Protein AF-A0A969WZS2-F1 (afdb_monomer)

Radius of gyration: 56.03 Å; Cα contacts (8 Å, |Δi|>4): 748; chains: 1; bounding box: 122×59×166 Å

pLDDT: mean 87.72, std 7.9, range [50.91, 97.44]

Foldseek 3Di:
DPPCCVVVVVVVVVVCCVAAPLVQQDFDPDDDDDLVLLLLCLLQDLLVQFHDPPDDDDSSLVSLVRRVVSLCQADPVGSGGGDNPVPPLLVVLLVVCCVVAVDQVDKDWVVVVCVQQCAPDHVGGHNDDLSSSLSSVSNCQLQQFKKWAFDPQLPDPDGIRHNVCSNVDSDDPSNSVRTTMMGTHDQLQLLQLCQLLLCLLLVHDDDPDSRVVSSVVSLVVSQVSLVVCQVVLVVLLVLLVVLCVLLVEDDPLNLLSVLSNQLSNFNLPDDSNSLSNVVSLCVRVVDCCNVVSHHDPVSSVVSNVSVLLNVLSSLVSVCSQLLNLLSQLLPDDADPDPLCVQLPVLSVLLNVCSRVVVVLSNDVPCVDQVEAHDCPHDPVRTSYSNVSLVSLLVVVLVLLVVLQVLLVVLLVLLVVLCDDLLVVLVVLLCLQPLLDDDDSVVLVVLSVVLSVPAQDDPDSDSVQSSVVSVRHNDGPSPDDNVCSVVNSVSSVVSSVCSVCSSVVSQQVRLVSCVPPLNLVLLVVVCVDPLSVQSNPDDGSVSNSVSSSVVCSVPSCVSVVSNLSQAAEDEDEDEPVVQDDPDPDDDPVCVVVVVVSVVVVVVVVQVVVLVVCVVVVRNSRYDYDYDYD

Sequence (628 aa):
AGALEAILTPLIERALSGVYESRDIKFEHPFIFKKEDAVKILNGLVKSGKIPHNTKPGKNTSAVQNFGSGLKIIKPTAEKELDFSHNAHVKDIWDFIDTHLKDHTQTMSIDTIYKNFMGIGGPKDYGLTRRMVQIYLLCLVQSGKIQINLTGKSGLTFSILDYSNLEGIEFAAKVLDAMDVIQKVAKPENWEVLRPYAEKILNKPLPITHDDAQIAKYRTQLKELFNEQKDIASRVQAQAQSLFALLENTNPYDSEVDQAAKFFGEDVSSGNDIELILFALKQYFGYQAFDTGRADDNEVNDLAVRLQHYKDIYQLVQYSSELRTGYIYCQEPLPDIKALESIRNTQEAVAQKLKELQPYIDSAVKLKTDLIGSNAPDKAEDNTINALIHDYSLAYISLHDHITEQCSLAYNEITELTAGPEWNALLILEEITALQPAFCSHLKEQLQGMASGIFYCSDPSKKSIQKDLETGTHHNCQLSFTNASSFMGQANLAKTEAIDCFEKTLNEKFKALLHPAIIERLEQGRKEPIIKKLLACNSPSEVRSILIKAVSADPGIVEIINRYLKRIVIKKVFIKDFEPEYRTIEIDQIDSLGTQFQDFLNKHLSELIDELKKAGLEEETLPMLVLE

Solvent-accessible surface area (backbone atoms only — not comparable to full-atom values): 34522 Å² total; per-residue (Å²): 125,68,71,59,52,71,54,45,51,61,54,51,50,54,51,50,53,71,61,24,59,46,60,76,53,53,55,69,84,90,62,76,93,49,79,67,44,46,37,24,25,38,63,32,30,46,38,66,43,39,48,64,90,86,65,75,91,43,76,25,52,50,31,33,69,62,40,26,58,32,69,30,39,22,41,94,93,40,76,49,39,63,37,48,91,86,21,65,66,49,50,53,53,47,54,52,49,52,73,73,38,85,48,51,88,39,72,43,54,45,64,58,53,48,57,32,39,38,34,78,85,29,98,48,34,28,50,38,52,74,57,56,53,51,50,41,51,46,48,36,15,55,53,44,56,28,31,37,33,39,42,95,71,35,81,60,100,62,53,66,47,36,51,88,56,37,58,82,52,83,64,42,72,56,43,63,72,16,56,43,35,37,28,44,49,70,76,73,74,63,47,83,35,45,46,65,47,48,22,50,76,69,69,47,93,67,81,94,72,91,50,55,56,61,52,51,54,54,52,50,51,50,40,52,49,31,65,60,36,27,63,52,34,46,50,44,43,55,50,45,54,55,49,28,60,72,64,74,44,82,63,94,53,50,67,38,29,51,33,48,21,55,50,30,56,53,82,46,85,64,84,62,39,63,60,48,53,36,45,40,42,27,74,60,72,67,45,57,40,58,84,69,69,40,65,51,71,68,58,40,51,51,49,43,52,39,55,45,52,34,51,30,51,54,56,50,54,73,43,46,66,60,54,50,31,39,49,54,53,45,69,55,79,73,60,101,43,82,92,45,47,67,56,50,54,28,32,52,49,37,44,52,47,62,72,55,45,64,71,34,45,81,25,68,63,44,29,45,63,54,44,42,35,47,96,76,52,53,102,80,50,70,46,12,37,37,32,44,50,50,55,47,48,56,52,49,51,54,50,48,56,51,53,54,50,53,30,50,49,33,35,47,58,46,52,47,66,75,39,64,72,67,38,57,28,48,65,56,54,42,71,24,68,76,46,53,71,85,51,66,70,61,53,47,54,53,42,50,52,46,40,70,70,40,73,75,64,94,67,80,47,68,68,56,42,51,58,37,42,74,65,43,88,48,43,97,66,75,60,44,81,71,50,46,65,55,53,54,50,51,23,53,47,40,34,52,52,40,53,51,50,52,53,49,54,51,40,61,42,43,41,44,64,70,33,68,74,46,42,63,31,36,56,78,35,49,86,42,74,66,46,42,53,54,73,70,44,89,46,33,66,53,42,48,57,52,47,42,60,44,39,70,74,39,66,67,51,43,59,55,51,44,58,25,65,23,48,77,43,76,46,80,43,53,62,87,74,63,80,65,98,61,95,73,82,55,86,90,43,51,66,56,50,54,49,53,50,50,51,54,52,51,49,56,50,50,52,52,48,53,53,30,48,76,69,73,40,47,88,55,38,38,84,41,79,43,83,89

Structure (mmCIF, N/CA/C/O backbone):
data_AF-A0A969WZS2-F1
#
_entry.id   AF-A0A969WZS2-F1
#
loop_
_atom_site.gr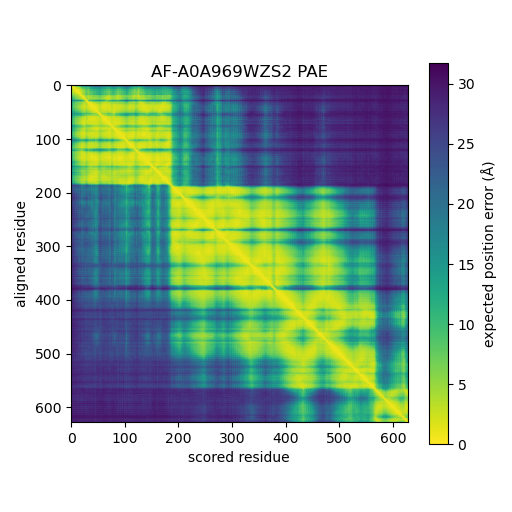oup_PDB
_atom_site.id
_atom_site.type_symbol
_atom_site.label_atom_id
_atom_site.label_alt_id
_atom_site.label_comp_id
_atom_site.label_asym_id
_atom_site.label_entity_id
_atom_site.label_seq_id
_atom_site.pdbx_PDB_ins_code
_atom_site.Cartn_x
_atom_site.Cartn_y
_atom_site.Cartn_z
_atom_site.occupancy
_atom_site.B_iso_or_equiv
_atom_site.auth_seq_id
_atom_site.auth_comp_id
_atom_site.auth_asym_id
_atom_site.auth_atom_id
_atom_site.pdbx_PDB_model_num
ATOM 1 N N . ALA A 1 1 ? 79.411 29.300 -37.474 1.00 50.91 1 ALA A N 1
ATOM 2 C CA . ALA A 1 1 ? 78.365 28.262 -37.594 1.00 50.91 1 ALA A CA 1
ATOM 3 C C . ALA A 1 1 ? 76.970 28.845 -37.880 1.00 50.91 1 ALA A C 1
ATOM 5 O O . ALA A 1 1 ? 76.303 28.304 -38.742 1.00 50.91 1 ALA A O 1
ATOM 6 N N . GLY A 1 2 ? 76.543 29.963 -37.265 1.00 55.28 2 GLY A N 1
ATOM 7 C CA . GLY A 1 2 ? 75.162 30.479 -37.409 1.00 55.28 2 GLY A CA 1
ATOM 8 C C . GLY A 1 2 ? 74.761 31.162 -38.733 1.00 55.28 2 GLY A C 1
ATOM 9 O O . GLY A 1 2 ? 73.573 31.323 -38.983 1.00 55.28 2 GLY A O 1
ATOM 10 N N . ALA A 1 3 ? 75.701 31.544 -39.607 1.00 58.25 3 ALA A N 1
ATOM 11 C CA . ALA A 1 3 ? 75.363 32.234 -40.864 1.00 58.25 3 ALA A CA 1
ATOM 12 C C . ALA A 1 3 ? 74.760 31.302 -41.935 1.00 58.25 3 ALA A C 1
ATOM 14 O O . ALA A 1 3 ? 73.924 31.733 -42.720 1.00 58.25 3 ALA A O 1
ATOM 15 N N . LEU A 1 4 ? 75.162 30.024 -41.960 1.00 66.31 4 LEU A N 1
ATOM 16 C CA . LEU A 1 4 ? 74.645 29.051 -42.927 1.00 66.31 4 LEU A CA 1
ATOM 17 C C . LEU A 1 4 ? 73.227 28.603 -42.552 1.00 66.31 4 LEU A C 1
ATOM 19 O O . LEU A 1 4 ? 72.367 28.507 -43.414 1.00 66.31 4 LEU A O 1
ATOM 23 N N . GLU A 1 5 ? 72.972 28.382 -41.261 1.00 74.00 5 GLU A N 1
ATOM 24 C CA . GLU A 1 5 ? 71.662 27.981 -40.738 1.00 74.00 5 GLU A CA 1
ATOM 25 C C . GLU A 1 5 ? 70.610 29.083 -40.939 1.00 74.00 5 GLU A C 1
ATOM 27 O O . GLU A 1 5 ? 69.525 28.810 -41.441 1.00 74.00 5 GLU A O 1
ATOM 32 N N . ALA A 1 6 ? 70.958 30.348 -40.680 1.00 73.12 6 ALA A N 1
ATOM 33 C CA . ALA A 1 6 ? 70.059 31.482 -40.911 1.00 73.12 6 ALA A CA 1
ATOM 34 C C . ALA A 1 6 ? 69.695 31.699 -42.398 1.00 73.12 6 ALA A C 1
ATOM 36 O O . ALA A 1 6 ? 68.646 32.268 -42.689 1.00 73.12 6 ALA A O 1
ATOM 37 N N . ILE A 1 7 ? 70.536 31.243 -43.336 1.00 74.06 7 ILE A N 1
ATOM 38 C CA . ILE A 1 7 ? 70.289 31.322 -44.788 1.00 74.06 7 ILE A CA 1
ATOM 39 C C . ILE A 1 7 ? 69.558 30.073 -45.300 1.00 74.06 7 ILE A C 1
ATOM 41 O O . ILE A 1 7 ? 68.644 30.177 -46.119 1.00 74.06 7 ILE A O 1
ATOM 45 N N . LEU A 1 8 ? 69.959 28.887 -44.838 1.00 76.12 8 LEU A N 1
ATOM 46 C CA . LEU A 1 8 ? 69.415 27.616 -45.307 1.00 76.12 8 LEU A CA 1
ATOM 47 C C . LEU A 1 8 ? 68.021 27.345 -44.747 1.00 76.12 8 LEU A C 1
ATOM 49 O O . LEU A 1 8 ? 67.182 26.851 -45.493 1.00 76.12 8 LEU A O 1
ATOM 53 N N . THR A 1 9 ? 67.740 27.694 -43.489 1.00 78.50 9 THR A N 1
ATOM 54 C CA . THR A 1 9 ? 66.441 27.411 -42.860 1.00 78.50 9 THR A CA 1
ATOM 55 C C . THR A 1 9 ? 65.271 28.047 -43.623 1.00 78.50 9 THR A C 1
ATOM 57 O O . THR A 1 9 ? 64.378 27.296 -44.009 1.00 78.50 9 THR A O 1
ATOM 60 N N . PRO A 1 10 ? 65.281 29.351 -43.982 1.00 78.25 10 PRO A N 1
ATOM 61 C CA . PRO A 1 10 ? 64.188 29.948 -44.758 1.00 78.25 10 PRO A CA 1
ATOM 62 C C . PRO A 1 10 ? 64.066 29.384 -46.183 1.00 78.25 10 PRO A C 1
ATOM 64 O O . PRO A 1 10 ? 62.967 29.283 -46.727 1.00 78.25 10 PRO A O 1
ATOM 67 N N . LEU A 1 11 ? 65.188 29.014 -46.814 1.00 77.44 11 LEU A N 1
ATOM 68 C CA . LEU A 1 11 ? 65.194 28.427 -48.160 1.00 77.44 11 LEU A CA 1
ATOM 69 C C . LEU A 1 11 ? 64.617 27.009 -48.164 1.00 77.44 11 LEU A C 1
ATOM 71 O O . LEU A 1 11 ? 63.810 26.682 -49.036 1.00 77.44 11 LEU A O 1
ATOM 75 N N . ILE A 1 12 ? 65.008 26.195 -47.183 1.00 79.56 12 ILE A N 1
ATOM 76 C CA . ILE A 1 12 ? 64.498 24.840 -46.973 1.00 79.56 12 ILE A CA 1
ATOM 77 C C . ILE A 1 12 ? 63.020 24.904 -46.584 1.00 79.56 12 ILE A C 1
ATOM 79 O O . ILE A 1 12 ? 62.217 24.188 -47.169 1.00 79.56 12 ILE A O 1
ATOM 83 N N . GLU A 1 13 ? 62.629 25.800 -45.678 1.00 77.81 13 GLU A N 1
ATOM 84 C CA . GLU A 1 13 ? 61.233 25.987 -45.274 1.00 77.81 13 GLU A CA 1
ATOM 85 C C . GLU A 1 13 ? 60.349 26.385 -46.458 1.00 77.81 13 GLU A C 1
ATOM 87 O O . GLU A 1 13 ? 59.286 25.796 -46.657 1.00 77.81 13 GLU A O 1
ATOM 92 N N . ARG A 1 14 ? 60.808 27.316 -47.303 1.00 76.56 14 ARG A N 1
ATOM 93 C CA . ARG A 1 14 ? 60.087 27.707 -48.521 1.00 76.56 14 ARG A CA 1
ATOM 94 C C . ARG A 1 14 ? 59.982 26.561 -49.529 1.00 76.56 14 ARG A C 1
ATOM 96 O O . ARG A 1 14 ? 58.943 26.421 -50.167 1.00 76.56 14 ARG A O 1
ATOM 103 N N . ALA A 1 15 ? 61.030 25.749 -49.678 1.00 77.44 15 ALA A N 1
ATOM 104 C CA . ALA A 1 15 ? 61.013 24.589 -50.568 1.00 77.44 15 ALA A CA 1
ATOM 105 C C . ALA A 1 15 ? 60.059 23.498 -50.056 1.00 77.44 15 ALA A C 1
ATOM 107 O O . ALA A 1 15 ? 59.200 23.038 -50.800 1.00 77.44 15 ALA A O 1
ATOM 108 N N . LEU A 1 16 ? 60.149 23.136 -48.775 1.00 77.25 16 LEU A N 1
ATOM 109 C CA . LEU A 1 16 ? 59.301 22.112 -48.162 1.00 77.25 16 LEU A CA 1
ATOM 110 C C . LEU A 1 16 ? 57.831 22.553 -48.096 1.00 77.25 16 LEU A C 1
ATOM 112 O O . LEU A 1 16 ? 56.954 21.764 -48.430 1.00 77.25 16 LEU A O 1
ATOM 116 N N . SER A 1 17 ? 57.556 23.821 -47.771 1.00 75.69 17 SER A N 1
ATOM 117 C CA . SER A 1 17 ? 56.191 24.384 -47.759 1.00 75.69 17 SER A CA 1
ATOM 118 C C . SER A 1 17 ? 55.596 24.564 -49.161 1.00 75.69 17 SER A C 1
ATOM 120 O O . SER A 1 17 ? 54.386 24.736 -49.312 1.00 75.69 17 SER A O 1
ATOM 122 N N . GLY A 1 18 ? 56.439 24.578 -50.197 1.00 73.00 18 GLY A N 1
ATOM 123 C CA . GLY A 1 18 ? 56.007 24.590 -51.593 1.00 73.00 18 GLY A CA 1
ATOM 124 C C . GLY A 1 18 ? 55.649 23.202 -52.126 1.00 73.00 18 GLY A C 1
ATOM 125 O O . GLY A 1 18 ? 54.853 23.116 -53.056 1.00 73.00 18 GLY A O 1
ATOM 126 N N . VAL A 1 19 ? 56.221 22.147 -51.536 1.00 78.12 19 VAL A N 1
ATOM 127 C CA . VAL A 1 19 ? 56.094 20.755 -51.995 1.00 78.12 19 VAL A CA 1
ATOM 128 C C . VAL A 1 19 ? 55.050 19.975 -51.198 1.00 78.12 19 VAL A C 1
ATOM 130 O O . VAL A 1 19 ? 54.302 19.216 -51.798 1.00 78.12 19 VAL A O 1
ATOM 133 N N . TYR A 1 20 ? 54.971 20.159 -49.875 1.00 85.06 20 TYR A N 1
ATOM 134 C CA . TYR A 1 20 ? 54.126 19.320 -49.023 1.00 85.06 20 TYR A CA 1
ATOM 135 C C . TYR A 1 20 ? 52.798 19.968 -48.612 1.00 85.06 20 TYR A C 1
ATOM 137 O O . TYR A 1 20 ? 52.749 21.138 -48.225 1.00 85.06 20 TYR A O 1
ATOM 145 N N . GLU A 1 21 ? 51.727 19.172 -48.597 1.00 85.56 21 GLU A N 1
ATOM 146 C CA . GLU A 1 21 ? 50.402 19.588 -48.116 1.00 85.56 21 GLU A CA 1
ATOM 147 C C . GLU A 1 21 ? 50.380 19.867 -46.610 1.00 85.56 21 GLU A C 1
ATOM 149 O O . GLU A 1 21 ? 49.615 20.721 -46.171 1.00 85.56 21 GLU A O 1
ATOM 154 N N . SER A 1 22 ? 51.269 19.248 -45.821 1.00 83.81 22 SER A N 1
ATOM 155 C CA . SER A 1 22 ? 51.402 19.502 -44.377 1.00 83.81 22 SER A CA 1
ATOM 156 C C . SER A 1 22 ? 51.750 20.951 -44.010 1.00 83.81 22 SER A C 1
ATOM 158 O O . SER A 1 22 ? 51.700 21.306 -42.835 1.00 83.81 22 SER A O 1
ATOM 160 N N . ARG A 1 23 ? 52.029 21.825 -44.990 1.00 82.69 23 ARG A N 1
ATOM 161 C CA . ARG A 1 23 ? 52.142 23.287 -44.816 1.00 82.69 23 ARG A CA 1
ATOM 162 C C . ARG A 1 23 ? 50.912 23.941 -44.173 1.00 82.69 23 ARG A C 1
ATOM 164 O O . ARG A 1 23 ? 50.994 25.066 -43.673 1.00 82.69 23 ARG A O 1
ATOM 171 N N . ASP A 1 24 ? 49.754 23.286 -44.258 1.00 83.62 24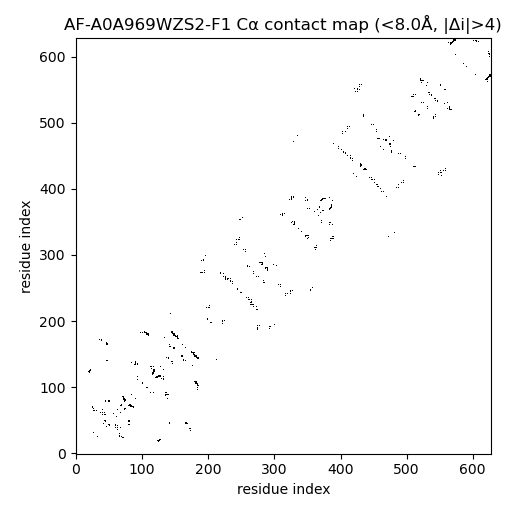 ASP A N 1
ATOM 172 C CA . ASP A 1 24 ? 48.502 23.745 -43.661 1.00 83.62 24 ASP A CA 1
ATOM 173 C C . ASP A 1 24 ? 48.403 23.437 -42.153 1.00 83.62 24 ASP A C 1
ATOM 175 O O . ASP A 1 24 ? 47.533 23.997 -41.480 1.00 83.62 24 ASP A O 1
ATOM 179 N N . ILE A 1 25 ? 49.301 22.595 -41.625 1.00 87.44 25 ILE A N 1
ATOM 180 C CA . ILE A 1 25 ? 49.473 22.307 -40.201 1.00 87.44 25 ILE A CA 1
ATOM 181 C C . ILE A 1 25 ? 50.411 23.364 -39.622 1.00 87.44 25 ILE A C 1
ATOM 183 O O . ILE A 1 25 ? 51.615 23.374 -39.882 1.00 87.44 25 ILE A O 1
ATOM 187 N N . LYS A 1 26 ? 49.856 24.263 -38.811 1.00 83.12 26 LYS A N 1
ATOM 188 C CA . LYS A 1 26 ? 50.607 25.337 -38.154 1.00 83.12 26 LYS A CA 1
ATOM 189 C C . LYS A 1 26 ? 50.387 25.279 -36.653 1.00 83.12 26 LYS A C 1
ATOM 191 O O . LYS A 1 26 ? 49.252 25.201 -36.192 1.00 83.12 26 LYS A O 1
ATOM 196 N N . PHE A 1 27 ? 51.481 25.335 -35.903 1.00 84.56 27 PHE A N 1
ATOM 197 C CA . PHE A 1 27 ? 51.464 25.429 -34.448 1.00 84.56 27 PHE A CA 1
ATOM 198 C C . PHE A 1 27 ? 51.896 26.838 -34.056 1.00 84.56 27 PHE A C 1
ATOM 200 O O . PHE A 1 27 ? 52.902 27.338 -34.561 1.00 84.56 27 PHE A O 1
ATOM 207 N N . GLU A 1 28 ? 51.129 27.499 -33.194 1.00 72.69 28 GLU A N 1
ATOM 208 C CA . GLU A 1 28 ? 51.473 28.844 -32.737 1.00 72.69 28 GLU A CA 1
ATOM 209 C C . GLU A 1 28 ? 52.761 28.792 -31.892 1.00 72.69 28 GLU A C 1
ATOM 211 O O . GLU A 1 28 ? 52.939 27.917 -31.039 1.00 72.69 28 GLU A O 1
ATOM 216 N N . HIS A 1 29 ? 53.715 29.685 -32.180 1.00 56.50 29 HIS A N 1
ATOM 217 C CA . HIS A 1 29 ? 55.024 29.707 -31.517 1.00 56.50 29 HIS A CA 1
ATOM 218 C C . HIS A 1 29 ? 54.878 29.820 -29.984 1.00 56.50 29 HIS A C 1
ATOM 220 O O . HIS A 1 29 ? 54.017 30.565 -29.518 1.00 56.50 29 HIS A O 1
ATOM 226 N N . PRO A 1 30 ? 55.741 29.158 -29.177 1.00 62.03 30 PRO A N 1
ATOM 227 C CA . PRO A 1 30 ? 57.022 28.539 -29.536 1.00 62.03 30 PRO A CA 1
ATOM 228 C C . PRO A 1 30 ? 56.989 27.004 -29.713 1.00 62.03 30 PRO A C 1
ATOM 230 O O . PRO A 1 30 ? 58.036 26.359 -29.632 1.00 62.03 30 PRO A O 1
ATOM 233 N N . PHE A 1 31 ? 55.822 26.382 -29.906 1.00 75.06 31 PHE A N 1
ATOM 234 C CA . PHE A 1 31 ? 55.705 24.925 -29.793 1.00 75.06 31 PHE A CA 1
ATOM 235 C C . PHE A 1 31 ? 56.215 24.163 -31.029 1.00 75.06 31 PHE A C 1
ATOM 237 O O . PHE A 1 31 ? 55.707 24.320 -32.135 1.00 75.06 31 PHE A O 1
ATOM 244 N N . ILE A 1 32 ? 57.196 23.276 -30.823 1.00 81.25 32 ILE A N 1
ATOM 245 C CA . ILE A 1 32 ? 57.681 22.319 -31.830 1.00 81.25 32 ILE A CA 1
ATOM 246 C C . ILE A 1 32 ? 57.067 20.956 -31.523 1.00 81.25 32 ILE A C 1
ATOM 248 O O . ILE A 1 32 ? 57.257 20.434 -30.425 1.00 81.25 32 ILE A O 1
ATOM 252 N N . PHE A 1 33 ? 56.371 20.370 -32.495 1.00 86.19 33 PHE A N 1
ATOM 253 C CA . PHE A 1 33 ? 55.725 19.071 -32.334 1.00 86.19 33 PHE A CA 1
ATOM 254 C C . PHE A 1 33 ? 56.749 17.929 -32.284 1.00 86.19 33 PHE A C 1
ATOM 256 O O . PHE A 1 33 ? 57.462 17.680 -33.261 1.00 86.19 33 PHE A O 1
ATOM 263 N N . LYS A 1 34 ? 56.818 17.213 -31.155 1.00 88.00 34 LYS A N 1
ATOM 264 C CA . LYS A 1 34 ? 57.713 16.059 -30.970 1.00 88.00 34 LYS A CA 1
ATOM 265 C C . LYS A 1 34 ? 56.940 14.745 -30.867 1.00 88.00 34 LYS A C 1
ATOM 267 O O . LYS A 1 34 ? 55.721 14.707 -30.703 1.00 88.00 34 LYS A O 1
ATOM 272 N N . LYS A 1 35 ? 57.668 13.626 -30.936 1.00 86.88 35 LYS A N 1
ATOM 273 C CA . LYS A 1 35 ? 57.081 12.275 -30.881 1.00 86.88 35 LYS A CA 1
ATOM 274 C C . LYS A 1 35 ? 56.329 12.019 -29.572 1.00 86.88 35 LYS A C 1
ATOM 276 O O . LYS A 1 35 ? 55.344 11.285 -29.574 1.00 86.88 35 LYS A O 1
ATOM 281 N N . GLU A 1 36 ? 56.783 12.613 -28.476 1.00 88.56 36 GLU A N 1
ATOM 282 C CA . GLU A 1 36 ? 56.191 12.480 -27.145 1.00 88.56 36 GLU A CA 1
ATOM 283 C C . GLU A 1 36 ? 54.874 13.255 -27.033 1.00 88.56 36 GLU A C 1
ATOM 285 O O . GLU A 1 36 ? 53.989 12.857 -26.279 1.00 88.56 36 GLU A O 1
ATOM 290 N N . ASP A 1 37 ? 54.721 14.345 -27.787 1.00 91.56 37 ASP A N 1
ATOM 291 C CA . ASP A 1 37 ? 53.509 15.164 -27.758 1.00 91.56 37 ASP A CA 1
ATOM 292 C C . ASP A 1 37 ? 52.342 14.449 -28.432 1.00 91.56 37 ASP A C 1
ATOM 294 O O . ASP A 1 37 ? 51.218 14.520 -27.944 1.00 91.56 37 ASP A O 1
ATOM 298 N N . ALA A 1 38 ? 52.619 13.640 -29.457 1.00 90.75 38 ALA A N 1
ATOM 299 C CA . ALA A 1 38 ? 51.618 12.758 -30.042 1.00 90.75 38 ALA A CA 1
ATOM 300 C C . ALA A 1 38 ? 51.022 11.785 -29.015 1.00 90.75 38 ALA A C 1
ATOM 302 O O . ALA A 1 38 ? 49.806 11.645 -28.925 1.00 90.75 38 ALA A O 1
ATOM 303 N N . VAL A 1 39 ? 51.864 11.161 -28.186 1.00 94.06 39 VAL A N 1
ATOM 304 C CA . VAL A 1 39 ? 51.413 10.249 -27.122 1.00 94.06 39 VAL A CA 1
ATOM 305 C C . VAL A 1 39 ? 50.538 10.980 -26.097 1.00 94.06 39 VAL A C 1
ATOM 307 O O . VAL A 1 39 ? 49.505 10.465 -25.672 1.00 94.06 39 VAL A O 1
ATOM 310 N N . LYS A 1 40 ? 50.918 12.207 -25.727 1.00 93.88 40 LYS A N 1
ATOM 311 C CA . LYS A 1 40 ? 50.149 13.045 -24.796 1.00 93.88 40 LYS A CA 1
ATOM 312 C C . LYS A 1 40 ? 48.785 13.449 -25.360 1.00 93.88 40 LYS A C 1
ATOM 314 O O . LYS A 1 40 ? 47.812 13.442 -24.615 1.00 93.88 40 LYS A O 1
ATOM 319 N N . ILE A 1 41 ? 48.703 13.766 -26.654 1.00 93.56 41 ILE A N 1
ATOM 320 C CA . ILE A 1 41 ? 47.442 14.102 -27.340 1.00 93.56 41 ILE A CA 1
ATOM 321 C C . ILE A 1 41 ? 46.514 12.889 -27.384 1.00 93.56 41 ILE A C 1
ATOM 323 O O . ILE A 1 41 ? 45.326 13.012 -27.088 1.00 93.56 41 ILE A O 1
ATOM 327 N N . LEU A 1 42 ? 47.060 11.708 -27.687 1.00 93.25 42 LEU A N 1
ATOM 328 C CA . LEU A 1 42 ? 46.282 10.472 -27.703 1.00 93.25 42 LEU A CA 1
ATOM 329 C C . LEU A 1 42 ? 45.674 10.162 -26.337 1.00 93.25 42 LEU A C 1
ATOM 331 O O . LEU A 1 42 ? 44.475 9.924 -26.237 1.00 93.25 42 LEU A O 1
ATOM 335 N N . ASN A 1 43 ? 46.485 10.250 -25.281 1.00 93.25 43 ASN A N 1
ATOM 336 C CA . ASN A 1 43 ? 46.031 10.035 -23.909 1.00 93.25 43 ASN A CA 1
ATOM 337 C C . ASN A 1 43 ? 45.149 11.166 -23.360 1.00 93.25 43 ASN A C 1
ATOM 339 O O . ASN A 1 43 ? 44.432 10.949 -22.386 1.00 93.25 43 ASN A O 1
ATOM 343 N N . GLY A 1 44 ? 45.250 12.371 -23.924 1.00 88.94 44 GLY A N 1
ATOM 344 C CA . GLY A 1 44 ? 44.555 13.565 -23.449 1.00 88.94 44 GLY A CA 1
ATOM 345 C C . GLY A 1 44 ? 43.192 13.805 -24.083 1.00 88.94 44 GLY A C 1
ATOM 346 O O . GLY A 1 44 ? 42.339 14.379 -23.420 1.00 88.94 44 GLY A O 1
ATOM 347 N N . LEU A 1 45 ? 42.996 13.396 -25.339 1.00 91.88 45 LEU A N 1
ATOM 348 C CA . LEU A 1 45 ? 41.765 13.663 -26.087 1.00 91.88 45 LEU A CA 1
ATOM 349 C C . LEU A 1 45 ? 41.313 12.470 -26.927 1.00 91.88 45 LEU A C 1
ATOM 351 O O . LEU A 1 45 ? 40.157 12.076 -26.841 1.00 91.88 45 LEU A O 1
ATOM 355 N N . VAL A 1 46 ? 42.197 11.911 -27.761 1.00 90.06 46 VAL A N 1
ATOM 356 C CA . VAL A 1 46 ? 41.764 10.976 -28.816 1.00 90.06 46 VAL A CA 1
ATOM 357 C C . VAL A 1 46 ? 41.183 9.693 -28.231 1.00 90.06 46 VAL A C 1
ATOM 359 O O . VAL A 1 46 ? 40.166 9.233 -28.727 1.00 90.06 46 VAL A O 1
ATOM 362 N N . LYS A 1 47 ? 41.758 9.154 -27.148 1.00 88.44 47 LYS A N 1
ATOM 363 C CA . LYS A 1 47 ? 41.286 7.895 -26.555 1.00 88.44 47 LYS A CA 1
ATOM 364 C C . LYS A 1 47 ? 39.897 7.963 -25.908 1.00 88.44 47 LYS A C 1
ATOM 366 O O . LYS A 1 47 ? 39.217 6.953 -25.819 1.00 88.44 47 LYS A O 1
ATOM 371 N N . SER A 1 48 ? 39.497 9.133 -25.411 1.00 82.88 48 SER A N 1
ATOM 372 C CA . SER A 1 48 ? 38.215 9.343 -24.721 1.00 82.88 48 SER A CA 1
ATOM 373 C C . SER A 1 48 ? 37.210 10.115 -25.579 1.00 82.88 48 SER A C 1
ATOM 375 O O . SER A 1 48 ? 36.047 10.252 -25.208 1.00 82.88 48 SER A O 1
ATOM 377 N N . GLY A 1 49 ? 37.653 10.699 -26.698 1.00 82.38 49 GLY A N 1
ATOM 378 C CA . GLY A 1 49 ? 36.866 11.575 -27.572 1.00 82.38 49 GLY A CA 1
ATOM 379 C C . GLY A 1 49 ? 36.504 12.937 -26.965 1.00 82.38 49 GLY A C 1
ATOM 380 O O . GLY A 1 49 ? 36.041 13.824 -27.676 1.00 82.38 49 GLY A O 1
ATOM 381 N N . LYS A 1 50 ? 36.716 13.130 -25.661 1.00 88.38 50 LYS A N 1
ATOM 382 C CA . LYS A 1 50 ? 36.436 14.371 -24.932 1.00 88.38 50 LYS A CA 1
ATOM 383 C C . LYS A 1 50 ? 37.334 14.516 -23.708 1.00 88.38 50 LYS A C 1
ATOM 385 O O . LYS A 1 50 ? 37.752 13.522 -23.112 1.00 88.38 50 LYS A O 1
ATOM 390 N N . ILE A 1 51 ? 37.563 15.755 -23.289 1.00 85.44 51 ILE A N 1
ATOM 391 C CA . ILE A 1 51 ? 38.194 16.101 -22.012 1.00 85.44 51 ILE A CA 1
ATOM 392 C C . ILE A 1 51 ? 37.077 16.352 -20.985 1.00 85.44 51 ILE A C 1
ATOM 394 O O . ILE A 1 51 ? 36.295 17.286 -21.181 1.00 85.44 51 ILE A O 1
ATOM 398 N N . PRO A 1 52 ? 36.978 15.569 -19.892 1.00 79.25 52 PRO A N 1
ATOM 399 C CA . PRO A 1 52 ? 35.954 15.768 -18.870 1.00 79.25 52 PRO A CA 1
ATOM 400 C C . PRO A 1 52 ? 35.920 17.195 -18.299 1.00 79.25 52 PRO A C 1
ATOM 402 O O . PRO A 1 52 ? 36.935 17.891 -18.177 1.00 79.25 52 PRO A O 1
ATOM 405 N N . HIS A 1 53 ? 34.728 17.639 -17.896 1.00 68.25 53 HIS A N 1
ATOM 406 C CA . HIS A 1 53 ? 34.597 18.887 -17.152 1.00 68.25 53 HIS A CA 1
ATOM 407 C C . HIS A 1 53 ? 35.358 18.764 -15.820 1.00 68.25 53 HIS A C 1
ATOM 409 O O . HIS A 1 53 ? 35.263 17.751 -15.134 1.00 68.25 53 HIS A O 1
ATOM 415 N N . ASN A 1 54 ? 36.134 19.795 -15.470 1.00 72.44 54 ASN A N 1
ATOM 416 C CA . ASN A 1 54 ? 36.990 19.874 -14.273 1.00 72.44 54 ASN A CA 1
ATOM 417 C C . ASN A 1 54 ? 38.278 19.024 -14.270 1.00 72.44 54 ASN A C 1
ATOM 419 O O . ASN A 1 54 ? 38.918 18.899 -13.223 1.00 72.44 54 ASN A O 1
ATOM 423 N N . THR A 1 55 ? 38.730 18.490 -15.413 1.00 78.88 55 THR A N 1
ATOM 424 C CA . THR A 1 55 ? 40.069 17.877 -15.495 1.00 78.88 55 THR A CA 1
ATOM 425 C C . THR A 1 55 ? 41.160 18.904 -15.168 1.00 78.88 55 THR A C 1
ATOM 427 O O . THR A 1 55 ? 41.243 19.961 -15.798 1.00 78.88 55 THR A O 1
ATOM 430 N N . LYS A 1 56 ? 42.016 18.593 -14.183 1.00 78.62 56 LYS A N 1
ATOM 431 C CA . LYS A 1 56 ? 43.152 19.449 -13.811 1.00 78.62 56 LYS A CA 1
ATOM 432 C C . LYS A 1 56 ? 44.137 19.564 -14.985 1.00 78.62 56 LYS A C 1
ATOM 434 O O . LYS A 1 56 ? 44.454 18.534 -15.585 1.00 78.62 56 LYS A O 1
ATOM 439 N N . PRO A 1 57 ? 44.665 20.766 -15.285 1.00 79.81 57 PRO A N 1
ATOM 440 C CA . PRO A 1 57 ? 45.682 20.933 -16.315 1.00 79.81 57 PRO A CA 1
ATOM 441 C C . PRO A 1 57 ? 46.896 20.039 -16.040 1.00 79.81 57 PRO A C 1
ATOM 443 O O . PRO A 1 57 ? 47.520 20.119 -14.983 1.00 79.81 57 PRO A O 1
ATOM 446 N N . GLY A 1 58 ? 47.222 19.174 -16.994 1.00 88.19 58 GLY A N 1
ATOM 447 C CA . GLY A 1 58 ? 48.368 18.276 -16.948 1.00 88.19 58 GLY A CA 1
ATOM 448 C C . GLY A 1 58 ? 49.063 18.186 -18.303 1.00 88.19 58 GLY A C 1
ATOM 449 O O . GLY A 1 58 ? 48.638 18.788 -19.287 1.00 88.19 58 GLY A O 1
ATOM 450 N N . LYS A 1 59 ? 50.130 17.382 -18.381 1.00 88.56 59 LYS A N 1
ATOM 451 C CA . LYS A 1 59 ? 50.949 17.248 -19.603 1.00 88.56 59 LYS A CA 1
ATOM 452 C C . LYS A 1 59 ? 50.128 16.834 -20.836 1.00 88.56 59 LYS A C 1
ATOM 454 O O . LYS A 1 59 ? 50.459 17.255 -21.940 1.00 88.56 59 LYS A O 1
ATOM 459 N N . ASN A 1 60 ? 49.064 16.050 -20.644 1.00 90.31 60 ASN A N 1
ATOM 460 C CA . ASN A 1 60 ? 48.186 15.580 -21.719 1.00 90.31 60 ASN A CA 1
ATOM 461 C C . ASN A 1 60 ? 47.224 16.673 -22.202 1.00 90.31 60 ASN A C 1
ATOM 463 O O . ASN A 1 60 ? 47.174 16.953 -23.395 1.00 90.31 60 ASN A O 1
ATOM 467 N N . THR A 1 61 ? 46.524 17.355 -21.290 1.00 88.38 61 THR A N 1
ATOM 468 C CA . THR A 1 61 ? 45.602 18.445 -21.653 1.00 88.38 61 THR A CA 1
ATOM 469 C C . THR A 1 61 ? 46.345 19.631 -22.269 1.00 88.38 61 THR A C 1
ATOM 471 O O . THR A 1 61 ? 45.863 20.211 -23.234 1.00 88.38 61 THR A O 1
ATOM 474 N N . SER A 1 62 ? 47.550 19.953 -21.780 1.00 88.88 62 SER A N 1
ATOM 475 C CA . SER A 1 62 ? 48.386 21.006 -22.371 1.00 88.88 62 SER A CA 1
ATOM 476 C C . SER A 1 62 ? 48.857 20.651 -23.782 1.00 88.88 62 SER A C 1
ATOM 478 O O . SER A 1 62 ? 48.898 21.518 -24.645 1.00 88.88 62 SER A O 1
ATOM 480 N N . ALA A 1 63 ? 49.178 19.382 -24.060 1.00 90.50 63 ALA A N 1
ATOM 481 C CA . ALA A 1 63 ? 49.535 18.965 -25.416 1.00 90.50 63 ALA A CA 1
ATOM 482 C C . ALA A 1 63 ? 48.348 19.096 -26.387 1.00 90.50 63 ALA A C 1
ATOM 484 O O . ALA A 1 63 ? 48.534 19.527 -27.522 1.00 90.50 63 ALA A O 1
ATOM 485 N N . VAL A 1 64 ? 47.128 18.783 -25.936 1.00 90.69 64 VAL A N 1
ATOM 486 C CA . VAL A 1 64 ? 45.907 18.973 -26.738 1.00 90.69 64 VAL A CA 1
ATOM 487 C C . VAL A 1 64 ? 45.666 20.454 -27.035 1.00 90.69 64 VAL A C 1
ATOM 489 O O . VAL A 1 64 ? 45.413 20.795 -28.184 1.00 90.69 64 VAL A O 1
ATOM 492 N N . GLN A 1 65 ? 45.815 21.338 -26.047 1.00 88.44 65 GLN A N 1
ATOM 493 C CA . GLN A 1 65 ? 45.668 22.786 -26.245 1.00 88.44 65 GLN A CA 1
ATOM 494 C C . GLN A 1 65 ? 46.708 23.347 -27.225 1.00 88.44 65 GLN A C 1
ATOM 496 O O . GLN A 1 65 ? 46.364 24.103 -28.127 1.00 88.44 65 GLN A O 1
ATOM 501 N N . ASN A 1 66 ? 47.969 22.929 -27.095 1.00 89.25 66 ASN A N 1
ATOM 502 C CA . ASN A 1 66 ? 49.064 23.470 -27.903 1.00 89.25 66 ASN A CA 1
ATOM 503 C C . ASN A 1 66 ? 49.048 22.981 -29.360 1.00 89.25 66 ASN A C 1
ATOM 505 O O . ASN A 1 66 ? 49.497 23.693 -30.255 1.00 89.25 66 ASN A O 1
ATOM 509 N N . PHE A 1 67 ? 48.580 21.752 -29.605 1.00 91.69 67 PHE A N 1
ATOM 510 C CA . PHE A 1 67 ? 48.726 21.101 -30.912 1.00 91.69 67 PHE A CA 1
ATOM 511 C C . PHE A 1 67 ? 47.404 20.672 -31.555 1.00 91.69 67 PHE A C 1
ATOM 513 O O . PHE A 1 67 ? 47.370 20.470 -32.765 1.00 91.69 67 PHE A O 1
ATOM 520 N N . GLY A 1 68 ? 46.312 20.534 -30.799 1.00 89.31 68 GLY A N 1
ATOM 521 C CA . GLY A 1 68 ? 45.039 20.006 -31.299 1.00 89.31 68 GLY A CA 1
ATOM 522 C C . GLY A 1 68 ? 44.420 20.864 -32.402 1.00 89.31 68 GLY A C 1
ATOM 523 O O . GLY A 1 68 ? 43.964 20.323 -33.410 1.00 89.31 68 GLY A O 1
ATOM 524 N N . SER A 1 69 ? 44.457 22.194 -32.245 1.00 89.19 69 SER A N 1
ATOM 525 C CA . SER A 1 69 ? 43.947 23.140 -33.251 1.00 89.19 69 SER A CA 1
ATOM 526 C C . SER A 1 69 ? 44.790 23.093 -34.531 1.00 89.19 69 SER A C 1
ATOM 528 O O . SER A 1 69 ? 44.255 22.921 -35.624 1.00 89.19 69 SER A O 1
ATOM 530 N N . GLY A 1 70 ? 46.123 23.108 -34.396 1.00 88.69 70 GLY A N 1
ATOM 531 C CA . GLY A 1 70 ? 47.049 22.999 -35.530 1.00 88.69 70 GLY A CA 1
ATOM 532 C C . GLY A 1 70 ? 46.948 21.665 -36.275 1.00 88.69 70 GLY A C 1
ATOM 533 O O . GLY A 1 70 ? 47.001 21.636 -37.502 1.00 88.69 70 GLY A O 1
ATOM 534 N N . LEU A 1 71 ? 46.723 20.563 -35.549 1.00 91.88 71 LEU A N 1
ATOM 535 C CA . LEU A 1 71 ? 46.439 19.245 -36.126 1.00 91.88 71 LEU A CA 1
ATOM 536 C C . LEU A 1 71 ? 45.027 19.131 -36.710 1.00 91.88 71 LEU A C 1
ATOM 538 O O . LEU A 1 71 ? 44.748 18.106 -37.331 1.00 91.88 71 LEU A O 1
ATOM 542 N N . LYS A 1 72 ? 44.162 20.136 -36.511 1.00 92.62 72 LYS A N 1
ATOM 543 C CA . LYS A 1 72 ? 42.754 20.180 -36.933 1.00 92.62 72 LYS A CA 1
ATOM 544 C C . LYS A 1 72 ? 41.935 19.006 -36.391 1.00 92.62 72 LYS A C 1
ATOM 546 O O . LYS A 1 72 ? 41.191 18.372 -37.132 1.00 92.62 72 LYS A O 1
ATOM 551 N N . ILE A 1 73 ? 42.120 18.667 -35.118 1.00 91.06 73 ILE A N 1
ATOM 552 C CA . ILE A 1 73 ? 41.357 17.606 -34.426 1.00 91.06 73 ILE A CA 1
ATOM 553 C C . ILE A 1 73 ? 40.460 18.150 -33.304 1.00 91.06 73 ILE A C 1
ATOM 555 O O . ILE A 1 73 ? 39.840 17.370 -32.587 1.00 91.06 73 ILE A O 1
ATOM 559 N N . ILE A 1 74 ? 40.401 19.474 -33.153 1.00 90.06 74 ILE A N 1
ATOM 560 C CA . ILE A 1 74 ? 39.458 20.208 -32.301 1.00 90.06 74 ILE A CA 1
ATOM 561 C C . ILE A 1 74 ? 38.980 21.451 -33.057 1.00 90.06 74 ILE A C 1
ATOM 563 O O . ILE A 1 74 ? 39.708 21.988 -33.899 1.00 90.06 74 ILE A O 1
ATOM 567 N N . LYS A 1 75 ? 37.788 21.952 -32.724 1.00 85.00 75 LYS A N 1
ATOM 568 C CA . LYS A 1 75 ? 37.328 23.274 -33.175 1.00 85.00 75 LYS A CA 1
ATOM 569 C C . LYS A 1 75 ? 37.722 24.350 -32.158 1.00 85.00 75 LYS A C 1
ATOM 571 O O . LYS A 1 75 ? 37.618 24.087 -30.961 1.00 85.00 75 LYS A O 1
ATOM 576 N N . PRO A 1 76 ? 38.047 25.585 -32.590 1.00 77.00 76 PRO A N 1
ATOM 577 C CA . PRO A 1 76 ? 38.289 26.705 -31.671 1.00 77.00 76 PRO A CA 1
ATOM 578 C C . PRO A 1 76 ? 37.114 26.985 -30.719 1.00 77.00 76 PRO A C 1
ATOM 580 O O . PRO A 1 76 ? 37.299 27.448 -29.604 1.00 77.00 76 PRO A O 1
ATOM 583 N N . THR A 1 77 ? 35.886 26.677 -31.143 1.00 76.62 77 THR A N 1
ATOM 584 C CA . THR A 1 77 ? 34.670 26.845 -30.332 1.00 76.62 77 THR A CA 1
ATOM 585 C C . THR A 1 77 ? 34.406 25.683 -29.367 1.00 76.62 77 THR A C 1
ATOM 587 O O . THR A 1 77 ? 33.516 25.792 -28.529 1.00 76.62 77 THR A O 1
ATOM 590 N N . ALA A 1 78 ? 35.131 24.566 -29.493 1.00 81.06 78 ALA A N 1
ATOM 591 C CA . ALA A 1 78 ? 34.917 23.329 -28.740 1.00 81.06 78 ALA A CA 1
ATOM 592 C C . ALA A 1 78 ? 36.254 22.608 -28.476 1.00 81.06 78 ALA A C 1
ATOM 594 O O . ALA A 1 78 ? 36.468 21.468 -28.878 1.00 81.06 78 ALA A O 1
ATOM 595 N N . GLU A 1 79 ? 37.176 23.280 -27.781 1.00 81.44 79 GLU A N 1
ATOM 596 C CA . GLU A 1 79 ? 38.563 22.815 -27.574 1.00 81.44 79 GLU A CA 1
ATOM 597 C C . GLU A 1 79 ? 38.700 21.530 -26.732 1.00 81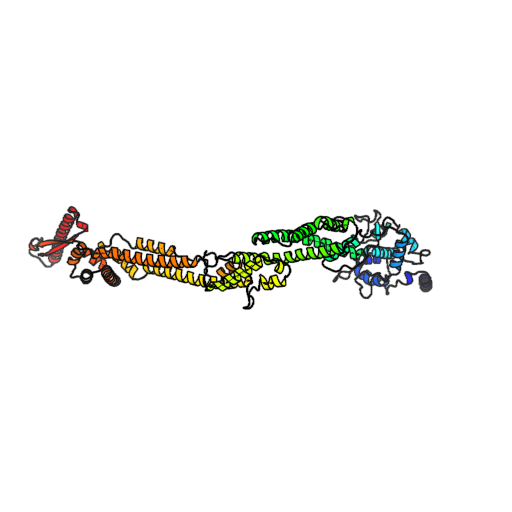.44 79 GLU A C 1
ATOM 599 O O . GLU A 1 79 ? 39.785 20.954 -26.635 1.00 81.44 79 GLU A O 1
ATOM 604 N N . LYS A 1 80 ? 37.613 21.089 -26.089 1.00 85.75 80 LYS A N 1
ATOM 605 C CA . LYS A 1 80 ? 37.570 19.889 -25.238 1.00 85.75 80 LYS A CA 1
ATOM 606 C C . LYS A 1 80 ? 36.966 18.670 -25.925 1.00 85.75 80 LYS A C 1
ATOM 608 O O . LYS A 1 80 ? 36.931 17.608 -25.308 1.00 85.75 80 LYS A O 1
ATOM 613 N N . GLU A 1 81 ? 36.489 18.805 -27.154 1.00 87.94 81 GLU A N 1
ATOM 614 C CA . GLU A 1 81 ? 35.835 17.729 -27.893 1.00 87.94 81 GLU A CA 1
ATOM 615 C C . GLU A 1 81 ? 36.652 17.371 -29.128 1.00 87.94 81 GLU A C 1
ATOM 617 O O . GLU A 1 81 ? 37.182 18.244 -29.818 1.00 87.94 81 GLU A O 1
ATOM 622 N N . LEU A 1 82 ? 36.777 16.070 -29.392 1.00 87.81 82 LEU A N 1
ATOM 623 C CA . LEU A 1 82 ? 37.434 15.583 -30.591 1.00 87.81 82 LEU A CA 1
ATOM 624 C C . LEU A 1 82 ? 36.546 15.901 -31.796 1.00 87.81 82 LEU A C 1
ATOM 626 O O . LEU A 1 82 ? 35.459 15.347 -31.939 1.00 87.81 82 LEU A O 1
ATOM 630 N N . ASP A 1 83 ? 37.034 16.759 -32.683 1.00 86.75 83 ASP A N 1
ATOM 631 C CA . ASP A 1 83 ? 36.346 17.128 -33.913 1.00 86.75 83 ASP A CA 1
ATOM 632 C C . ASP A 1 83 ? 37.355 17.301 -35.050 1.00 86.75 83 ASP A C 1
ATOM 634 O O . ASP A 1 83 ? 38.127 18.258 -35.103 1.00 86.75 83 ASP A O 1
ATOM 638 N N . PHE A 1 84 ? 37.321 16.363 -35.992 1.00 88.25 84 PHE A N 1
ATOM 639 C CA . PHE A 1 84 ? 38.162 16.355 -37.188 1.00 88.25 84 PHE A CA 1
ATOM 640 C C . PHE A 1 84 ? 37.343 16.550 -38.475 1.00 88.25 84 PHE A C 1
ATOM 642 O O . PHE A 1 84 ? 37.827 16.263 -39.567 1.00 88.25 84 PHE A O 1
ATOM 649 N N . SER A 1 85 ? 36.111 17.065 -38.379 1.00 83.00 85 SER A N 1
ATOM 650 C CA . SER A 1 85 ? 35.215 17.266 -39.534 1.00 83.00 85 SER A CA 1
ATOM 651 C C . SER A 1 85 ? 35.802 18.174 -40.625 1.00 83.00 85 SER A C 1
ATOM 653 O O . SER A 1 85 ? 35.474 18.023 -41.798 1.00 83.00 85 SER A O 1
ATOM 655 N N . HIS A 1 86 ? 36.701 19.088 -40.249 1.00 83.50 86 HIS A N 1
ATOM 656 C CA . HIS A 1 86 ? 37.372 20.030 -41.154 1.00 83.50 86 HIS A CA 1
ATOM 657 C C . HIS A 1 86 ? 38.820 19.615 -41.477 1.00 83.50 86 HIS A C 1
ATOM 659 O O . HIS A 1 86 ? 39.592 20.397 -42.036 1.00 83.50 86 HIS A O 1
ATOM 665 N N . ASN A 1 87 ? 39.216 18.398 -41.099 1.00 91.38 87 ASN A N 1
ATOM 666 C CA . ASN A 1 87 ? 40.561 17.887 -41.303 1.00 91.38 87 ASN A CA 1
ATOM 667 C C . ASN A 1 87 ? 40.677 17.179 -42.656 1.00 91.38 87 ASN A C 1
ATOM 669 O O . ASN A 1 87 ? 40.258 16.030 -42.807 1.00 91.38 87 ASN A O 1
ATOM 673 N N . ALA A 1 88 ? 41.278 17.859 -43.633 1.00 89.56 88 ALA A N 1
ATOM 674 C CA . ALA A 1 88 ? 41.498 17.295 -44.962 1.00 89.56 88 ALA A CA 1
ATOM 675 C C . ALA A 1 88 ? 42.380 16.034 -44.930 1.00 89.56 88 ALA A C 1
ATOM 677 O O . ALA A 1 88 ? 42.121 15.107 -45.684 1.00 89.56 88 ALA A O 1
ATOM 678 N N . HIS A 1 89 ? 43.356 15.947 -44.018 1.00 92.75 89 HIS A N 1
ATOM 679 C CA . HIS A 1 89 ? 44.249 14.786 -43.911 1.00 92.75 89 HIS A CA 1
ATOM 680 C C . HIS A 1 89 ? 43.524 13.545 -43.390 1.00 92.75 89 HIS A C 1
ATOM 682 O O . HIS A 1 89 ? 43.669 12.470 -43.960 1.00 92.75 89 HIS A O 1
ATOM 688 N N . VAL A 1 90 ? 42.709 13.680 -42.336 1.00 92.06 90 VAL A N 1
ATOM 689 C CA . VAL A 1 90 ? 41.899 12.559 -41.813 1.00 92.06 90 VAL A CA 1
ATOM 690 C C . VAL A 1 90 ? 40.890 12.093 -42.861 1.00 92.06 90 VAL A C 1
ATOM 692 O O . VAL A 1 90 ? 40.700 10.889 -43.032 1.00 92.06 90 VAL A O 1
ATOM 695 N N . LYS A 1 91 ? 40.268 13.039 -43.577 1.00 91.00 91 LYS A N 1
ATOM 696 C CA . LYS A 1 91 ? 39.344 12.735 -44.671 1.00 91.00 91 LYS A CA 1
ATOM 697 C C . LYS A 1 91 ? 40.044 11.988 -45.804 1.00 91.00 91 LYS A C 1
ATOM 699 O O . LYS A 1 91 ? 39.584 10.920 -46.177 1.00 91.00 91 LYS A O 1
ATOM 704 N N . ASP A 1 92 ? 41.171 12.495 -46.291 1.00 91.75 92 ASP A N 1
ATOM 705 C CA . ASP A 1 92 ? 41.907 11.879 -47.395 1.00 91.75 92 ASP A CA 1
ATOM 706 C C . ASP A 1 92 ? 42.455 10.485 -47.016 1.00 91.75 92 ASP A C 1
ATOM 708 O O . ASP A 1 92 ? 42.427 9.568 -47.836 1.00 91.75 92 ASP A O 1
ATOM 712 N N . ILE A 1 93 ? 42.909 10.289 -45.768 1.00 94.00 93 ILE A N 1
ATOM 713 C CA . ILE A 1 93 ? 43.299 8.964 -45.247 1.00 94.00 93 ILE A CA 1
ATOM 714 C C . ILE A 1 93 ? 42.097 8.016 -45.229 1.00 94.00 93 ILE A C 1
ATOM 716 O O . ILE A 1 93 ? 42.225 6.863 -45.643 1.00 94.00 93 ILE A O 1
ATOM 720 N N . TRP A 1 94 ? 40.934 8.482 -44.766 1.00 92.88 94 TRP A N 1
ATOM 721 C CA . TRP A 1 94 ? 39.709 7.686 -44.787 1.00 92.88 94 TRP A CA 1
ATOM 722 C C . TRP A 1 94 ? 39.288 7.327 -46.213 1.00 92.88 94 TRP A C 1
ATOM 724 O O . TRP A 1 94 ? 39.087 6.151 -46.489 1.00 92.88 94 TRP A O 1
ATOM 734 N N . ASP A 1 95 ? 39.222 8.300 -47.121 1.00 90.56 95 ASP A N 1
ATOM 735 C CA . ASP A 1 95 ? 38.816 8.095 -48.515 1.00 90.56 95 ASP A CA 1
ATOM 736 C C . ASP A 1 95 ? 39.770 7.112 -49.223 1.00 90.56 95 ASP A C 1
ATOM 738 O O . ASP A 1 95 ? 39.337 6.250 -49.994 1.00 90.56 95 ASP A O 1
ATOM 742 N N . PHE A 1 96 ? 41.071 7.170 -48.909 1.00 92.12 96 PHE A N 1
ATOM 743 C CA . PHE A 1 96 ? 42.053 6.196 -49.384 1.00 92.12 96 PHE A CA 1
ATOM 744 C C . PHE A 1 96 ? 41.766 4.785 -48.857 1.00 92.12 96 PHE A C 1
ATOM 746 O O . PHE A 1 96 ? 41.757 3.836 -49.644 1.00 92.12 96 PHE A O 1
ATOM 753 N N . ILE A 1 97 ? 41.517 4.631 -47.552 1.00 91.69 97 ILE A N 1
ATOM 754 C CA . ILE A 1 97 ? 41.180 3.334 -46.946 1.00 91.69 97 ILE A CA 1
ATOM 755 C C . ILE A 1 97 ? 39.880 2.788 -47.544 1.00 91.69 97 ILE A C 1
ATOM 757 O O . ILE A 1 97 ? 39.842 1.629 -47.947 1.00 91.69 97 ILE A O 1
ATOM 761 N N . ASP A 1 98 ? 38.844 3.616 -47.649 1.00 86.81 98 ASP A N 1
ATOM 762 C CA . ASP A 1 98 ? 37.514 3.236 -48.128 1.00 86.81 98 ASP A CA 1
ATOM 763 C C . ASP A 1 98 ? 37.523 2.807 -49.603 1.00 86.81 98 ASP A C 1
ATOM 765 O O . ASP A 1 98 ? 36.878 1.829 -49.976 1.00 86.81 98 ASP A O 1
ATOM 769 N N . THR A 1 99 ? 38.334 3.468 -50.436 1.00 87.38 99 THR A N 1
ATOM 770 C CA . THR A 1 99 ? 38.483 3.113 -51.858 1.00 87.38 99 THR A CA 1
ATOM 771 C C . THR A 1 99 ? 39.220 1.781 -52.057 1.00 87.38 99 THR A C 1
ATOM 773 O O . THR A 1 99 ? 38.937 1.047 -53.008 1.00 87.38 99 THR A O 1
ATOM 776 N N . HIS A 1 100 ? 40.175 1.457 -51.180 1.00 87.62 100 HIS A N 1
ATOM 777 C CA . HIS A 1 100 ? 41.022 0.265 -51.311 1.00 87.62 100 HIS A CA 1
ATOM 778 C C . HIS A 1 100 ? 40.500 -0.951 -50.533 1.00 87.62 100 HIS A C 1
ATOM 780 O O . HIS A 1 100 ? 40.809 -2.079 -50.914 1.00 87.62 100 HIS A O 1
ATOM 786 N N . LEU A 1 101 ? 39.714 -0.742 -49.473 1.00 87.00 101 LEU A N 1
ATOM 787 C CA . LEU A 1 101 ? 39.038 -1.786 -48.703 1.00 87.00 101 LEU A CA 1
ATOM 788 C C . LEU A 1 101 ? 37.539 -1.749 -49.015 1.00 87.00 101 LEU A C 1
ATOM 790 O O . LEU A 1 101 ? 36.771 -0.993 -48.415 1.00 87.00 101 LEU A O 1
ATOM 794 N N . LYS A 1 102 ? 37.117 -2.577 -49.974 1.00 74.25 102 LYS A N 1
ATOM 795 C CA . LYS A 1 102 ? 35.721 -2.612 -50.435 1.00 74.25 102 LYS A CA 1
ATOM 796 C C . LYS A 1 102 ? 34.789 -3.199 -49.374 1.00 74.25 102 LYS A C 1
ATOM 798 O O . LYS A 1 102 ? 33.727 -2.633 -49.137 1.00 74.25 102 LYS A O 1
ATOM 803 N N . ASP A 1 103 ? 35.255 -4.228 -48.664 1.00 70.12 103 ASP A N 1
ATOM 804 C CA . ASP A 1 103 ? 34.487 -4.951 -47.646 1.00 70.12 103 ASP A CA 1
ATOM 805 C C . ASP A 1 103 ? 35.228 -5.015 -46.301 1.00 70.12 103 ASP A C 1
ATOM 807 O O . ASP A 1 103 ? 36.450 -4.876 -46.232 1.00 70.12 103 ASP A O 1
ATOM 811 N N . HIS A 1 104 ? 34.487 -5.273 -45.219 1.00 67.81 104 HIS A N 1
ATOM 812 C CA . HIS A 1 104 ? 35.019 -5.356 -43.854 1.00 67.81 104 HIS A CA 1
ATOM 813 C C . HIS A 1 104 ? 35.930 -6.571 -43.619 1.00 67.81 104 HIS A C 1
ATOM 815 O O . HIS A 1 104 ? 36.625 -6.609 -42.617 1.00 67.81 104 HIS A O 1
ATOM 821 N N . THR A 1 105 ? 35.964 -7.561 -44.515 1.00 74.50 105 THR A N 1
ATOM 822 C CA . THR A 1 105 ? 36.865 -8.729 -44.433 1.00 74.50 105 THR A CA 1
ATOM 823 C C . THR A 1 105 ? 38.258 -8.448 -45.000 1.00 74.50 105 THR A C 1
ATOM 825 O O . THR A 1 105 ? 39.193 -9.213 -44.764 1.00 74.50 105 THR A O 1
ATOM 828 N N . GLN A 1 106 ? 38.408 -7.352 -45.748 1.00 83.94 106 GLN A N 1
ATOM 829 C CA . GLN A 1 106 ? 39.672 -6.954 -46.347 1.00 83.94 106 GLN A CA 1
ATOM 830 C C . GLN A 1 106 ? 40.507 -6.150 -45.361 1.00 83.94 106 GLN A C 1
ATOM 832 O O . GLN A 1 106 ? 39.994 -5.375 -44.552 1.00 83.94 106 GLN A O 1
ATOM 837 N N . THR A 1 107 ? 41.819 -6.306 -45.468 1.00 90.25 107 THR A N 1
ATOM 838 C CA . THR A 1 107 ? 42.763 -5.654 -44.576 1.00 90.25 107 THR A CA 1
ATOM 839 C C . THR A 1 107 ? 43.867 -4.941 -45.351 1.00 90.25 107 THR A C 1
ATOM 841 O O . THR A 1 107 ? 44.203 -5.307 -46.478 1.00 90.25 107 THR A O 1
ATOM 844 N N . MET A 1 108 ? 44.424 -3.885 -44.759 1.00 92.88 108 MET A N 1
ATOM 845 C CA . MET A 1 108 ? 45.497 -3.077 -45.335 1.00 92.88 108 MET A CA 1
ATOM 846 C C . MET A 1 108 ? 46.636 -2.931 -44.330 1.00 92.88 108 MET A C 1
ATOM 848 O O . MET A 1 108 ? 46.411 -2.526 -43.196 1.00 92.88 108 MET A O 1
ATOM 852 N N . SER A 1 109 ? 47.875 -3.191 -44.745 1.00 94.38 109 SER A N 1
ATOM 853 C CA . SER A 1 109 ? 49.039 -2.901 -43.899 1.00 94.38 109 SER A CA 1
ATOM 854 C C . SER A 1 109 ? 49.172 -1.397 -43.629 1.00 94.38 109 SER A C 1
ATOM 856 O O . SER A 1 109 ? 49.051 -0.578 -44.543 1.00 94.38 109 SER A O 1
ATOM 858 N N . ILE A 1 110 ? 49.488 -1.025 -42.388 1.00 93.69 110 ILE A N 1
ATOM 859 C CA . ILE A 1 110 ? 49.733 0.367 -41.994 1.00 93.69 110 ILE A CA 1
ATOM 860 C C . ILE A 1 110 ? 50.929 0.977 -42.738 1.00 93.69 110 ILE A C 1
ATOM 862 O O . ILE A 1 110 ? 50.949 2.183 -42.988 1.00 93.69 110 ILE A O 1
ATOM 866 N N . ASP A 1 111 ? 51.892 0.153 -43.165 1.00 91.94 111 ASP A N 1
ATOM 867 C CA . ASP A 1 111 ? 53.031 0.597 -43.972 1.00 91.94 111 ASP A CA 1
ATOM 868 C C . ASP A 1 111 ? 52.583 1.161 -45.324 1.00 91.94 111 ASP A C 1
ATOM 870 O O . ASP A 1 111 ? 53.224 2.066 -45.862 1.00 91.94 111 ASP A O 1
ATOM 874 N N . THR A 1 112 ? 51.457 0.681 -45.862 1.00 91.94 112 THR A N 1
ATOM 875 C CA . THR A 1 112 ? 50.832 1.259 -47.057 1.00 91.94 112 THR A CA 1
ATOM 876 C C . THR A 1 112 ? 50.378 2.689 -46.786 1.00 91.94 112 THR A C 1
ATOM 878 O O . THR A 1 112 ? 50.632 3.569 -47.607 1.00 91.94 112 THR A O 1
ATOM 881 N N . ILE A 1 113 ? 49.785 2.964 -45.621 1.00 93.75 113 ILE A N 1
ATOM 882 C CA . ILE A 1 113 ? 49.406 4.330 -45.237 1.00 93.75 113 ILE A CA 1
ATOM 883 C C . ILE A 1 113 ? 50.656 5.198 -45.051 1.00 93.75 113 ILE A C 1
ATOM 885 O O . ILE A 1 113 ? 50.713 6.309 -45.574 1.00 93.75 113 ILE A O 1
ATOM 889 N N . TYR A 1 114 ? 51.698 4.696 -44.383 1.00 93.38 114 TYR A N 1
ATOM 890 C CA . TYR A 1 114 ? 52.939 5.458 -44.202 1.00 93.38 114 TYR A CA 1
ATOM 891 C C . TYR A 1 114 ? 53.596 5.847 -45.528 1.00 93.38 114 TYR A C 1
ATOM 893 O O . TYR A 1 114 ? 53.975 7.005 -45.698 1.00 93.38 114 TYR A O 1
ATOM 901 N N . LYS A 1 115 ? 53.677 4.922 -46.490 1.00 89.88 115 LYS A N 1
ATOM 902 C CA . LYS A 1 115 ? 54.239 5.201 -47.821 1.00 89.88 115 LYS A CA 1
ATOM 903 C C . LYS A 1 115 ? 53.465 6.286 -48.572 1.00 89.88 115 LYS A C 1
ATOM 905 O O . LYS A 1 115 ? 54.087 7.104 -49.236 1.00 89.88 115 LYS A O 1
ATOM 910 N N . ASN A 1 116 ? 52.138 6.308 -48.442 1.00 90.69 116 ASN A N 1
ATOM 911 C CA . ASN A 1 116 ? 51.279 7.228 -49.191 1.00 90.69 116 ASN A CA 1
ATOM 912 C C . ASN A 1 116 ? 51.128 8.613 -48.542 1.00 90.69 116 ASN A C 1
ATOM 914 O O . ASN A 1 116 ? 50.879 9.579 -49.255 1.00 90.69 116 ASN A O 1
ATOM 918 N N . PHE A 1 117 ? 51.286 8.732 -47.219 1.00 92.44 117 PHE A N 1
ATOM 919 C CA . PHE A 1 117 ? 50.978 9.975 -46.495 1.00 92.44 117 PHE A CA 1
ATOM 920 C C . PHE 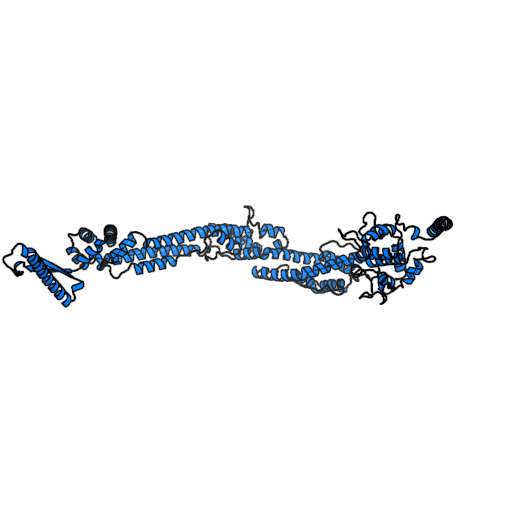A 1 117 ? 52.186 10.649 -45.817 1.00 92.44 117 PHE A C 1
ATOM 922 O O . PHE A 1 117 ? 52.060 11.773 -45.332 1.00 92.44 117 PHE A O 1
ATOM 929 N N . MET A 1 118 ? 53.370 10.022 -45.777 1.00 90.12 118 MET A N 1
ATOM 930 C CA . MET A 1 118 ? 54.557 10.618 -45.133 1.00 90.12 118 MET A CA 1
ATOM 931 C C . MET A 1 118 ? 55.554 11.297 -46.087 1.00 90.12 118 MET A C 1
ATOM 933 O O . MET A 1 118 ? 56.434 12.016 -45.616 1.00 90.12 118 MET A O 1
ATOM 937 N N . GLY A 1 119 ? 55.462 11.073 -47.402 1.00 78.19 119 GLY A N 1
ATOM 938 C CA . GLY A 1 119 ? 56.482 11.501 -48.369 1.00 78.19 119 GLY A CA 1
ATOM 939 C C . GLY A 1 119 ? 55.918 11.960 -49.714 1.00 78.19 119 GLY A C 1
ATOM 940 O O . GLY A 1 119 ? 54.765 12.377 -49.789 1.00 78.19 119 GLY A O 1
ATOM 941 N N . ILE A 1 120 ? 56.762 11.900 -50.749 1.00 66.19 120 ILE A N 1
ATOM 942 C CA . ILE A 1 120 ? 56.442 12.259 -52.142 1.00 66.19 120 ILE A CA 1
ATOM 943 C C . ILE A 1 120 ? 56.038 10.992 -52.909 1.00 66.19 120 ILE A C 1
ATOM 945 O O . ILE A 1 120 ? 56.662 9.944 -52.720 1.00 66.19 120 ILE A O 1
ATOM 949 N N . GLY A 1 121 ? 55.038 11.087 -53.790 1.00 65.12 121 GLY A N 1
ATOM 950 C CA . GLY A 1 121 ? 54.614 9.976 -54.661 1.00 65.12 121 GLY A CA 1
ATOM 951 C C . GLY A 1 121 ? 53.449 9.124 -54.137 1.00 65.12 121 GLY A C 1
ATOM 952 O O . GLY A 1 121 ? 53.244 8.012 -54.624 1.00 65.12 121 GLY A O 1
ATOM 953 N N . GLY A 1 122 ? 52.699 9.632 -53.154 1.00 69.19 122 GLY A N 1
ATOM 954 C CA . GLY A 1 122 ? 51.371 9.127 -52.782 1.00 69.19 122 GLY A CA 1
ATOM 955 C C . GLY A 1 122 ? 50.247 9.775 -53.611 1.00 69.19 122 GLY A C 1
ATOM 956 O O . GLY A 1 122 ? 50.519 10.360 -54.659 1.00 69.19 122 GLY A O 1
ATOM 957 N N . PRO A 1 123 ? 48.977 9.731 -53.152 1.00 74.00 123 PRO A N 1
ATOM 958 C CA . PRO A 1 123 ? 47.865 10.432 -53.808 1.00 74.00 123 PRO A CA 1
ATOM 959 C C . PRO A 1 123 ? 48.103 11.945 -53.926 1.00 74.00 123 PRO A C 1
ATOM 961 O O . PRO A 1 123 ? 47.672 12.576 -54.889 1.00 74.00 123 PRO A O 1
ATOM 964 N N . LYS A 1 124 ? 48.796 12.506 -52.929 1.00 82.94 124 LYS A N 1
ATOM 965 C CA . LYS A 1 124 ? 49.361 13.856 -52.886 1.00 82.94 124 LYS A CA 1
ATOM 966 C C . LYS A 1 124 ? 50.679 13.792 -52.115 1.00 82.94 124 LYS A C 1
ATOM 968 O O . LYS A 1 124 ? 50.942 12.822 -51.400 1.00 82.94 124 LYS A O 1
ATOM 973 N N . ASP A 1 125 ? 51.468 14.851 -52.195 1.00 86.56 125 ASP A N 1
ATOM 974 C CA . ASP A 1 125 ? 52.701 14.976 -51.423 1.00 86.56 125 ASP A CA 1
ATOM 975 C C . ASP A 1 125 ? 52.366 15.489 -50.013 1.00 86.56 125 ASP A C 1
ATOM 977 O O . ASP A 1 125 ? 52.436 16.677 -49.722 1.00 86.56 125 ASP A O 1
ATOM 981 N N . TYR A 1 126 ? 51.927 14.602 -49.116 1.00 88.00 126 TYR A N 1
ATOM 982 C CA . TYR A 1 126 ? 51.396 15.006 -47.805 1.00 88.00 126 TYR A CA 1
ATOM 983 C C . TYR A 1 126 ? 52.467 15.457 -46.808 1.00 88.00 126 TYR A C 1
ATOM 985 O O . TYR A 1 126 ? 52.261 16.427 -46.083 1.00 88.00 126 TYR A O 1
ATOM 993 N N . GLY A 1 127 ? 53.608 14.762 -46.745 1.00 87.62 127 GLY A N 1
ATOM 994 C CA . GLY A 1 127 ? 54.707 15.118 -45.839 1.00 87.62 127 GLY A CA 1
ATOM 995 C C . GLY A 1 127 ? 54.358 15.041 -44.346 1.00 87.62 127 GLY A C 1
ATOM 996 O O . GLY A 1 127 ? 54.865 15.846 -43.560 1.00 87.62 127 GLY A O 1
ATOM 997 N N . LEU A 1 128 ? 53.469 14.127 -43.934 1.00 91.44 128 LEU A N 1
ATOM 998 C CA . LEU A 1 128 ? 53.116 13.938 -42.523 1.00 91.44 128 LEU A CA 1
ATOM 999 C C . LEU A 1 128 ? 54.187 13.137 -41.773 1.00 91.44 128 LEU A C 1
ATOM 1001 O O . LEU A 1 128 ? 54.843 12.246 -42.310 1.00 91.44 128 LEU A O 1
ATOM 1005 N N . THR A 1 129 ? 54.325 13.382 -40.471 1.00 91.44 129 THR A N 1
ATOM 1006 C CA . THR A 1 129 ? 55.148 12.505 -39.626 1.00 91.44 129 THR A CA 1
ATOM 1007 C C . THR A 1 129 ? 54.402 11.208 -39.302 1.00 91.44 129 THR A C 1
ATOM 1009 O O . THR A 1 129 ? 53.176 11.195 -39.189 1.00 91.44 129 THR A O 1
ATOM 1012 N N . ARG A 1 130 ? 55.134 10.117 -39.033 1.00 93.19 130 ARG A N 1
ATOM 1013 C CA . ARG A 1 130 ? 54.539 8.828 -38.616 1.00 93.19 130 ARG A CA 1
ATOM 1014 C C . ARG A 1 130 ? 53.541 8.976 -37.460 1.00 93.19 130 ARG A C 1
ATOM 1016 O O . ARG A 1 130 ? 52.490 8.345 -37.457 1.00 93.19 130 ARG A O 1
ATOM 1023 N N . ARG A 1 131 ? 53.868 9.828 -36.483 1.00 93.38 131 ARG A N 1
ATOM 1024 C CA . ARG A 1 131 ? 53.040 10.066 -35.294 1.00 93.38 131 ARG A CA 1
ATOM 1025 C C . ARG A 1 131 ? 51.768 10.861 -35.614 1.00 93.38 131 ARG A C 1
ATOM 1027 O O . ARG A 1 131 ? 50.744 10.583 -35.008 1.00 93.38 131 ARG A O 1
ATOM 1034 N N . MET A 1 132 ? 51.800 11.781 -36.582 1.00 94.38 132 MET A N 1
ATOM 1035 C CA . MET A 1 132 ? 50.592 12.467 -37.071 1.00 94.38 132 MET A CA 1
ATOM 1036 C C . MET A 1 132 ? 49.645 11.491 -37.769 1.00 94.38 132 MET A C 1
ATOM 1038 O O . MET A 1 132 ? 48.461 11.462 -37.450 1.00 94.38 132 MET A O 1
ATOM 1042 N N . VAL A 1 133 ? 50.178 10.627 -38.641 1.00 95.00 133 VAL A N 1
ATOM 1043 C CA . VAL A 1 133 ? 49.386 9.573 -39.298 1.00 95.00 133 VAL A CA 1
ATOM 1044 C C . VAL A 1 133 ? 48.721 8.663 -38.262 1.00 95.00 133 VAL A C 1
ATOM 1046 O O . VAL A 1 133 ? 47.534 8.379 -38.366 1.00 95.00 133 VAL A O 1
ATOM 1049 N N . GLN A 1 134 ? 49.449 8.247 -37.222 1.00 96.00 134 GLN A N 1
ATOM 1050 C CA . GLN A 1 134 ? 48.887 7.427 -36.141 1.00 96.00 134 GLN A CA 1
ATOM 1051 C C . GLN A 1 134 ? 47.795 8.151 -35.340 1.00 96.00 134 GLN A C 1
ATOM 1053 O O . GLN A 1 134 ? 46.811 7.515 -34.979 1.00 96.00 134 GLN A O 1
ATOM 1058 N N . ILE A 1 135 ? 47.927 9.461 -35.086 1.00 96.06 135 ILE A N 1
ATOM 1059 C CA . ILE A 1 135 ? 46.851 10.260 -34.472 1.00 96.06 135 ILE A CA 1
ATOM 1060 C C . ILE A 1 135 ? 45.603 10.222 -35.349 1.00 96.06 135 ILE A C 1
ATOM 1062 O O . ILE A 1 135 ? 44.525 9.917 -34.854 1.00 96.06 135 ILE A O 1
ATOM 1066 N N . TYR A 1 136 ? 45.748 10.485 -36.646 1.00 96.75 136 TYR A N 1
ATOM 1067 C CA . TYR A 1 136 ? 44.623 10.516 -37.578 1.00 96.75 136 TYR A CA 1
ATOM 1068 C C . TYR A 1 136 ? 43.947 9.154 -37.734 1.00 96.75 136 TYR A C 1
ATOM 1070 O O . TYR A 1 136 ? 42.721 9.080 -37.709 1.00 96.75 136 TYR A O 1
ATOM 1078 N N . LEU A 1 137 ? 44.724 8.072 -37.798 1.00 96.06 137 LEU A N 1
ATOM 1079 C CA . LEU A 1 137 ? 44.183 6.715 -37.776 1.00 96.06 137 LEU A CA 1
ATOM 1080 C C . LEU A 1 137 ? 43.423 6.436 -36.475 1.00 96.06 137 LEU A C 1
ATOM 1082 O O . LEU A 1 137 ? 42.314 5.922 -36.526 1.00 96.06 137 LEU A O 1
ATOM 1086 N N . LEU A 1 138 ? 43.956 6.826 -35.316 1.00 95.06 138 LEU A N 1
ATOM 1087 C CA . LEU A 1 138 ? 43.257 6.642 -34.042 1.00 95.06 138 LEU A CA 1
ATOM 1088 C C . LEU A 1 138 ? 42.012 7.528 -33.896 1.00 95.06 138 LEU A C 1
ATOM 1090 O O . LEU A 1 138 ? 41.072 7.110 -33.232 1.00 95.06 138 LEU A O 1
ATOM 1094 N N . CYS A 1 139 ? 41.935 8.684 -34.561 1.00 92.75 139 CYS A N 1
ATOM 1095 C CA . CYS A 1 139 ? 40.678 9.432 -34.690 1.00 92.75 139 CYS A CA 1
ATOM 1096 C C . CYS A 1 139 ? 39.625 8.643 -35.493 1.00 92.75 139 CYS A C 1
ATOM 1098 O O . CYS A 1 139 ? 38.439 8.661 -35.156 1.00 92.75 139 CYS A O 1
ATOM 1100 N N . LEU A 1 140 ? 40.043 7.923 -36.541 1.00 90.69 140 LEU A N 1
ATOM 1101 C CA . LEU A 1 140 ? 39.158 7.041 -37.313 1.00 90.69 140 LEU A CA 1
ATOM 1102 C C . LEU A 1 140 ? 38.727 5.807 -36.505 1.00 90.69 140 LEU A C 1
ATOM 1104 O O . LEU A 1 140 ? 37.576 5.395 -36.614 1.00 90.69 140 LEU A O 1
ATOM 1108 N N . VAL A 1 141 ? 39.604 5.261 -35.654 1.00 89.19 141 VAL A N 1
ATOM 1109 C CA . VAL A 1 141 ? 39.235 4.189 -34.710 1.00 89.19 141 VAL A CA 1
ATOM 1110 C C . VAL A 1 141 ? 38.263 4.711 -33.645 1.00 89.19 141 VAL A C 1
ATOM 1112 O O . VAL A 1 141 ? 37.239 4.084 -33.402 1.00 89.19 141 VAL A O 1
ATOM 1115 N N . GLN A 1 142 ? 38.513 5.894 -33.071 1.00 85.06 142 GLN A N 1
ATOM 1116 C CA . GLN A 1 142 ? 37.636 6.511 -32.063 1.00 85.06 142 GLN A CA 1
ATOM 1117 C C . GLN A 1 142 ? 36.235 6.827 -32.608 1.00 85.06 142 GLN A C 1
ATOM 1119 O O . GLN A 1 142 ? 35.260 6.802 -31.864 1.00 85.06 142 GLN A O 1
ATOM 1124 N N . SER A 1 143 ? 36.127 7.121 -33.905 1.00 79.06 143 SER A N 1
ATOM 1125 C CA . SER A 1 143 ? 34.843 7.313 -34.596 1.00 79.06 143 SER A CA 1
ATOM 1126 C C . SER A 1 143 ? 34.237 6.020 -35.148 1.00 79.06 143 SER A C 1
ATOM 1128 O O . SER A 1 143 ? 33.240 6.079 -35.859 1.00 79.06 143 SER A O 1
ATOM 1130 N N . GLY A 1 144 ? 34.827 4.859 -34.844 1.00 75.81 144 GLY A N 1
ATOM 1131 C CA . GLY A 1 144 ? 34.297 3.552 -35.230 1.00 75.81 144 GLY A CA 1
ATOM 1132 C C . GLY A 1 144 ? 34.397 3.232 -36.722 1.00 75.81 144 GLY A C 1
ATOM 1133 O O . GLY A 1 144 ? 33.754 2.298 -37.176 1.00 75.81 144 GLY A O 1
ATOM 1134 N N . LYS A 1 145 ? 35.187 3.970 -37.510 1.00 82.56 145 LYS A N 1
ATOM 1135 C CA . LYS A 1 145 ? 35.297 3.742 -38.963 1.00 82.56 145 LYS A CA 1
ATOM 1136 C C . LYS A 1 145 ? 36.232 2.589 -39.325 1.00 82.56 145 LYS A C 1
ATOM 1138 O O . LYS A 1 145 ? 36.019 1.890 -40.317 1.00 82.56 145 LYS A O 1
ATOM 1143 N N . ILE A 1 146 ? 37.297 2.415 -38.545 1.00 88.69 146 ILE A N 1
ATOM 1144 C CA . ILE A 1 146 ? 38.316 1.382 -38.754 1.00 88.69 146 ILE A CA 1
ATOM 1145 C C . ILE A 1 146 ? 38.694 0.721 -37.430 1.00 88.69 146 ILE A C 1
ATOM 1147 O O . ILE A 1 146 ? 38.556 1.320 -36.368 1.00 88.69 146 ILE A O 1
ATOM 1151 N N . GLN A 1 147 ? 39.238 -0.484 -37.516 1.00 90.38 147 GLN A N 1
ATOM 1152 C CA . GLN A 1 147 ? 39.933 -1.164 -36.429 1.00 90.38 147 GLN A CA 1
ATOM 1153 C C . GLN A 1 147 ? 41.382 -1.446 -36.837 1.00 90.38 147 GLN A C 1
ATOM 1155 O O . GLN A 1 147 ? 41.687 -1.583 -38.027 1.00 90.38 147 GLN A O 1
ATOM 1160 N N . ILE A 1 148 ? 42.288 -1.508 -35.861 1.00 94.19 148 ILE A N 1
ATOM 1161 C CA . ILE A 1 148 ? 43.724 -1.708 -36.105 1.00 94.19 148 ILE A CA 1
ATOM 1162 C C . ILE A 1 148 ? 44.213 -2.936 -35.346 1.00 94.19 148 ILE A C 1
ATOM 1164 O O . ILE A 1 148 ? 44.271 -2.937 -34.121 1.00 94.19 148 ILE A O 1
ATOM 1168 N N . ASN A 1 149 ? 44.642 -3.957 -36.078 1.00 92.12 149 ASN A N 1
ATOM 1169 C CA . ASN A 1 149 ? 45.348 -5.098 -35.520 1.00 92.12 149 ASN A CA 1
ATOM 1170 C C . ASN A 1 149 ? 46.760 -4.693 -35.079 1.00 92.12 149 ASN A C 1
ATOM 1172 O O . ASN A 1 149 ? 47.478 -3.962 -35.771 1.00 92.12 149 ASN A O 1
ATOM 1176 N N . LEU A 1 150 ? 47.156 -5.205 -33.923 1.00 92.06 150 LEU A N 1
ATOM 1177 C CA . LEU A 1 150 ? 48.440 -4.996 -33.286 1.00 92.06 150 LEU A CA 1
ATOM 1178 C C . LEU A 1 150 ? 49.297 -6.254 -33.398 1.00 92.06 150 LEU A C 1
ATOM 1180 O O . LEU A 1 150 ? 48.833 -7.372 -33.181 1.00 92.06 150 LEU A O 1
ATOM 1184 N N . THR A 1 151 ? 50.592 -6.063 -33.620 1.00 90.38 151 THR A N 1
ATOM 1185 C CA . THR A 1 151 ? 51.580 -7.124 -33.417 1.00 90.38 151 THR A CA 1
ATOM 1186 C C . THR A 1 151 ? 51.668 -7.498 -31.931 1.00 90.38 151 THR A C 1
ATOM 1188 O O . THR A 1 151 ? 51.478 -6.656 -31.048 1.00 90.38 151 THR A O 1
ATOM 1191 N N . GLY A 1 152 ? 52.080 -8.735 -31.622 1.00 81.06 152 GLY A N 1
ATOM 1192 C CA . GLY A 1 152 ? 52.268 -9.220 -30.239 1.00 81.06 152 GLY A CA 1
ATOM 1193 C C . GLY A 1 152 ? 53.314 -8.457 -29.404 1.00 81.06 152 GLY A C 1
ATOM 1194 O O . GLY A 1 152 ? 53.563 -8.792 -28.249 1.00 81.06 152 GLY A O 1
ATOM 1195 N N . LYS A 1 153 ? 53.941 -7.418 -29.969 1.00 83.75 153 LYS A N 1
ATOM 1196 C CA . LYS A 1 153 ? 54.890 -6.527 -29.294 1.00 83.75 153 LYS A CA 1
ATOM 1197 C C . LYS A 1 153 ? 54.214 -5.319 -28.633 1.00 83.75 153 LYS A C 1
ATOM 1199 O O . LYS A 1 153 ? 54.927 -4.537 -28.011 1.00 83.75 153 LYS A O 1
ATOM 1204 N N . SER A 1 154 ? 52.888 -5.158 -28.725 1.00 84.88 154 SER A N 1
ATOM 1205 C CA . SER A 1 154 ? 52.151 -4.024 -28.136 1.00 84.88 154 SER A CA 1
ATOM 1206 C C . SER A 1 154 ? 52.190 -4.005 -26.603 1.00 84.88 154 SER A C 1
ATOM 1208 O O . SER A 1 154 ? 52.318 -2.940 -26.002 1.00 84.88 154 SER A O 1
ATOM 1210 N N . GLY A 1 155 ? 52.163 -5.182 -25.967 1.00 81.88 155 GLY A N 1
ATOM 1211 C CA . GLY A 1 155 ? 52.043 -5.321 -24.512 1.00 81.88 155 GLY A CA 1
ATOM 1212 C C . GLY A 1 155 ? 50.619 -5.136 -23.972 1.00 81.88 155 GLY A C 1
ATOM 1213 O O . GLY A 1 155 ? 50.468 -5.025 -22.760 1.00 81.88 155 GLY A O 1
ATOM 1214 N N . LEU A 1 156 ? 49.605 -5.099 -24.844 1.00 85.81 156 LEU A N 1
ATOM 1215 C CA . LEU A 1 156 ? 48.187 -5.110 -24.470 1.00 85.81 156 LEU A CA 1
ATOM 1216 C C . LEU A 1 156 ? 47.657 -6.553 -24.417 1.00 85.81 156 LEU A C 1
ATOM 1218 O O . LEU A 1 156 ? 48.214 -7.447 -25.053 1.00 85.81 156 LEU A O 1
ATOM 1222 N N . THR A 1 157 ? 46.581 -6.782 -23.663 1.00 82.62 157 THR A N 1
ATOM 1223 C CA . THR A 1 157 ? 45.930 -8.102 -23.519 1.00 82.62 157 THR A CA 1
ATOM 1224 C C . THR A 1 157 ? 45.094 -8.507 -24.735 1.00 82.62 157 THR A C 1
ATOM 1226 O O . THR A 1 157 ? 44.645 -9.646 -24.821 1.00 82.62 157 THR A O 1
ATOM 1229 N N . PHE A 1 158 ? 44.903 -7.589 -25.678 1.00 80.81 158 PHE A N 1
ATOM 1230 C CA . PHE A 1 158 ? 44.147 -7.766 -26.910 1.00 80.81 158 PHE A CA 1
ATOM 1231 C C . PHE A 1 158 ? 44.985 -7.340 -28.119 1.00 80.81 158 PHE A C 1
ATOM 1233 O O . PHE A 1 158 ? 45.891 -6.507 -28.023 1.00 80.81 158 PHE A O 1
ATOM 1240 N N . SER A 1 159 ? 44.673 -7.923 -29.274 1.00 85.50 159 SER A N 1
ATOM 1241 C CA . SER A 1 159 ? 45.395 -7.708 -30.530 1.00 85.50 159 SER A CA 1
ATOM 1242 C C . SER A 1 159 ? 44.684 -6.761 -31.494 1.00 85.50 159 SER A C 1
ATOM 1244 O O . SER A 1 159 ? 45.184 -6.571 -32.593 1.00 85.50 159 SER A O 1
ATOM 1246 N N . ILE A 1 160 ? 43.540 -6.177 -31.126 1.00 87.69 160 ILE A N 1
ATOM 1247 C CA . ILE A 1 160 ? 42.741 -5.293 -31.990 1.00 87.69 160 ILE A CA 1
ATOM 1248 C C . ILE A 1 160 ? 42.424 -4.006 -31.234 1.00 87.69 160 ILE A C 1
ATOM 1250 O O . ILE A 1 160 ? 41.933 -4.057 -30.113 1.00 87.69 160 ILE A O 1
ATOM 1254 N N . LEU A 1 161 ? 42.702 -2.857 -31.845 1.00 85.69 161 LEU A N 1
ATOM 1255 C CA . LEU A 1 161 ? 42.223 -1.549 -31.411 1.00 85.69 161 LEU A CA 1
ATOM 1256 C C . LEU A 1 161 ? 40.911 -1.231 -32.117 1.00 85.69 161 LEU A C 1
ATOM 1258 O O . LEU A 1 161 ? 40.878 -1.181 -33.348 1.00 85.69 161 LEU A O 1
ATOM 1262 N N . ASP A 1 162 ? 39.878 -0.956 -31.336 1.00 82.25 162 ASP A N 1
ATOM 1263 C CA . ASP A 1 162 ? 38.570 -0.506 -31.798 1.00 82.25 162 ASP A CA 1
ATOM 1264 C C . ASP A 1 162 ? 38.033 0.591 -30.862 1.00 82.25 162 ASP A C 1
ATOM 1266 O O . ASP A 1 162 ? 38.670 0.964 -29.871 1.00 82.25 162 ASP A O 1
ATOM 1270 N N . TYR A 1 163 ? 36.863 1.146 -31.181 1.00 79.56 163 TYR A N 1
ATOM 1271 C CA . TYR A 1 163 ? 36.261 2.214 -30.381 1.00 79.56 163 TYR A CA 1
ATOM 1272 C C . TYR A 1 163 ? 35.904 1.776 -28.948 1.00 79.56 163 TYR A C 1
ATOM 1274 O O . TYR A 1 163 ? 35.793 2.627 -28.068 1.00 79.56 163 TYR A O 1
ATOM 1282 N N . SER A 1 164 ? 35.714 0.473 -28.704 1.00 73.19 164 SER A N 1
ATOM 1283 C CA . SER A 1 164 ? 35.245 -0.062 -27.421 1.00 73.19 164 SER A CA 1
ATOM 1284 C C . SER A 1 164 ? 36.359 -0.157 -26.380 1.00 73.19 164 SER A C 1
ATOM 1286 O O . SER A 1 164 ? 36.102 -0.014 -25.186 1.00 73.19 164 SER A O 1
ATOM 1288 N N . ASN A 1 165 ? 37.604 -0.365 -26.818 1.00 80.44 165 ASN A N 1
ATOM 1289 C CA . ASN A 1 165 ? 38.744 -0.544 -25.919 1.00 80.44 165 ASN A CA 1
ATOM 1290 C C . ASN A 1 165 ? 39.667 0.678 -25.818 1.00 80.44 165 ASN A C 1
ATOM 1292 O O . ASN A 1 165 ? 40.495 0.739 -24.907 1.00 80.44 165 ASN A O 1
ATOM 1296 N N . LEU A 1 166 ? 39.496 1.671 -26.696 1.00 82.88 166 LEU A N 1
ATOM 1297 C CA . LEU A 1 166 ? 40.359 2.848 -26.799 1.00 82.88 166 LEU A CA 1
ATOM 1298 C C . LEU A 1 166 ? 40.536 3.618 -25.482 1.00 82.88 166 LEU A C 1
ATOM 1300 O O . LEU A 1 166 ? 41.665 3.955 -25.114 1.00 82.88 166 LEU A O 1
ATOM 1304 N N . GLU A 1 167 ? 39.450 3.859 -24.746 1.00 84.69 167 GLU A N 1
ATOM 1305 C CA . GLU A 1 167 ? 39.461 4.671 -23.520 1.00 84.69 167 GLU A CA 1
ATOM 1306 C C . GLU A 1 167 ? 40.338 4.061 -22.411 1.00 84.69 167 GLU A C 1
ATOM 1308 O O . GLU A 1 167 ? 41.065 4.777 -21.702 1.00 84.69 167 GLU A O 1
ATOM 1313 N N . GLY A 1 168 ? 40.331 2.727 -22.316 1.00 82.75 168 GLY A N 1
ATOM 1314 C CA . GLY A 1 168 ? 41.065 1.952 -21.317 1.00 82.75 168 GLY A CA 1
ATOM 1315 C C . GLY A 1 168 ? 42.575 1.867 -21.556 1.00 82.75 168 GLY A C 1
ATOM 1316 O O . GLY A 1 168 ? 43.298 1.351 -20.704 1.00 82.75 168 GLY A O 1
ATOM 1317 N N . ILE A 1 169 ? 43.080 2.376 -22.684 1.00 87.62 169 ILE A N 1
ATOM 1318 C CA . ILE A 1 169 ? 44.492 2.256 -23.060 1.00 87.62 169 ILE A CA 1
ATOM 1319 C C . ILE A 1 169 ? 45.303 3.439 -22.525 1.00 87.62 169 ILE A C 1
ATOM 1321 O O . ILE A 1 169 ? 44.924 4.610 -22.637 1.00 87.62 169 ILE A O 1
ATOM 1325 N N . GLU A 1 170 ? 46.481 3.140 -21.980 1.00 90.38 170 GLU A N 1
ATOM 1326 C CA . GLU A 1 170 ? 47.550 4.121 -21.820 1.00 90.38 170 GLU A CA 1
ATOM 1327 C C . GLU A 1 170 ? 48.491 4.025 -23.023 1.00 90.38 170 GLU A C 1
ATOM 1329 O O . GLU A 1 170 ? 49.312 3.114 -23.146 1.00 90.38 170 GLU A O 1
ATOM 1334 N N . PHE A 1 171 ? 48.343 4.960 -23.960 1.00 92.94 171 PHE A N 1
ATOM 1335 C CA . PHE A 1 171 ? 49.167 4.976 -25.156 1.00 92.94 171 PHE A CA 1
ATOM 1336 C C . PHE A 1 171 ? 50.617 5.285 -24.794 1.00 92.94 171 PHE A C 1
ATOM 1338 O O . PHE A 1 171 ? 50.915 6.243 -24.083 1.00 92.94 171 PHE A O 1
ATOM 1345 N N . ALA A 1 172 ? 51.524 4.495 -25.358 1.00 92.88 172 ALA A N 1
ATOM 1346 C CA . ALA A 1 172 ? 52.963 4.705 -25.335 1.00 92.88 172 ALA A CA 1
ATOM 1347 C C . ALA A 1 172 ? 53.530 4.438 -26.734 1.00 92.88 172 ALA A C 1
ATOM 1349 O O . ALA A 1 172 ? 52.880 3.800 -27.565 1.00 92.88 172 ALA A O 1
ATOM 1350 N N . ALA A 1 173 ? 54.768 4.872 -26.995 1.00 91.00 173 ALA A N 1
ATOM 1351 C CA . ALA A 1 173 ? 55.432 4.651 -28.285 1.00 91.00 173 ALA A CA 1
ATOM 1352 C C . ALA A 1 173 ? 55.382 3.177 -28.731 1.00 91.00 173 ALA A C 1
ATOM 1354 O O . ALA A 1 173 ? 55.064 2.902 -29.882 1.00 91.00 173 ALA A O 1
ATOM 1355 N N . LYS A 1 174 ? 55.580 2.241 -27.791 1.00 92.44 174 LYS A N 1
ATOM 1356 C CA . LYS A 1 174 ? 55.502 0.790 -28.019 1.00 92.44 174 LYS A CA 1
ATOM 1357 C C . LYS A 1 174 ? 54.148 0.329 -28.578 1.00 92.44 174 LYS A C 1
ATOM 1359 O O . LYS A 1 174 ? 54.134 -0.509 -29.469 1.00 92.44 174 LYS A O 1
ATOM 1364 N N . VAL A 1 175 ? 53.033 0.877 -28.088 1.00 91.81 175 VAL A N 1
ATOM 1365 C CA . VAL A 1 175 ? 51.680 0.527 -28.563 1.00 91.81 175 VAL A CA 1
ATOM 1366 C C . VAL A 1 175 ? 51.473 1.042 -29.986 1.00 91.81 175 VAL A C 1
ATOM 1368 O O . VAL A 1 175 ? 51.016 0.308 -30.854 1.00 91.81 175 VAL A O 1
ATOM 1371 N N . LEU A 1 176 ? 51.876 2.287 -30.245 1.00 92.69 176 LEU A N 1
ATOM 1372 C CA . LEU A 1 176 ? 51.752 2.906 -31.566 1.00 92.69 176 LEU A CA 1
ATOM 1373 C C . LEU A 1 176 ? 52.620 2.209 -32.615 1.00 92.69 176 LEU A C 1
ATOM 1375 O O . LEU A 1 176 ? 52.192 1.998 -33.745 1.00 92.69 176 LEU A O 1
ATOM 1379 N N . ASP A 1 177 ? 53.845 1.845 -32.245 1.00 92.88 177 ASP A N 1
ATOM 1380 C CA . ASP A 1 177 ? 54.789 1.171 -33.137 1.00 92.88 177 ASP A CA 1
ATOM 1381 C C . ASP A 1 177 ? 54.434 -0.306 -33.366 1.00 92.88 177 ASP A C 1
ATOM 1383 O O . ASP A 1 177 ? 54.995 -0.925 -34.268 1.00 92.88 177 ASP A O 1
ATOM 1387 N N . ALA A 1 178 ? 53.495 -0.851 -32.585 1.00 93.38 178 ALA A N 1
ATOM 1388 C CA . ALA A 1 178 ? 52.956 -2.192 -32.755 1.00 93.38 178 ALA A CA 1
ATOM 1389 C C . ALA A 1 178 ? 51.725 -2.255 -33.675 1.00 93.38 178 ALA A C 1
ATOM 1391 O O . ALA A 1 178 ? 51.286 -3.367 -33.956 1.00 93.38 178 ALA A O 1
ATOM 1392 N N . MET A 1 179 ? 51.174 -1.124 -34.133 1.00 95.38 179 MET A N 1
ATOM 1393 C CA . MET A 1 179 ? 50.105 -1.103 -35.140 1.00 95.38 179 MET A CA 1
ATOM 1394 C C . MET A 1 179 ? 50.581 -1.752 -36.438 1.00 95.38 179 MET A C 1
ATOM 1396 O O . MET A 1 179 ? 51.656 -1.403 -36.922 1.00 95.38 179 MET A O 1
ATOM 1400 N N . ASP A 1 180 ? 49.784 -2.666 -36.986 1.00 94.00 180 ASP A N 1
ATOM 1401 C CA . ASP A 1 180 ? 50.190 -3.505 -38.117 1.00 94.00 180 ASP A CA 1
ATOM 1402 C C . ASP A 1 180 ? 49.209 -3.413 -39.286 1.00 94.00 180 ASP A C 1
ATOM 1404 O O . ASP A 1 180 ? 49.564 -2.989 -40.386 1.00 94.00 180 ASP A O 1
ATOM 1408 N N . VAL A 1 181 ? 47.944 -3.760 -39.042 1.00 94.62 181 VAL A N 1
ATOM 1409 C CA . VAL A 1 181 ? 46.962 -3.966 -40.111 1.00 94.62 181 VAL A CA 1
ATOM 1410 C C . VAL A 1 181 ? 45.654 -3.248 -39.799 1.00 94.62 181 VAL A C 1
ATOM 1412 O O . VAL A 1 181 ? 45.072 -3.435 -38.738 1.00 94.62 181 VAL A O 1
ATOM 1415 N N . ILE A 1 182 ? 45.172 -2.453 -40.748 1.00 93.94 182 ILE A N 1
ATOM 1416 C CA . ILE A 1 182 ? 43.913 -1.708 -40.709 1.00 93.94 182 ILE A CA 1
ATOM 1417 C C . ILE A 1 182 ? 42.810 -2.529 -41.379 1.00 93.94 182 ILE A C 1
ATOM 1419 O O . ILE A 1 182 ? 43.035 -3.159 -42.413 1.00 93.94 182 ILE A O 1
ATOM 1423 N N . GLN A 1 183 ? 41.608 -2.478 -40.820 1.00 89.69 183 GLN A N 1
ATOM 1424 C CA . GLN A 1 183 ? 40.406 -3.112 -41.356 1.00 89.69 183 GLN A CA 1
ATOM 1425 C C . GLN A 1 183 ? 39.207 -2.180 -41.151 1.00 89.69 183 GLN A C 1
ATOM 1427 O O . GLN A 1 183 ? 39.177 -1.426 -40.178 1.00 89.69 183 GLN A O 1
ATOM 1432 N N . LYS A 1 184 ? 38.221 -2.204 -42.052 1.00 85.06 184 LYS A N 1
ATOM 1433 C CA . LYS A 1 184 ? 36.966 -1.454 -41.862 1.00 85.06 184 LYS A CA 1
ATOM 1434 C C . LYS A 1 184 ? 36.110 -2.134 -40.798 1.00 85.06 184 LYS A C 1
ATOM 1436 O O . LYS A 1 184 ? 36.026 -3.360 -40.776 1.00 85.06 184 LYS A O 1
ATOM 1441 N N . VAL A 1 185 ? 35.468 -1.343 -39.942 1.00 75.69 185 VAL A N 1
ATOM 1442 C CA . VAL A 1 185 ? 34.477 -1.874 -38.997 1.00 75.69 185 VAL A CA 1
ATOM 1443 C C . VAL A 1 185 ? 33.247 -2.314 -39.792 1.00 75.69 185 VAL A C 1
ATOM 1445 O O . VAL A 1 185 ? 32.820 -1.634 -40.729 1.00 75.69 185 VAL A O 1
ATOM 1448 N N . ALA A 1 186 ? 32.729 -3.502 -39.478 1.00 64.31 186 ALA A N 1
ATOM 1449 C CA . ALA A 1 186 ? 31.491 -3.989 -40.065 1.00 64.31 186 ALA A CA 1
ATOM 1450 C C . ALA A 1 186 ? 30.319 -3.193 -39.482 1.00 64.31 186 ALA A C 1
ATOM 1452 O O . ALA A 1 186 ? 30.233 -3.033 -38.266 1.00 64.31 186 ALA A O 1
ATOM 1453 N N . LYS A 1 187 ? 29.412 -2.730 -40.348 1.00 62.81 187 LYS A N 1
ATOM 1454 C CA . LYS A 1 187 ? 28.158 -2.112 -39.906 1.00 62.81 187 LYS A CA 1
ATOM 1455 C C . LYS A 1 187 ? 27.436 -3.077 -38.958 1.00 62.81 187 LYS A C 1
ATOM 1457 O O . LYS A 1 187 ? 27.403 -4.269 -39.273 1.00 62.81 187 LYS A O 1
ATOM 1462 N N . PRO A 1 188 ? 26.823 -2.607 -37.858 1.00 63.22 188 PRO A N 1
ATOM 1463 C CA . PRO A 1 188 ? 25.968 -3.459 -37.047 1.00 63.22 188 PRO A CA 1
ATOM 1464 C C . PRO A 1 188 ? 24.823 -3.983 -37.921 1.00 63.22 188 PRO A C 1
ATOM 1466 O O . PRO A 1 188 ? 23.956 -3.221 -38.360 1.00 63.22 188 PRO A O 1
ATOM 1469 N N . GLU A 1 189 ? 24.867 -5.278 -38.232 1.00 67.19 189 GLU A N 1
ATOM 1470 C CA . GLU A 1 189 ? 23.868 -5.927 -39.075 1.00 67.19 189 GLU A CA 1
ATOM 1471 C C . GLU A 1 189 ? 22.473 -5.727 -38.470 1.00 67.19 189 GLU A C 1
ATOM 1473 O O . GLU A 1 189 ? 22.291 -5.743 -37.254 1.00 67.19 189 GLU A O 1
ATOM 1478 N N . ASN A 1 190 ? 21.484 -5.483 -39.332 1.00 79.94 190 ASN A N 1
ATOM 1479 C CA . ASN A 1 190 ? 20.073 -5.328 -38.966 1.00 79.94 190 ASN A CA 1
ATOM 1480 C C . ASN A 1 190 ? 19.718 -4.124 -38.065 1.00 79.94 190 ASN A C 1
ATOM 1482 O O . ASN A 1 190 ? 18.567 -4.010 -37.645 1.00 79.94 190 ASN A O 1
ATOM 1486 N N . TRP A 1 191 ? 20.625 -3.162 -37.828 1.00 86.19 191 TRP A N 1
ATOM 1487 C CA . TRP A 1 191 ? 20.273 -1.936 -37.089 1.00 86.19 191 TRP A CA 1
ATOM 1488 C C . TRP A 1 191 ? 19.104 -1.173 -37.726 1.00 86.19 191 TRP A C 1
ATOM 1490 O O . TRP A 1 191 ? 18.198 -0.736 -37.024 1.00 86.19 191 TRP A O 1
ATOM 1500 N N . GLU A 1 192 ? 19.082 -1.051 -39.054 1.00 84.81 192 GLU A N 1
ATOM 1501 C CA . GLU A 1 192 ? 17.996 -0.369 -39.776 1.00 84.81 192 GLU A CA 1
ATOM 1502 C C . GLU A 1 192 ? 16.633 -1.054 -39.577 1.00 84.81 192 GLU A C 1
ATOM 1504 O O . GLU A 1 192 ? 15.598 -0.392 -39.630 1.00 84.81 192 GLU A O 1
ATOM 1509 N N . VAL A 1 193 ? 16.639 -2.364 -39.303 1.00 89.56 193 VAL A N 1
ATOM 1510 C CA . VAL A 1 193 ? 15.445 -3.158 -38.983 1.00 89.56 193 VAL A CA 1
ATOM 1511 C C . VAL A 1 193 ? 15.002 -2.894 -37.548 1.00 89.56 193 VAL A C 1
ATOM 1513 O O . VAL A 1 193 ? 13.822 -2.675 -37.303 1.00 89.56 193 VAL A O 1
ATOM 1516 N N . LEU A 1 194 ? 15.938 -2.868 -36.594 1.00 93.12 194 LEU A N 1
ATOM 1517 C CA . LEU A 1 194 ? 15.627 -2.647 -35.181 1.00 93.12 194 LEU A CA 1
ATOM 1518 C C . LEU A 1 194 ? 15.273 -1.187 -34.861 1.00 93.12 194 LEU A C 1
ATOM 1520 O O . LEU A 1 194 ? 14.454 -0.942 -33.977 1.00 93.12 194 LEU A O 1
ATOM 1524 N N . ARG A 1 195 ? 15.871 -0.207 -35.551 1.00 93.56 195 ARG A N 1
ATOM 1525 C CA . ARG A 1 195 ? 15.770 1.230 -35.233 1.00 93.56 195 ARG A CA 1
ATOM 1526 C C . ARG A 1 195 ? 14.326 1.710 -34.989 1.00 93.56 195 ARG A C 1
ATOM 1528 O O . ARG A 1 195 ? 14.125 2.377 -33.972 1.00 93.56 195 ARG A O 1
ATOM 1535 N N . PRO A 1 196 ? 13.323 1.398 -35.837 1.00 94.38 196 PRO A N 1
ATOM 1536 C CA . PRO A 1 196 ? 11.942 1.833 -35.607 1.00 94.38 196 PRO A CA 1
ATOM 1537 C C . PRO A 1 196 ? 11.332 1.280 -34.310 1.00 94.38 196 PRO A C 1
ATOM 1539 O O . PRO A 1 196 ? 10.643 2.008 -33.600 1.00 94.38 196 PRO A O 1
ATOM 1542 N N . TYR A 1 197 ? 11.635 0.030 -33.951 1.00 96.31 197 TYR A N 1
ATOM 1543 C CA . TYR A 1 197 ? 11.194 -0.574 -32.689 1.00 96.31 197 TYR A CA 1
ATOM 1544 C C . TYR A 1 197 ? 11.959 0.015 -31.499 1.00 96.31 197 TYR A C 1
ATOM 1546 O O . TYR A 1 197 ? 11.359 0.351 -30.480 1.00 96.31 197 TYR A O 1
ATOM 1554 N N . ALA A 1 198 ? 13.275 0.213 -31.641 1.00 94.38 198 ALA A N 1
ATOM 1555 C CA . ALA A 1 198 ? 14.118 0.833 -30.621 1.00 94.38 198 ALA A CA 1
ATOM 1556 C C . ALA A 1 198 ? 13.653 2.251 -30.256 1.00 94.38 198 ALA A C 1
ATOM 1558 O O . ALA A 1 198 ? 13.713 2.628 -29.088 1.00 94.38 198 ALA A O 1
ATOM 1559 N N . GLU A 1 199 ? 13.140 3.020 -31.221 1.00 95.69 199 GLU A N 1
ATOM 1560 C CA . GLU A 1 199 ? 12.515 4.323 -30.968 1.00 95.69 199 GLU A CA 1
ATOM 1561 C C . GLU A 1 199 ? 11.316 4.213 -30.009 1.00 95.69 199 GLU A C 1
ATOM 1563 O O . GLU A 1 199 ? 11.168 5.049 -29.113 1.00 95.69 199 GLU A O 1
ATOM 1568 N N . LYS A 1 200 ? 10.481 3.174 -30.152 1.00 96.31 200 LYS A N 1
ATOM 1569 C CA . LYS A 1 200 ? 9.321 2.947 -29.272 1.00 96.31 200 LYS A CA 1
ATOM 1570 C C . LYS A 1 200 ? 9.733 2.402 -27.909 1.00 96.31 200 LYS A C 1
ATOM 1572 O O . LYS A 1 200 ? 9.239 2.888 -26.894 1.00 96.31 200 LYS A O 1
ATOM 1577 N N . ILE A 1 201 ? 10.694 1.479 -27.879 1.00 96.19 201 ILE A N 1
ATOM 1578 C CA . ILE A 1 201 ? 11.255 0.907 -26.646 1.00 96.19 201 ILE A CA 1
ATOM 1579 C C . ILE A 1 201 ? 11.902 2.004 -25.785 1.00 96.19 201 ILE A C 1
ATOM 1581 O O . ILE A 1 201 ? 11.591 2.128 -24.603 1.00 96.19 201 ILE A O 1
ATOM 1585 N N . LEU A 1 202 ? 12.748 2.853 -26.381 1.00 94.88 202 LEU A N 1
ATOM 1586 C CA . LEU A 1 202 ? 13.409 3.970 -25.691 1.00 94.88 202 LEU A CA 1
ATOM 1587 C C . LEU A 1 202 ? 12.498 5.190 -25.486 1.00 94.88 202 LEU A C 1
ATOM 1589 O O . LEU A 1 202 ? 12.913 6.150 -24.834 1.00 94.88 202 LEU A O 1
ATOM 1593 N N . ASN A 1 203 ? 11.293 5.177 -26.062 1.00 93.12 203 ASN A N 1
ATOM 1594 C CA . ASN A 1 203 ? 10.324 6.268 -26.022 1.00 93.12 203 ASN A CA 1
ATOM 1595 C C . ASN A 1 203 ? 10.902 7.629 -26.463 1.00 93.12 203 ASN A C 1
ATOM 1597 O O . ASN A 1 203 ? 10.667 8.658 -25.825 1.00 93.12 203 ASN A O 1
ATOM 1601 N N . LYS A 1 204 ? 11.710 7.638 -27.530 1.00 92.12 204 LYS A N 1
ATOM 1602 C CA . LYS A 1 204 ? 12.336 8.858 -28.062 1.00 92.12 204 LYS A CA 1
ATOM 1603 C C . LYS A 1 204 ? 12.696 8.717 -29.540 1.00 92.12 204 LYS A C 1
ATOM 1605 O O . LYS A 1 204 ? 13.126 7.637 -29.938 1.00 92.12 204 LYS A O 1
ATOM 1610 N N . PRO A 1 205 ? 12.614 9.802 -30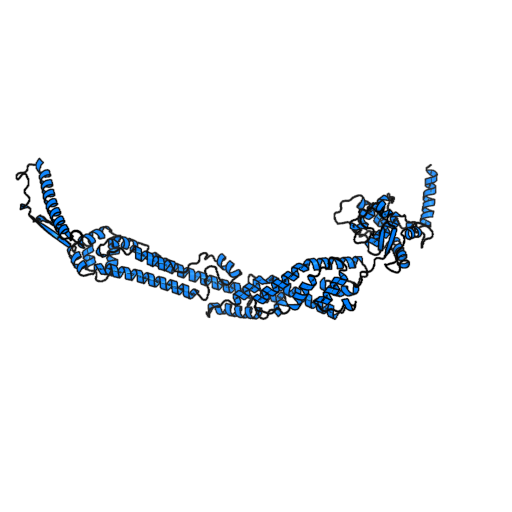.329 1.00 89.44 205 PRO A N 1
ATOM 1611 C CA . PRO A 1 205 ? 12.918 9.751 -31.754 1.00 89.44 205 PRO A CA 1
ATOM 1612 C C . PRO A 1 205 ? 14.380 9.364 -31.998 1.00 89.44 205 PRO A C 1
ATOM 1614 O O . PRO A 1 205 ? 15.290 9.931 -31.381 1.00 89.44 205 PRO A O 1
ATOM 1617 N N . LEU A 1 206 ? 14.602 8.426 -32.922 1.00 89.38 206 LEU A N 1
ATOM 1618 C CA . LEU A 1 206 ? 15.941 8.002 -33.334 1.00 89.38 206 LEU A CA 1
ATOM 1619 C C . LEU A 1 206 ? 16.204 8.417 -34.790 1.00 89.38 206 LEU A C 1
ATOM 1621 O O . LEU A 1 206 ? 15.527 7.917 -35.696 1.00 89.38 206 LEU A O 1
ATOM 1625 N N . PRO A 1 207 ? 17.186 9.302 -35.056 1.00 85.00 207 PRO A N 1
ATOM 1626 C CA . PRO A 1 207 ? 17.486 9.726 -36.417 1.00 85.00 207 PRO A CA 1
ATOM 1627 C C . PRO A 1 207 ? 17.985 8.548 -37.260 1.00 85.00 207 PRO A C 1
ATOM 1629 O O . PRO A 1 207 ? 18.659 7.645 -36.761 1.00 85.00 207 PRO A O 1
ATOM 1632 N N . ILE A 1 208 ? 17.683 8.581 -38.559 1.00 81.19 208 ILE A N 1
ATOM 1633 C CA . ILE A 1 208 ? 18.336 7.698 -39.529 1.00 81.19 208 ILE A CA 1
ATOM 1634 C C . ILE A 1 208 ? 19.792 8.151 -39.615 1.00 81.19 208 ILE A C 1
ATOM 1636 O O . ILE A 1 208 ? 20.080 9.277 -40.023 1.00 81.19 208 ILE A O 1
ATOM 1640 N N . THR A 1 209 ? 20.703 7.294 -39.174 1.00 72.00 209 THR A N 1
ATOM 1641 C CA . THR A 1 209 ? 22.135 7.573 -39.143 1.00 72.00 209 THR A CA 1
ATOM 1642 C C . THR A 1 209 ? 22.894 6.310 -39.501 1.00 72.00 209 THR A C 1
ATOM 1644 O O . THR A 1 209 ? 22.527 5.216 -39.082 1.00 72.00 209 THR A O 1
ATOM 1647 N N . HIS A 1 210 ? 23.960 6.477 -40.274 1.00 65.38 210 HIS A N 1
ATOM 1648 C CA . HIS A 1 210 ? 24.907 5.409 -40.596 1.00 65.38 210 HIS A CA 1
ATOM 1649 C C . HIS A 1 210 ? 26.218 5.570 -39.811 1.00 65.38 210 HIS A C 1
ATOM 1651 O O . HIS A 1 210 ? 27.235 4.988 -40.176 1.00 65.38 210 HIS A O 1
ATOM 1657 N N . ASP A 1 211 ? 26.211 6.424 -38.783 1.00 65.19 211 ASP A N 1
ATOM 1658 C CA . ASP A 1 211 ? 27.334 6.640 -37.879 1.00 65.19 211 ASP A CA 1
ATOM 1659 C C . ASP A 1 211 ? 27.312 5.588 -36.761 1.00 65.19 211 ASP A C 1
ATOM 1661 O O . ASP A 1 211 ? 26.527 5.686 -35.812 1.00 65.19 211 ASP A O 1
ATOM 1665 N N . ASP A 1 212 ? 28.191 4.592 -36.859 1.00 66.81 212 ASP A N 1
ATOM 1666 C CA . ASP A 1 212 ? 28.317 3.502 -35.886 1.00 66.81 212 ASP A CA 1
ATOM 1667 C C . ASP A 1 212 ? 28.558 4.008 -34.457 1.00 66.81 212 ASP A C 1
ATOM 1669 O O . ASP A 1 212 ? 28.061 3.407 -33.503 1.00 66.81 212 ASP A O 1
ATOM 1673 N N . ALA A 1 213 ? 29.236 5.148 -34.278 1.00 65.44 213 ALA A N 1
ATOM 1674 C CA . ALA A 1 213 ? 29.439 5.733 -32.955 1.00 65.44 213 ALA A CA 1
ATOM 1675 C C . ALA A 1 213 ? 28.129 6.274 -32.352 1.00 65.44 213 ALA A C 1
ATOM 1677 O O . ALA A 1 213 ? 27.947 6.252 -31.131 1.00 65.44 213 ALA A O 1
ATOM 1678 N N . GLN A 1 214 ? 27.195 6.749 -33.182 1.00 74.12 214 GLN A N 1
ATOM 1679 C CA . GLN A 1 214 ? 25.848 7.124 -32.738 1.00 74.12 214 GLN A CA 1
ATOM 1680 C C . GLN A 1 214 ? 24.992 5.887 -32.470 1.00 74.12 214 GLN A C 1
ATOM 1682 O O . GLN A 1 214 ? 24.322 5.827 -31.439 1.00 74.12 214 GLN A O 1
ATOM 1687 N N . ILE A 1 215 ? 25.064 4.882 -33.344 1.00 81.62 215 ILE A N 1
ATOM 1688 C CA . ILE A 1 215 ? 24.344 3.613 -33.184 1.00 81.62 215 ILE A CA 1
ATOM 1689 C C . ILE A 1 215 ? 24.764 2.913 -31.884 1.00 81.62 215 ILE A C 1
ATOM 1691 O O . ILE A 1 215 ? 23.910 2.483 -31.108 1.00 81.62 215 ILE A O 1
ATOM 1695 N N . ALA A 1 216 ? 26.064 2.873 -31.583 1.00 76.44 216 ALA A N 1
ATOM 1696 C CA . ALA A 1 216 ? 26.595 2.295 -30.352 1.00 76.44 216 ALA A CA 1
ATOM 1697 C C . ALA A 1 216 ? 26.009 2.954 -29.091 1.00 76.44 216 ALA A C 1
ATOM 1699 O O . ALA A 1 216 ? 25.669 2.251 -28.143 1.00 76.44 216 ALA A O 1
ATOM 1700 N N . LYS A 1 217 ? 25.809 4.282 -29.087 1.00 82.81 217 LYS A N 1
ATOM 1701 C CA . LYS A 1 217 ? 25.177 4.987 -27.955 1.00 82.81 217 LYS A CA 1
ATOM 1702 C C . LYS A 1 217 ? 23.739 4.527 -27.720 1.00 82.81 217 LYS A C 1
ATOM 1704 O O . LYS A 1 217 ? 23.348 4.336 -26.572 1.00 82.81 217 LYS A O 1
ATOM 1709 N N . TYR A 1 218 ? 22.957 4.347 -28.785 1.00 88.44 218 TYR A N 1
ATOM 1710 C CA . TYR A 1 218 ? 21.576 3.871 -28.666 1.00 88.44 218 TYR A CA 1
ATOM 1711 C C . TYR A 1 218 ? 21.508 2.405 -28.232 1.00 88.44 218 TYR A C 1
ATOM 1713 O O . TYR A 1 218 ? 20.667 2.057 -27.408 1.00 88.44 218 TYR A O 1
ATOM 1721 N N . ARG A 1 219 ? 22.434 1.565 -28.707 1.00 87.19 219 ARG A N 1
ATOM 1722 C CA . ARG A 1 219 ? 22.577 0.175 -28.247 1.00 87.19 219 ARG A CA 1
ATOM 1723 C C . ARG A 1 219 ? 22.901 0.095 -26.756 1.00 87.19 219 ARG A C 1
ATOM 1725 O O . ARG A 1 219 ? 22.272 -0.681 -26.047 1.00 87.19 219 ARG A O 1
ATOM 1732 N N . THR A 1 220 ? 23.812 0.931 -26.255 1.00 86.25 220 THR A N 1
ATOM 1733 C CA . THR A 1 220 ? 24.095 1.009 -24.811 1.00 86.25 220 THR A CA 1
ATOM 1734 C C . THR A 1 220 ? 22.849 1.394 -24.016 1.00 86.25 220 THR A C 1
ATOM 1736 O O . THR A 1 220 ? 22.534 0.735 -23.034 1.00 86.25 220 THR A O 1
ATOM 1739 N N . GLN A 1 221 ? 22.088 2.389 -24.477 1.00 91.00 221 GLN A N 1
ATOM 1740 C CA . GLN A 1 221 ? 20.848 2.805 -23.811 1.00 91.00 221 GLN A CA 1
ATOM 1741 C C . GLN A 1 221 ? 19.772 1.713 -23.813 1.00 91.00 221 GLN A C 1
ATOM 1743 O O . GLN A 1 221 ? 19.043 1.584 -22.837 1.00 91.00 221 GLN A O 1
ATOM 1748 N N . LEU A 1 222 ? 19.673 0.914 -24.882 1.00 92.94 222 LEU A N 1
ATOM 1749 C CA . LEU A 1 222 ? 18.791 -0.258 -24.910 1.00 92.94 222 LEU A CA 1
ATOM 1750 C C . LEU A 1 222 ? 19.221 -1.288 -23.862 1.00 92.94 222 LEU A C 1
ATOM 1752 O O . LEU A 1 222 ? 18.383 -1.755 -23.100 1.00 92.94 222 LEU A O 1
ATOM 1756 N N . LYS A 1 223 ? 20.519 -1.604 -23.775 1.00 89.62 223 LYS A N 1
ATOM 1757 C CA . LYS A 1 223 ? 21.045 -2.548 -22.774 1.00 89.62 223 LYS A CA 1
ATOM 1758 C C . LYS A 1 223 ? 20.786 -2.077 -21.347 1.00 89.62 223 LYS A C 1
ATOM 1760 O O . LYS A 1 223 ? 20.350 -2.865 -20.514 1.00 89.62 223 LYS A O 1
ATOM 1765 N N . GLU A 1 224 ? 21.034 -0.798 -21.079 1.00 92.31 224 GLU A N 1
ATOM 1766 C CA . GLU A 1 224 ? 20.752 -0.176 -19.783 1.00 92.31 224 GLU A CA 1
ATOM 1767 C C . GLU A 1 224 ? 19.260 -0.262 -19.443 1.00 92.31 224 GLU A C 1
ATOM 1769 O O . GLU A 1 224 ? 18.922 -0.691 -18.342 1.00 92.31 224 GLU A O 1
ATOM 1774 N N . LEU A 1 225 ? 18.375 0.054 -20.397 1.00 94.56 225 LEU A N 1
ATOM 1775 C CA . LEU A 1 225 ? 16.928 -0.024 -20.199 1.00 94.56 225 LEU A CA 1
ATOM 1776 C C . LEU A 1 225 ? 16.458 -1.454 -19.913 1.00 94.56 225 LEU A C 1
ATOM 1778 O O . LEU A 1 225 ? 15.660 -1.645 -19.004 1.00 94.56 225 LEU A O 1
ATOM 1782 N N . PHE A 1 226 ? 16.936 -2.454 -20.659 1.00 94.69 226 PHE A N 1
ATOM 1783 C CA . PHE A 1 226 ? 16.594 -3.857 -20.397 1.00 94.69 226 PHE A CA 1
ATOM 1784 C C . PHE A 1 226 ? 17.052 -4.281 -19.004 1.00 94.69 226 PHE A C 1
ATOM 1786 O O . PHE A 1 226 ? 16.283 -4.879 -18.260 1.00 94.69 226 PHE A O 1
ATOM 1793 N N . ASN A 1 227 ? 18.272 -3.911 -18.613 1.00 91.38 227 ASN A N 1
ATOM 1794 C CA . ASN A 1 227 ? 18.787 -4.227 -17.287 1.00 91.38 227 ASN A CA 1
ATOM 1795 C C . ASN A 1 227 ? 17.986 -3.541 -16.163 1.00 91.38 227 ASN A C 1
ATOM 1797 O O . ASN A 1 227 ? 17.740 -4.155 -15.130 1.00 91.38 227 ASN A O 1
ATOM 1801 N N . GLU A 1 228 ? 17.552 -2.293 -16.360 1.00 93.44 228 GLU A N 1
ATOM 1802 C CA . GLU A 1 228 ? 16.697 -1.572 -15.408 1.00 93.44 228 GLU A CA 1
ATOM 1803 C C . GLU A 1 228 ? 15.284 -2.174 -15.335 1.00 93.44 228 GLU A C 1
ATOM 1805 O O . GLU A 1 228 ? 14.746 -2.390 -14.249 1.00 93.44 228 GLU A O 1
ATOM 1810 N N . GLN A 1 229 ? 14.675 -2.457 -16.488 1.00 94.44 229 GLN A N 1
ATOM 1811 C CA . GLN A 1 229 ? 13.294 -2.930 -16.571 1.00 94.44 229 GLN A CA 1
ATOM 1812 C C . GLN A 1 229 ? 13.131 -4.404 -16.209 1.00 94.44 229 GLN A C 1
ATOM 1814 O O . GLN A 1 229 ? 12.025 -4.791 -15.849 1.00 94.44 229 GLN A O 1
ATOM 1819 N N . LYS A 1 230 ? 14.191 -5.215 -16.247 1.00 93.19 230 LYS A N 1
ATOM 1820 C CA . LYS A 1 230 ? 14.139 -6.656 -15.961 1.00 93.19 230 LYS A CA 1
ATOM 1821 C C . LYS A 1 230 ? 13.412 -6.986 -14.655 1.00 93.19 230 LYS A C 1
ATOM 1823 O O . LYS A 1 230 ? 12.421 -7.717 -14.654 1.00 93.19 230 LYS A O 1
ATOM 1828 N N . ASP A 1 231 ? 13.868 -6.405 -13.548 1.00 93.75 231 ASP A N 1
ATOM 1829 C CA . ASP A 1 231 ? 13.266 -6.649 -12.232 1.00 93.75 231 ASP A CA 1
ATOM 1830 C C . ASP A 1 231 ? 11.970 -5.847 -12.042 1.00 93.75 231 ASP A C 1
ATOM 1832 O O . ASP A 1 231 ? 11.031 -6.312 -11.389 1.00 93.75 231 ASP A O 1
ATOM 1836 N N . ILE A 1 232 ? 11.890 -4.647 -12.630 1.00 95.88 232 ILE A N 1
ATOM 1837 C CA . ILE A 1 232 ? 10.711 -3.779 -12.528 1.00 95.88 232 ILE A CA 1
ATOM 1838 C C . ILE A 1 232 ? 9.502 -4.441 -13.191 1.00 95.88 232 ILE A C 1
ATOM 1840 O O . ILE A 1 232 ? 8.461 -4.549 -12.549 1.00 95.88 232 ILE A O 1
ATOM 1844 N N . ALA A 1 233 ? 9.635 -4.914 -14.429 1.00 96.25 233 ALA A N 1
ATOM 1845 C CA . ALA A 1 233 ? 8.544 -5.496 -15.200 1.00 96.25 233 ALA A CA 1
ATOM 1846 C C . ALA A 1 233 ? 8.028 -6.795 -14.565 1.00 96.25 233 ALA A C 1
ATOM 1848 O O . ALA A 1 233 ? 6.818 -6.980 -14.439 1.00 96.25 233 ALA A O 1
ATOM 1849 N N . SER A 1 234 ? 8.934 -7.639 -14.059 1.00 95.12 234 SER A N 1
ATOM 1850 C CA . SER A 1 234 ? 8.578 -8.835 -13.283 1.00 95.12 234 SER A CA 1
ATOM 1851 C C . SER A 1 234 ? 7.785 -8.485 -12.015 1.00 95.12 234 SER A C 1
ATOM 1853 O O . SER A 1 234 ? 6.732 -9.065 -11.735 1.00 95.12 234 SER A O 1
ATOM 1855 N N . ARG A 1 235 ? 8.223 -7.463 -11.266 1.00 96.50 235 ARG A N 1
ATOM 1856 C CA . ARG A 1 235 ? 7.500 -6.987 -10.078 1.00 96.50 235 ARG A CA 1
ATOM 1857 C C . ARG A 1 235 ? 6.126 -6.413 -10.426 1.00 96.50 235 ARG A C 1
ATOM 1859 O O . ARG A 1 235 ? 5.172 -6.680 -9.702 1.00 96.50 235 ARG A O 1
ATOM 1866 N N . VAL A 1 236 ? 6.019 -5.645 -11.509 1.00 97.38 236 VAL A N 1
ATOM 1867 C CA . VAL A 1 236 ? 4.749 -5.068 -11.982 1.00 97.38 236 VAL A CA 1
ATOM 1868 C C . VAL A 1 236 ? 3.762 -6.166 -12.335 1.00 97.38 236 VAL A C 1
ATOM 1870 O O . VAL A 1 236 ? 2.615 -6.092 -11.907 1.00 97.38 236 VAL A O 1
ATOM 1873 N N . GLN A 1 237 ? 4.208 -7.206 -13.042 1.00 97.00 237 GLN A N 1
ATOM 1874 C CA . GLN A 1 237 ? 3.377 -8.365 -13.356 1.00 97.00 237 GLN A CA 1
ATOM 1875 C C . GLN A 1 237 ? 2.828 -9.020 -12.080 1.00 97.00 237 GLN A C 1
ATOM 1877 O O . GLN A 1 237 ? 1.619 -9.205 -11.955 1.00 97.00 237 GLN A O 1
ATOM 1882 N N . ALA A 1 238 ? 3.693 -9.310 -11.104 1.00 96.44 238 ALA A N 1
ATOM 1883 C CA . ALA A 1 238 ? 3.278 -9.926 -9.844 1.00 96.44 238 ALA A CA 1
ATOM 1884 C C . ALA A 1 238 ? 2.320 -9.030 -9.030 1.00 96.44 238 ALA A C 1
ATOM 1886 O O . ALA A 1 238 ? 1.330 -9.510 -8.475 1.00 96.44 238 ALA A O 1
ATOM 1887 N N . GLN A 1 239 ? 2.592 -7.722 -8.970 1.00 96.94 239 GLN A N 1
ATOM 1888 C CA . GLN A 1 239 ? 1.737 -6.751 -8.280 1.00 96.94 239 GLN A CA 1
ATOM 1889 C C . GLN A 1 239 ? 0.374 -6.608 -8.958 1.00 96.94 239 GLN A C 1
ATOM 1891 O O . GLN A 1 239 ? -0.640 -6.625 -8.265 1.00 96.94 239 GLN A O 1
ATOM 1896 N N . ALA A 1 240 ? 0.335 -6.525 -10.290 1.00 96.81 240 ALA A N 1
ATOM 1897 C CA . ALA A 1 240 ? -0.907 -6.466 -11.051 1.00 96.81 240 ALA A CA 1
ATOM 1898 C C . ALA A 1 240 ? -1.745 -7.732 -10.821 1.00 96.81 240 ALA A C 1
ATOM 1900 O O . ALA A 1 240 ? -2.909 -7.625 -10.447 1.00 96.81 240 ALA A O 1
ATOM 1901 N N . GLN A 1 241 ? -1.150 -8.925 -10.931 1.00 95.81 241 GLN A N 1
ATOM 1902 C CA . GLN A 1 241 ? -1.849 -10.188 -10.657 1.00 95.81 241 GLN A CA 1
ATOM 1903 C C . GLN A 1 241 ? -2.445 -10.224 -9.245 1.00 95.81 241 GLN A C 1
ATOM 1905 O O . GLN A 1 241 ? -3.610 -10.580 -9.075 1.00 95.81 241 GLN A O 1
ATOM 1910 N N . SER A 1 242 ? -1.676 -9.813 -8.230 1.00 95.94 242 SER A N 1
ATOM 1911 C CA . SER A 1 242 ? -2.160 -9.763 -6.847 1.00 95.94 242 SER A CA 1
ATOM 1912 C C . SER A 1 242 ? -3.289 -8.747 -6.655 1.00 95.94 242 SER A C 1
ATOM 1914 O O . SER A 1 242 ? -4.261 -9.054 -5.964 1.00 95.94 242 SER A O 1
ATOM 1916 N N . LEU A 1 243 ? -3.173 -7.561 -7.260 1.00 96.19 243 LEU A N 1
ATOM 1917 C CA . LEU A 1 243 ? -4.171 -6.499 -7.175 1.00 96.19 243 LEU A CA 1
ATOM 1918 C C . LEU A 1 243 ? -5.489 -6.928 -7.827 1.00 96.19 243 LEU A C 1
ATOM 1920 O O . LEU A 1 243 ? -6.528 -6.886 -7.180 1.00 96.19 243 LEU A O 1
ATOM 1924 N N . PHE A 1 244 ? -5.452 -7.390 -9.075 1.00 96.38 244 PHE A N 1
ATOM 1925 C CA . PHE A 1 244 ? -6.654 -7.797 -9.807 1.00 96.38 244 PHE A CA 1
ATOM 1926 C C . PHE A 1 244 ? -7.324 -9.038 -9.200 1.00 96.38 244 PHE A C 1
ATOM 1928 O O . PHE A 1 244 ? -8.551 -9.095 -9.146 1.00 96.38 244 PHE A O 1
ATOM 1935 N N . ALA A 1 245 ? -6.545 -9.977 -8.647 1.00 95.31 245 ALA A N 1
ATOM 1936 C CA . ALA A 1 245 ? -7.097 -11.095 -7.883 1.00 95.31 245 ALA A CA 1
ATOM 1937 C C . ALA A 1 245 ? -7.831 -10.630 -6.613 1.00 95.31 245 ALA A C 1
ATOM 1939 O O . ALA A 1 245 ? -8.895 -11.159 -6.303 1.00 95.31 245 ALA A O 1
ATOM 1940 N N . LEU A 1 246 ? -7.292 -9.638 -5.893 1.00 93.75 246 LEU A N 1
ATOM 1941 C CA . LEU A 1 246 ? -7.937 -9.068 -4.705 1.00 93.75 246 LEU A CA 1
ATOM 1942 C C . LEU A 1 246 ? -9.212 -8.296 -5.052 1.00 93.75 246 LEU A C 1
ATOM 1944 O O . LEU A 1 246 ? -10.189 -8.387 -4.318 1.00 93.75 246 LEU A O 1
ATOM 1948 N N . LEU A 1 247 ? -9.196 -7.545 -6.154 1.00 93.75 247 LEU A N 1
ATOM 1949 C CA . LEU A 1 247 ? -10.345 -6.773 -6.636 1.00 93.75 247 LEU A CA 1
ATOM 1950 C C . LEU A 1 247 ? -11.415 -7.644 -7.316 1.00 93.75 247 LEU A C 1
ATOM 1952 O O . LEU A 1 247 ? -12.427 -7.106 -7.760 1.00 93.75 247 LEU A O 1
ATOM 1956 N N . GLU A 1 248 ? -11.181 -8.957 -7.431 1.00 93.56 248 GLU A N 1
ATOM 1957 C CA . GLU A 1 248 ? -12.048 -9.912 -8.133 1.00 93.56 248 GLU A CA 1
ATOM 1958 C C . GLU A 1 248 ? -12.372 -9.471 -9.572 1.00 93.56 248 GLU A C 1
ATOM 1960 O O . GLU A 1 248 ? -13.481 -9.657 -10.074 1.00 93.56 248 GLU A O 1
ATOM 1965 N N . ASN A 1 249 ? -11.387 -8.869 -10.249 1.00 91.81 249 ASN A N 1
ATOM 1966 C CA . ASN A 1 249 ? -11.544 -8.289 -11.578 1.00 91.81 249 ASN A CA 1
ATOM 1967 C C . ASN A 1 249 ? -10.487 -8.829 -12.550 1.00 91.81 249 ASN A C 1
ATOM 1969 O O . ASN A 1 249 ? -9.385 -9.210 -12.161 1.00 91.81 249 ASN A O 1
ATOM 1973 N N . THR A 1 250 ? -10.808 -8.856 -13.839 1.00 93.06 250 THR A N 1
ATOM 1974 C CA . THR A 1 250 ? -9.864 -9.246 -14.888 1.00 93.06 250 THR A CA 1
ATOM 1975 C C . THR A 1 250 ? -9.023 -8.051 -15.311 1.00 93.06 250 THR A C 1
ATOM 1977 O O . THR A 1 250 ? -9.572 -6.997 -15.632 1.00 93.06 250 THR A O 1
ATOM 1980 N N . ASN A 1 251 ? -7.702 -8.218 -15.371 1.00 93.94 251 ASN A N 1
ATOM 1981 C CA . ASN A 1 251 ? -6.822 -7.204 -15.941 1.00 93.94 251 ASN A CA 1
ATOM 1982 C C . ASN A 1 251 ? -7.052 -7.116 -17.465 1.00 93.94 251 ASN A C 1
ATOM 1984 O O . ASN A 1 251 ? -6.765 -8.093 -18.161 1.00 93.94 251 ASN A O 1
ATOM 1988 N N . PRO A 1 252 ? -7.537 -5.978 -18.005 1.00 95.00 252 PRO A N 1
ATOM 1989 C CA . PRO A 1 252 ? -7.780 -5.837 -19.442 1.00 95.00 252 PRO A CA 1
ATOM 1990 C C . PRO A 1 252 ? -6.497 -5.926 -20.282 1.00 95.00 252 PRO A C 1
ATOM 1992 O O . PRO A 1 252 ? -6.585 -6.226 -21.468 1.00 95.00 252 PRO A O 1
ATOM 1995 N N . TYR A 1 253 ? -5.327 -5.707 -19.668 1.00 96.94 253 TYR A N 1
ATOM 1996 C CA . TYR A 1 253 ? -4.015 -5.691 -20.324 1.00 96.94 253 TYR A CA 1
ATOM 1997 C C . TYR A 1 253 ? -3.061 -6.768 -19.784 1.00 96.94 253 TYR A C 1
ATOM 1999 O O . TYR A 1 253 ? -1.842 -6.591 -19.776 1.00 96.94 253 TYR A O 1
ATOM 2007 N N . ASP A 1 254 ? -3.601 -7.880 -19.270 1.00 96.00 254 ASP A N 1
ATOM 2008 C CA . ASP A 1 254 ? -2.797 -8.961 -18.676 1.00 96.00 254 ASP A CA 1
ATOM 2009 C C . ASP A 1 254 ? -1.774 -9.537 -19.662 1.00 96.00 254 ASP A C 1
ATOM 2011 O O . ASP A 1 254 ? -0.604 -9.728 -19.324 1.00 96.00 254 ASP A O 1
ATOM 2015 N N . SER A 1 255 ? -2.205 -9.738 -20.911 1.00 95.88 255 SER A N 1
ATOM 2016 C CA . SER A 1 255 ? -1.348 -10.258 -21.975 1.00 95.88 255 SER A CA 1
ATOM 2017 C C . SER A 1 255 ? -0.190 -9.309 -22.272 1.00 95.88 255 SER A C 1
ATOM 2019 O O . SER A 1 255 ? 0.940 -9.758 -22.434 1.00 95.88 255 SER A O 1
ATOM 2021 N N . GLU A 1 256 ? -0.446 -8.006 -22.361 1.00 96.50 256 GLU A N 1
ATOM 2022 C CA . GLU A 1 256 ? 0.558 -6.989 -22.667 1.00 96.50 256 GLU A CA 1
ATOM 2023 C C . GLU A 1 256 ? 1.576 -6.847 -21.534 1.00 96.50 256 GLU A C 1
ATOM 2025 O O . GLU A 1 256 ? 2.770 -6.694 -21.796 1.00 96.50 256 GLU A O 1
ATOM 2030 N N . VAL A 1 257 ? 1.129 -6.948 -20.280 1.00 97.00 257 VAL A N 1
ATOM 2031 C CA . VAL A 1 257 ? 2.011 -6.927 -19.105 1.00 97.00 257 VAL A CA 1
ATOM 2032 C C . VAL A 1 257 ? 2.898 -8.173 -19.062 1.00 97.00 257 VAL A C 1
ATOM 2034 O O . VAL A 1 257 ? 4.103 -8.046 -18.847 1.00 97.00 257 VAL A O 1
ATOM 2037 N N . ASP A 1 258 ? 2.342 -9.363 -19.310 1.00 96.81 258 ASP A N 1
ATOM 2038 C CA . ASP A 1 258 ? 3.113 -10.612 -19.384 1.00 96.81 258 ASP A CA 1
ATOM 2039 C C . ASP A 1 258 ? 4.129 -10.596 -20.537 1.00 96.81 258 ASP A C 1
ATOM 2041 O O . ASP A 1 258 ? 5.295 -10.952 -20.352 1.00 96.81 258 ASP A O 1
ATOM 2045 N N . GLN A 1 259 ? 3.723 -10.113 -21.713 1.00 97.19 259 GLN A N 1
ATOM 2046 C CA . GLN A 1 259 ? 4.619 -9.929 -22.855 1.00 97.19 259 GLN A CA 1
ATOM 2047 C C . GLN A 1 259 ? 5.757 -8.958 -22.536 1.00 97.19 259 GLN A C 1
ATOM 2049 O O . GLN A 1 259 ? 6.910 -9.268 -22.826 1.00 97.19 259 GLN A O 1
ATOM 2054 N N . ALA A 1 260 ? 5.462 -7.810 -21.918 1.00 96.62 260 ALA A N 1
ATOM 2055 C CA . ALA A 1 260 ? 6.477 -6.832 -21.534 1.00 96.62 260 ALA A CA 1
ATOM 2056 C C . ALA A 1 260 ? 7.453 -7.395 -20.487 1.00 96.62 260 ALA A C 1
ATOM 2058 O O . ALA A 1 260 ? 8.662 -7.212 -20.624 1.00 96.62 260 ALA A O 1
ATOM 2059 N N . ALA A 1 261 ? 6.954 -8.122 -19.481 1.00 96.69 261 ALA A N 1
ATOM 2060 C CA . ALA A 1 261 ? 7.785 -8.761 -18.462 1.00 96.69 261 ALA A CA 1
ATOM 2061 C C . ALA A 1 261 ? 8.734 -9.808 -19.059 1.00 96.69 261 ALA A C 1
ATOM 2063 O O . ALA A 1 261 ? 9.923 -9.817 -18.741 1.00 96.69 261 ALA A O 1
ATOM 2064 N N . LYS A 1 262 ? 8.239 -10.645 -19.978 1.00 96.81 262 LYS A N 1
ATOM 2065 C CA . LYS A 1 262 ? 9.067 -11.616 -20.707 1.00 96.81 262 LYS A CA 1
ATOM 2066 C C . LYS A 1 262 ? 10.079 -10.935 -21.624 1.00 96.81 262 LYS A C 1
ATOM 2068 O O . LYS A 1 262 ? 11.247 -11.306 -21.619 1.00 96.81 262 LYS A O 1
ATOM 2073 N N . PHE A 1 263 ? 9.653 -9.903 -22.350 1.00 97.25 263 PHE A N 1
ATOM 2074 C CA . PHE A 1 263 ? 10.504 -9.144 -23.260 1.00 97.25 263 PHE A CA 1
ATOM 2075 C C . PHE A 1 263 ? 11.672 -8.461 -22.540 1.00 97.25 263 PHE A C 1
ATOM 2077 O O . PHE A 1 263 ? 12.818 -8.666 -22.924 1.00 97.25 263 PHE A O 1
ATOM 2084 N N . PHE A 1 264 ? 11.413 -7.703 -21.469 1.00 96.56 264 PHE A N 1
ATOM 2085 C CA . PHE A 1 264 ? 12.476 -7.076 -20.671 1.00 96.56 264 PHE A CA 1
ATOM 2086 C C . PHE A 1 264 ? 13.268 -8.081 -19.817 1.00 96.56 264 PHE A C 1
ATOM 2088 O O . PHE A 1 264 ? 14.339 -7.749 -19.313 1.00 96.56 264 PHE A O 1
ATOM 2095 N N . GLY A 1 265 ? 12.763 -9.309 -19.663 1.00 93.62 265 GLY A N 1
ATOM 2096 C CA . GLY A 1 265 ? 13.453 -10.412 -18.997 1.00 93.62 265 GLY A CA 1
ATOM 2097 C C . GLY A 1 265 ? 14.649 -10.971 -19.777 1.00 93.62 265 GLY A C 1
ATOM 2098 O O . GLY A 1 265 ? 15.517 -11.608 -19.169 1.00 93.62 265 GLY A O 1
ATOM 2099 N N . GLU A 1 266 ? 14.712 -10.720 -21.087 1.00 93.19 266 GLU A N 1
ATOM 2100 C CA . GLU A 1 266 ? 15.771 -11.210 -21.971 1.00 93.19 266 GLU A CA 1
ATOM 2101 C C . GLU A 1 266 ? 17.145 -10.609 -21.654 1.00 93.19 266 GLU A C 1
ATOM 2103 O O . GLU A 1 266 ? 17.295 -9.415 -21.381 1.00 93.19 266 GLU A O 1
ATOM 2108 N N . ASP A 1 267 ? 18.184 -11.444 -21.723 1.00 86.88 267 ASP A N 1
ATOM 2109 C CA . ASP A 1 267 ? 19.561 -11.002 -21.514 1.00 86.88 267 ASP A CA 1
ATOM 2110 C C . ASP A 1 267 ? 20.183 -10.498 -22.820 1.00 86.88 267 ASP A C 1
ATOM 2112 O O . ASP A 1 267 ? 20.672 -11.266 -23.646 1.00 86.88 267 ASP A O 1
ATOM 2116 N N . VAL A 1 268 ? 20.200 -9.175 -22.974 1.00 87.06 268 VAL A N 1
ATOM 2117 C CA . VAL A 1 268 ? 20.810 -8.473 -24.117 1.00 87.06 268 VAL A CA 1
ATOM 2118 C C . VAL A 1 268 ? 22.226 -7.956 -23.817 1.00 87.06 268 VAL A C 1
ATOM 2120 O O . VAL A 1 268 ? 22.797 -7.182 -24.592 1.00 87.06 268 VAL A O 1
ATOM 2123 N N . SER A 1 269 ? 22.810 -8.330 -22.671 1.00 71.75 269 SER A N 1
ATOM 2124 C CA . SER A 1 269 ? 24.100 -7.798 -22.210 1.00 71.75 269 SER A CA 1
ATOM 2125 C C . SER A 1 269 ? 25.302 -8.403 -22.941 1.00 71.75 269 SER A C 1
ATOM 2127 O O . SER A 1 269 ? 26.329 -7.737 -23.105 1.00 71.75 269 SER A O 1
ATOM 2129 N N . SER A 1 270 ? 25.163 -9.633 -23.440 1.00 63.00 270 SER A N 1
ATOM 2130 C CA . SER A 1 270 ? 26.217 -10.383 -24.122 1.00 63.00 270 SER A CA 1
ATOM 2131 C C . SER A 1 270 ? 25.798 -10.780 -25.542 1.00 63.00 270 SER A C 1
ATOM 2133 O O . SER A 1 270 ? 24.625 -11.002 -25.817 1.00 63.00 270 SER A O 1
ATOM 2135 N N . GLY A 1 271 ? 26.754 -10.845 -26.475 1.00 64.62 271 GLY A N 1
ATOM 2136 C CA . GLY A 1 271 ? 26.482 -11.230 -27.867 1.00 64.62 271 GLY A CA 1
ATOM 2137 C C . GLY A 1 271 ? 25.919 -10.108 -28.753 1.00 64.62 271 GLY A C 1
ATOM 2138 O O . GLY A 1 271 ? 26.208 -8.927 -28.544 1.00 64.62 271 GLY A O 1
ATOM 2139 N N . ASN A 1 272 ? 25.171 -10.494 -29.793 1.00 77.44 272 ASN A N 1
ATOM 2140 C CA . ASN A 1 272 ? 24.570 -9.578 -30.765 1.00 77.44 272 ASN A CA 1
ATOM 2141 C C . ASN A 1 272 ? 23.224 -9.049 -30.248 1.00 77.44 272 ASN A C 1
ATOM 2143 O O . ASN A 1 272 ? 22.169 -9.606 -30.539 1.00 77.44 272 ASN A O 1
ATOM 2147 N N . ASP A 1 273 ? 23.261 -7.960 -29.480 1.00 80.44 273 ASP A N 1
ATOM 2148 C CA . ASP A 1 273 ? 22.067 -7.349 -28.882 1.00 80.44 273 ASP A CA 1
ATOM 2149 C C . ASP A 1 273 ? 20.975 -6.988 -29.892 1.00 80.44 273 ASP A C 1
ATOM 2151 O O . ASP A 1 273 ? 19.798 -7.058 -29.555 1.00 80.44 273 ASP A O 1
ATOM 2155 N N . ILE A 1 274 ? 21.337 -6.652 -31.133 1.00 85.56 274 ILE A N 1
ATOM 2156 C CA . ILE A 1 274 ? 20.350 -6.309 -32.160 1.00 85.56 274 ILE A CA 1
ATOM 2157 C C . ILE A 1 274 ? 19.510 -7.536 -32.522 1.00 85.56 274 ILE A C 1
ATOM 2159 O O . ILE A 1 274 ? 18.282 -7.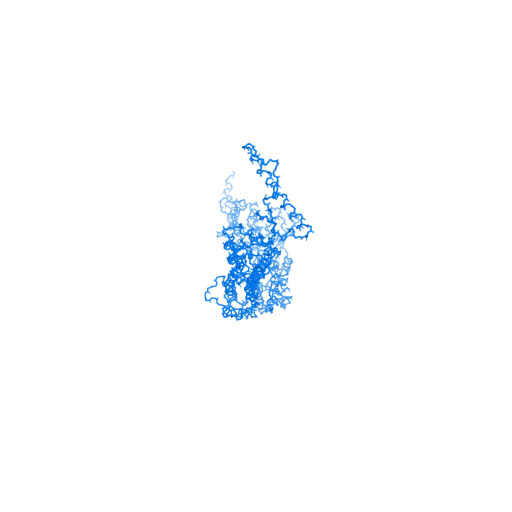467 -32.529 1.00 85.56 274 ILE A O 1
ATOM 2163 N N . GLU A 1 275 ? 20.166 -8.665 -32.786 1.00 83.06 275 GLU A N 1
ATOM 2164 C CA . GLU A 1 275 ? 19.487 -9.923 -33.101 1.00 83.06 275 GLU A CA 1
ATOM 2165 C C . GLU A 1 275 ? 18.711 -10.469 -31.909 1.00 83.06 275 GLU A C 1
ATOM 2167 O O . GLU A 1 275 ? 17.598 -10.948 -32.096 1.00 83.06 275 GLU A O 1
ATOM 2172 N N . LEU A 1 276 ? 19.252 -10.352 -30.694 1.00 87.25 276 LEU A N 1
ATOM 2173 C CA . LEU A 1 276 ? 18.564 -10.788 -29.478 1.00 87.25 276 LEU A CA 1
ATOM 2174 C C . LEU A 1 276 ? 17.263 -10.008 -29.256 1.00 87.25 276 LEU A C 1
ATOM 2176 O O . LEU A 1 276 ? 16.228 -10.614 -28.991 1.00 87.25 276 LEU A O 1
ATOM 2180 N N . ILE A 1 277 ? 17.277 -8.682 -29.435 1.00 93.69 277 ILE A N 1
ATOM 2181 C CA . ILE A 1 277 ? 16.064 -7.862 -29.298 1.00 93.69 277 ILE A CA 1
ATOM 2182 C C . ILE A 1 277 ? 15.061 -8.179 -30.415 1.00 93.69 277 ILE A C 1
ATOM 2184 O O . ILE A 1 277 ? 13.874 -8.338 -30.140 1.00 93.69 277 ILE A O 1
ATOM 2188 N N . LEU A 1 278 ? 15.509 -8.304 -31.668 1.00 92.00 278 LEU A N 1
ATOM 2189 C CA . LEU A 1 278 ? 14.629 -8.679 -32.783 1.00 92.00 278 LEU A CA 1
ATOM 2190 C C . LEU A 1 278 ? 14.020 -10.078 -32.587 1.00 92.00 278 LEU A C 1
ATOM 2192 O O . LEU A 1 278 ? 12.839 -10.287 -32.866 1.00 92.00 278 LEU A O 1
ATOM 2196 N N . PHE A 1 279 ? 14.798 -11.024 -32.065 1.00 90.94 279 PHE A N 1
ATOM 2197 C CA . PHE A 1 279 ? 14.319 -12.359 -31.731 1.00 90.94 279 PHE A CA 1
ATOM 2198 C C . PHE A 1 279 ? 13.303 -12.329 -30.581 1.00 90.94 279 PHE A C 1
ATOM 2200 O O . PHE A 1 279 ? 12.267 -12.983 -30.672 1.00 90.94 279 PHE A O 1
ATOM 2207 N N . ALA A 1 280 ? 13.530 -11.517 -29.546 1.00 94.56 280 ALA A N 1
ATOM 2208 C CA . ALA A 1 280 ? 12.576 -11.322 -28.455 1.00 94.56 280 ALA A CA 1
ATOM 2209 C C . ALA A 1 280 ? 11.254 -10.701 -28.946 1.00 94.56 280 ALA A C 1
ATOM 2211 O O . ALA A 1 280 ? 10.172 -11.132 -28.542 1.00 94.56 280 ALA A O 1
ATOM 2212 N N . LEU A 1 281 ? 11.327 -9.737 -29.874 1.00 96.06 281 LEU A N 1
ATOM 2213 C CA . LEU A 1 281 ? 10.153 -9.160 -30.535 1.00 96.06 281 LEU A CA 1
ATOM 2214 C C . LEU A 1 281 ? 9.336 -10.232 -31.272 1.00 96.06 281 LEU A C 1
ATOM 2216 O O . LEU A 1 281 ? 8.114 -10.291 -31.137 1.00 96.06 281 LEU A O 1
ATOM 2220 N N . LYS A 1 282 ? 10.010 -11.139 -31.983 1.00 94.69 282 LYS A N 1
ATOM 2221 C CA . LYS A 1 282 ? 9.370 -12.303 -32.605 1.00 94.69 282 LYS A CA 1
ATOM 2222 C C . LYS A 1 282 ? 8.747 -13.242 -31.572 1.00 94.69 282 LYS A C 1
ATOM 2224 O O . LYS A 1 282 ? 7.594 -13.636 -31.718 1.00 94.69 282 LYS A O 1
ATOM 2229 N N . GLN A 1 283 ? 9.501 -13.621 -30.546 1.00 95.69 283 GLN A N 1
ATOM 2230 C CA . GLN A 1 283 ? 9.099 -14.649 -29.589 1.00 95.69 283 GLN A CA 1
ATOM 2231 C C . GLN A 1 283 ? 7.880 -14.238 -28.755 1.00 95.69 283 GLN A C 1
ATOM 2233 O O . GLN A 1 283 ? 7.001 -15.067 -28.524 1.00 95.69 283 GLN A O 1
ATOM 2238 N N . TYR A 1 284 ? 7.825 -12.982 -28.305 1.00 96.50 284 TYR A N 1
ATOM 2239 C CA . TYR A 1 284 ? 6.807 -12.535 -27.349 1.00 96.50 284 TYR A CA 1
ATOM 2240 C C . TYR A 1 284 ? 5.661 -11.753 -27.983 1.00 96.50 284 TYR A C 1
ATOM 2242 O O . TYR A 1 284 ? 4.534 -11.830 -27.494 1.00 96.50 284 TYR A O 1
ATOM 2250 N N . PHE A 1 285 ? 5.917 -11.056 -29.090 1.00 95.12 285 PHE A N 1
ATOM 2251 C CA . PHE A 1 285 ? 4.897 -10.273 -29.788 1.00 95.12 285 PHE A CA 1
ATOM 2252 C C . PHE A 1 285 ? 4.472 -10.883 -31.132 1.00 95.12 285 PHE A C 1
ATOM 2254 O O . PHE A 1 285 ? 3.492 -10.439 -31.720 1.00 95.12 285 PHE A O 1
ATOM 2261 N N . GLY A 1 286 ? 5.156 -11.929 -31.612 1.00 94.25 286 GLY A N 1
ATOM 2262 C CA . GLY A 1 286 ? 4.827 -12.603 -32.874 1.00 94.25 286 GLY A CA 1
ATOM 2263 C C . GLY A 1 286 ? 5.294 -11.859 -34.128 1.00 94.25 286 GLY A C 1
ATOM 2264 O O . GLY A 1 286 ? 4.906 -12.226 -35.240 1.00 94.25 286 GLY A O 1
ATOM 2265 N N . TYR A 1 287 ? 6.119 -10.825 -33.964 1.00 96.56 287 TYR A N 1
ATOM 2266 C CA . TYR A 1 287 ? 6.584 -9.973 -35.055 1.00 96.56 287 TYR A CA 1
ATOM 2267 C C . TYR A 1 287 ? 7.528 -10.708 -36.015 1.00 96.56 287 TYR A C 1
ATOM 2269 O O . TYR A 1 287 ? 8.299 -11.584 -35.625 1.00 96.56 287 TYR A O 1
ATOM 2277 N N . GLN A 1 288 ? 7.482 -10.334 -37.290 1.00 92.81 288 GLN A N 1
ATOM 2278 C CA . GLN A 1 288 ? 8.197 -10.981 -38.391 1.00 92.81 288 GLN A CA 1
ATOM 2279 C C . GLN A 1 288 ? 9.483 -10.241 -38.784 1.00 92.81 288 GLN A C 1
ATOM 2281 O O . GLN A 1 288 ? 10.203 -10.688 -39.681 1.00 92.81 288 GLN A O 1
ATOM 2286 N N . ALA A 1 289 ? 9.808 -9.128 -38.118 1.00 87.50 289 ALA A N 1
ATOM 2287 C CA . ALA A 1 289 ? 10.981 -8.309 -38.430 1.00 87.50 289 ALA A CA 1
ATOM 2288 C C . ALA A 1 289 ? 12.308 -9.088 -38.418 1.00 87.50 289 ALA A C 1
ATOM 2290 O O . ALA A 1 289 ? 13.171 -8.857 -39.265 1.00 87.50 289 ALA A O 1
ATOM 2291 N N . PHE A 1 290 ? 12.454 -10.048 -37.498 1.00 86.12 290 PHE A N 1
ATOM 2292 C CA . PHE A 1 290 ? 13.631 -10.916 -37.417 1.00 86.12 290 PHE A CA 1
ATOM 2293 C C . PHE A 1 290 ? 13.759 -11.854 -38.628 1.00 86.12 290 PHE A C 1
ATOM 2295 O O . PHE A 1 290 ? 14.840 -11.986 -39.191 1.00 86.12 290 PHE A O 1
ATOM 2302 N N . ASP A 1 291 ? 12.656 -12.471 -39.060 1.00 82.31 291 ASP A N 1
ATOM 2303 C CA . ASP A 1 291 ? 12.660 -13.461 -40.147 1.00 82.31 291 ASP A CA 1
ATOM 2304 C C . ASP A 1 291 ? 12.730 -12.811 -41.535 1.00 82.31 291 ASP A C 1
ATOM 2306 O O . ASP A 1 291 ? 13.321 -13.356 -42.467 1.00 82.31 291 ASP A O 1
ATOM 2310 N N . THR A 1 292 ? 12.114 -11.638 -41.684 1.00 83.31 292 THR A N 1
ATOM 2311 C CA . THR A 1 292 ? 12.036 -10.915 -42.962 1.00 83.31 292 THR A CA 1
ATOM 2312 C C . THR A 1 292 ? 13.206 -9.960 -43.185 1.00 83.31 292 THR A C 1
ATOM 2314 O O . THR A 1 292 ? 13.428 -9.524 -44.319 1.00 83.31 292 THR A O 1
ATOM 2317 N N . GLY A 1 293 ? 13.940 -9.609 -42.122 1.00 81.31 293 GLY A N 1
ATOM 2318 C CA . GLY A 1 293 ? 15.008 -8.612 -42.160 1.00 81.31 293 GLY A CA 1
ATOM 2319 C C . GLY A 1 293 ? 14.508 -7.216 -42.545 1.00 81.31 293 GLY A C 1
ATOM 2320 O O . GLY A 1 293 ? 15.246 -6.448 -43.165 1.00 81.31 293 GLY A O 1
ATOM 2321 N N . ARG A 1 294 ? 13.239 -6.895 -42.258 1.00 86.06 294 ARG A N 1
ATOM 2322 C CA . ARG A 1 294 ? 12.599 -5.609 -42.577 1.00 86.06 294 ARG A CA 1
ATOM 2323 C C . ARG A 1 294 ? 11.677 -5.176 -41.445 1.00 86.06 294 ARG A C 1
ATOM 2325 O O . ARG A 1 294 ? 11.014 -6.008 -40.845 1.00 86.06 294 ARG A O 1
ATOM 2332 N N . ALA A 1 295 ? 11.636 -3.875 -41.172 1.00 89.31 295 ALA A N 1
ATOM 2333 C CA . ALA A 1 295 ? 10.685 -3.311 -40.221 1.00 89.31 295 ALA A CA 1
ATOM 2334 C C . ALA A 1 295 ? 9.298 -3.163 -40.867 1.00 89.31 295 ALA A C 1
ATOM 2336 O O . ALA A 1 295 ? 9.209 -2.767 -42.033 1.00 89.31 295 ALA A O 1
ATOM 2337 N N . ASP A 1 296 ? 8.246 -3.443 -40.099 1.00 92.00 296 ASP A N 1
ATOM 2338 C CA . ASP A 1 296 ? 6.848 -3.216 -40.479 1.00 92.00 296 ASP A CA 1
ATOM 2339 C C . ASP A 1 296 ? 6.240 -2.133 -39.577 1.00 92.00 296 ASP A C 1
ATOM 2341 O O . ASP A 1 296 ? 6.217 -2.260 -38.351 1.00 92.00 296 ASP A O 1
ATOM 2345 N N . ASP A 1 297 ? 5.726 -1.063 -40.184 1.00 92.69 297 ASP A N 1
ATOM 2346 C CA . ASP A 1 297 ? 5.123 0.058 -39.462 1.00 92.69 297 ASP A CA 1
ATOM 2347 C C . ASP A 1 297 ? 3.916 -0.372 -38.606 1.00 92.69 297 ASP A C 1
ATOM 2349 O O . ASP A 1 297 ? 3.665 0.226 -37.558 1.00 92.69 297 ASP A O 1
ATOM 2353 N N . ASN A 1 298 ? 3.180 -1.418 -39.003 1.00 94.88 298 ASN A N 1
ATOM 2354 C CA . ASN A 1 298 ? 2.066 -1.941 -38.209 1.00 94.88 298 ASN A CA 1
ATOM 2355 C C . ASN A 1 298 ? 2.560 -2.576 -36.906 1.00 94.88 298 ASN A C 1
ATOM 2357 O O . ASN A 1 298 ? 2.000 -2.298 -35.848 1.00 94.88 298 ASN A O 1
ATOM 2361 N N . GLU A 1 299 ? 3.630 -3.371 -36.964 1.00 96.50 299 GLU A N 1
ATOM 2362 C CA . GLU A 1 299 ? 4.239 -3.991 -35.779 1.00 96.50 299 GLU A CA 1
ATOM 2363 C C . GLU A 1 299 ? 4.854 -2.936 -34.852 1.00 96.50 299 GLU A C 1
ATOM 2365 O O . GLU A 1 299 ? 4.745 -3.024 -33.631 1.00 96.50 299 GLU A O 1
ATOM 2370 N N . VAL A 1 300 ? 5.476 -1.901 -35.424 1.00 95.81 300 VAL A N 1
ATOM 2371 C CA . VAL A 1 300 ? 6.042 -0.782 -34.657 1.00 95.81 300 VAL A CA 1
ATOM 2372 C C . VAL A 1 300 ? 4.943 -0.016 -33.914 1.00 95.81 300 VAL A C 1
ATOM 2374 O O . VAL A 1 300 ? 5.124 0.350 -32.749 1.00 95.81 300 VAL A O 1
ATOM 2377 N N . ASN A 1 301 ? 3.804 0.226 -34.565 1.00 94.94 301 ASN A N 1
ATOM 2378 C CA . ASN A 1 301 ? 2.660 0.885 -33.938 1.00 94.94 301 ASN A CA 1
ATOM 2379 C C . ASN A 1 301 ? 1.994 -0.006 -32.877 1.00 94.94 301 ASN A C 1
ATOM 2381 O O . ASN A 1 301 ? 1.679 0.494 -31.799 1.00 94.94 301 ASN A O 1
ATOM 2385 N N . ASP A 1 302 ? 1.842 -1.310 -33.133 1.00 96.69 302 ASP A N 1
ATOM 2386 C CA . ASP A 1 302 ? 1.330 -2.276 -32.149 1.00 96.69 302 ASP A CA 1
ATOM 2387 C C . ASP A 1 302 ? 2.231 -2.331 -30.906 1.00 96.69 302 ASP A C 1
ATOM 2389 O O . ASP A 1 302 ? 1.753 -2.216 -29.778 1.00 96.69 302 ASP A O 1
ATOM 2393 N N . LEU A 1 303 ? 3.557 -2.370 -31.094 1.00 97.31 303 LEU A N 1
ATOM 2394 C CA . LEU A 1 303 ? 4.516 -2.324 -29.989 1.00 97.31 303 LEU A CA 1
ATOM 2395 C C . LEU A 1 303 ? 4.354 -1.057 -29.149 1.00 97.31 303 LEU A C 1
ATOM 2397 O O . LEU A 1 303 ? 4.408 -1.123 -27.922 1.00 97.31 303 LEU A O 1
ATOM 2401 N N . ALA A 1 304 ? 4.157 0.096 -29.792 1.00 96.12 304 ALA A N 1
ATOM 2402 C CA . ALA A 1 304 ? 3.952 1.352 -29.082 1.00 96.12 304 ALA A CA 1
ATOM 2403 C C . ALA A 1 304 ? 2.702 1.300 -28.188 1.00 96.12 304 ALA A C 1
ATOM 2405 O O . ALA A 1 304 ? 2.768 1.734 -27.038 1.00 96.12 304 ALA A O 1
ATOM 2406 N N . VAL A 1 305 ? 1.601 0.728 -28.687 1.00 96.44 305 VAL A N 1
ATOM 2407 C CA . VAL A 1 305 ? 0.354 0.549 -27.927 1.00 96.44 305 VAL A CA 1
ATOM 2408 C C . VAL A 1 305 ? 0.561 -0.411 -26.754 1.00 96.44 305 VAL A C 1
ATOM 2410 O O . VAL A 1 305 ? 0.265 -0.055 -25.616 1.00 96.44 305 VAL A O 1
ATOM 2413 N N . ARG A 1 306 ? 1.156 -1.587 -26.984 1.00 97.06 306 ARG A N 1
ATOM 2414 C CA . ARG A 1 306 ? 1.397 -2.579 -25.919 1.00 97.06 306 ARG A CA 1
ATOM 2415 C C . ARG A 1 306 ? 2.314 -2.053 -24.817 1.00 97.06 306 ARG A C 1
ATOM 2417 O O . ARG A 1 306 ? 2.042 -2.246 -23.633 1.00 97.06 306 ARG A O 1
ATOM 2424 N N . LEU A 1 307 ? 3.387 -1.350 -25.189 1.00 96.69 307 LEU A N 1
ATOM 2425 C CA . LEU A 1 307 ? 4.282 -0.716 -24.218 1.00 96.69 307 LEU A CA 1
ATOM 2426 C C . LEU A 1 307 ? 3.590 0.419 -23.455 1.00 96.69 307 LEU A C 1
ATOM 2428 O O . LEU A 1 307 ? 3.948 0.669 -22.303 1.00 96.69 307 LEU A O 1
ATOM 2432 N N . GLN A 1 308 ? 2.622 1.106 -24.069 1.00 96.06 308 GLN A N 1
ATOM 2433 C CA . GLN A 1 308 ? 1.807 2.097 -23.374 1.00 96.06 308 GLN A CA 1
ATOM 2434 C C . GLN A 1 308 ? 0.887 1.429 -22.346 1.00 96.06 308 GLN A C 1
ATOM 2436 O O . GLN A 1 308 ? 0.938 1.820 -21.187 1.00 96.06 308 GLN A O 1
ATOM 2441 N N . HIS A 1 309 ? 0.176 0.355 -22.704 1.00 96.44 309 HIS A N 1
ATOM 2442 C CA . HIS A 1 309 ? -0.660 -0.395 -21.755 1.00 96.44 309 HIS A CA 1
ATOM 2443 C C . HIS A 1 309 ? 0.147 -0.937 -20.563 1.00 96.44 309 HIS A C 1
ATOM 2445 O O . HIS A 1 309 ? -0.286 -0.839 -19.415 1.00 96.44 309 HIS A O 1
ATOM 2451 N N . TYR A 1 310 ? 1.366 -1.440 -20.801 1.00 96.88 310 TYR A N 1
ATOM 2452 C CA . TYR A 1 310 ? 2.281 -1.818 -19.718 1.00 96.88 310 TYR A CA 1
ATOM 2453 C C . TYR A 1 310 ? 2.613 -0.630 -18.798 1.00 96.88 310 TYR A C 1
ATOM 2455 O O . TYR A 1 310 ? 2.581 -0.773 -17.575 1.00 96.88 310 TYR A O 1
ATOM 2463 N N . LYS A 1 311 ? 2.904 0.552 -19.358 1.00 95.56 311 LYS A N 1
ATOM 2464 C CA . LYS A 1 311 ? 3.158 1.772 -18.570 1.00 95.56 311 LYS A CA 1
ATOM 2465 C C . LYS A 1 311 ? 1.924 2.213 -17.783 1.00 95.56 311 LYS A C 1
ATOM 2467 O O . LYS A 1 311 ? 2.074 2.664 -16.651 1.00 95.56 311 LYS A O 1
ATOM 2472 N N . ASP A 1 312 ? 0.735 2.070 -18.351 1.00 96.12 312 ASP A N 1
ATOM 2473 C CA . ASP A 1 312 ? -0.521 2.432 -17.696 1.00 96.12 312 ASP A CA 1
ATOM 2474 C C . ASP A 1 312 ? -0.790 1.516 -16.490 1.00 96.12 312 ASP A C 1
ATOM 2476 O O . ASP A 1 312 ? -1.075 1.998 -15.391 1.00 96.12 312 ASP A O 1
ATOM 2480 N N . ILE A 1 313 ? -0.553 0.205 -16.628 1.00 97.44 313 ILE A N 1
ATOM 2481 C CA . ILE A 1 313 ? -0.582 -0.732 -15.494 1.00 97.44 313 ILE A CA 1
ATOM 2482 C C . ILE A 1 313 ? 0.527 -0.428 -14.481 1.00 97.44 313 ILE A C 1
ATOM 2484 O O . ILE A 1 313 ? 0.268 -0.445 -13.279 1.00 97.44 313 ILE A O 1
ATOM 2488 N N . TYR A 1 314 ? 1.743 -0.098 -14.932 1.00 96.00 314 TYR A N 1
ATOM 2489 C CA . TYR A 1 314 ? 2.832 0.323 -14.044 1.00 96.00 314 TYR A CA 1
ATOM 2490 C C . TYR A 1 314 ? 2.426 1.515 -13.163 1.00 96.00 314 TYR A C 1
ATOM 2492 O O . TYR A 1 314 ? 2.778 1.536 -11.982 1.00 96.00 314 TYR A O 1
ATOM 2500 N N . GLN A 1 315 ? 1.679 2.484 -13.709 1.00 95.62 315 GLN A N 1
ATOM 2501 C CA . GLN A 1 315 ? 1.134 3.609 -12.943 1.00 95.62 315 GLN A CA 1
ATOM 2502 C C . GLN A 1 315 ? 0.020 3.165 -11.991 1.00 95.62 315 GLN A C 1
ATOM 2504 O O . GLN A 1 315 ? 0.040 3.555 -10.825 1.00 95.62 315 GLN A O 1
ATOM 2509 N N . LEU A 1 316 ? -0.911 2.319 -12.446 1.00 96.38 316 LEU A N 1
ATOM 2510 C CA . LEU A 1 316 ? -1.997 1.795 -11.613 1.00 96.38 316 LEU A CA 1
ATOM 2511 C C . LEU A 1 316 ? -1.462 1.100 -10.355 1.00 96.38 316 LEU A C 1
ATOM 2513 O O . LEU A 1 316 ? -1.923 1.384 -9.251 1.00 96.38 316 LEU A O 1
ATOM 2517 N N . VAL A 1 317 ? -0.464 0.221 -10.502 1.00 96.31 317 VAL A N 1
ATOM 2518 C CA . VAL A 1 317 ? 0.069 -0.546 -9.365 1.00 96.31 317 VAL A CA 1
ATOM 2519 C C . VAL A 1 317 ? 0.784 0.331 -8.332 1.00 96.31 317 VAL A C 1
ATOM 2521 O O . VAL A 1 317 ? 0.922 -0.102 -7.186 1.00 96.31 317 VAL A O 1
ATOM 2524 N N . GLN A 1 318 ? 1.173 1.570 -8.667 1.00 95.19 318 GLN A N 1
ATOM 2525 C CA . GLN A 1 318 ? 1.678 2.520 -7.664 1.00 95.19 318 GLN A CA 1
ATOM 2526 C C . GLN A 1 318 ? 0.606 2.903 -6.634 1.00 95.19 318 GLN A C 1
ATOM 2528 O O . GLN A 1 318 ? 0.957 3.241 -5.509 1.00 95.19 318 GLN A O 1
ATOM 2533 N N . TYR A 1 319 ? -0.677 2.788 -6.992 1.00 95.31 319 TYR A N 1
ATOM 2534 C CA . TYR A 1 319 ? -1.835 3.071 -6.136 1.00 95.31 319 TYR A CA 1
ATOM 2535 C C . TYR A 1 319 ? -2.472 1.798 -5.551 1.00 95.31 319 TYR A C 1
ATOM 2537 O O . TYR A 1 319 ? -3.642 1.784 -5.166 1.00 95.31 319 TYR A O 1
ATOM 2545 N N . SER A 1 320 ? -1.730 0.683 -5.506 1.00 94.12 320 SER A N 1
ATOM 2546 C CA . SER A 1 320 ? -2.268 -0.606 -5.040 1.00 94.12 320 SER A CA 1
ATOM 2547 C C . SER A 1 320 ? -2.790 -0.553 -3.601 1.00 94.12 320 SER A C 1
ATOM 2549 O O . SER A 1 320 ? -3.731 -1.272 -3.271 1.00 94.12 320 SER A O 1
ATOM 2551 N N . SER A 1 321 ? -2.183 0.268 -2.735 1.00 93.06 321 SER A N 1
ATOM 2552 C CA . SER A 1 321 ? -2.609 0.395 -1.337 1.00 93.06 321 SER A CA 1
ATOM 2553 C C . SER A 1 321 ? -3.979 1.057 -1.249 1.00 93.06 321 SER A C 1
ATOM 2555 O O . SER A 1 321 ? -4.875 0.537 -0.595 1.00 93.06 321 SER A O 1
ATOM 2557 N N . GLU A 1 322 ? -4.157 2.167 -1.954 1.00 94.25 322 GLU A N 1
ATOM 2558 C CA . GLU A 1 322 ? -5.385 2.948 -2.007 1.00 94.25 322 GLU A CA 1
ATOM 2559 C C . GLU A 1 322 ? -6.517 2.144 -2.647 1.00 94.25 322 GLU A C 1
ATOM 2561 O O . GLU A 1 322 ? -7.613 2.086 -2.097 1.00 94.25 322 GLU A O 1
ATOM 2566 N N . LEU A 1 323 ? -6.246 1.456 -3.762 1.00 95.38 323 LEU A N 1
ATOM 2567 C CA . LEU A 1 323 ? -7.225 0.587 -4.422 1.00 95.38 323 LEU A CA 1
ATOM 2568 C C . LEU A 1 323 ? -7.656 -0.571 -3.514 1.00 95.38 323 LEU A C 1
ATOM 2570 O O . LEU A 1 323 ? -8.844 -0.886 -3.437 1.00 95.38 323 LEU A O 1
ATOM 2574 N N . ARG A 1 324 ? -6.710 -1.177 -2.786 1.00 94.62 324 ARG A N 1
ATOM 2575 C CA . ARG A 1 324 ? -7.005 -2.232 -1.811 1.00 94.62 324 ARG A CA 1
ATOM 2576 C C . ARG A 1 324 ? -7.847 -1.709 -0.651 1.00 94.62 324 ARG A C 1
ATOM 2578 O O . ARG A 1 324 ? -8.836 -2.350 -0.307 1.00 94.62 324 ARG A O 1
ATOM 2585 N N . THR A 1 325 ? -7.479 -0.575 -0.057 1.00 93.81 325 THR A N 1
ATOM 2586 C CA . THR A 1 325 ? -8.260 0.044 1.022 1.00 93.81 325 THR A CA 1
ATOM 2587 C C . THR A 1 325 ? -9.659 0.394 0.522 1.00 93.81 325 THR A C 1
ATOM 2589 O O . THR A 1 325 ? -10.640 -0.018 1.133 1.00 93.81 325 THR A O 1
ATOM 2592 N N . GLY A 1 326 ? -9.771 1.048 -0.636 1.00 94.75 326 GLY A N 1
ATOM 2593 C CA . GLY A 1 326 ? -11.052 1.371 -1.262 1.00 94.75 326 GLY A CA 1
ATOM 2594 C C . GLY A 1 326 ? -11.935 0.141 -1.469 1.00 94.75 326 GLY A C 1
ATOM 2595 O O . GLY A 1 326 ? -13.120 0.181 -1.150 1.00 94.75 326 GLY A O 1
ATOM 2596 N N . TYR A 1 327 ? -11.358 -0.978 -1.917 1.00 95.50 327 TYR A N 1
ATOM 2597 C CA . TYR A 1 327 ? -12.084 -2.242 -2.048 1.00 95.50 327 TYR A CA 1
ATOM 2598 C C . TYR A 1 327 ? -12.570 -2.793 -0.703 1.00 95.50 327 TYR A C 1
ATOM 2600 O O . TYR A 1 327 ? -13.730 -3.176 -0.600 1.00 95.50 327 TYR A O 1
ATOM 2608 N N . ILE A 1 328 ? -11.730 -2.788 0.339 1.00 94.44 328 ILE A N 1
ATOM 2609 C CA . ILE A 1 328 ? -12.122 -3.232 1.690 1.00 94.44 328 ILE A CA 1
ATOM 2610 C C . ILE A 1 328 ? -13.310 -2.406 2.198 1.00 94.44 328 ILE A C 1
ATOM 2612 O O . ILE A 1 328 ? -14.296 -2.971 2.663 1.00 94.44 328 ILE A O 1
ATOM 2616 N N . TYR A 1 329 ? -13.256 -1.085 2.032 1.00 95.06 329 TYR A N 1
ATOM 2617 C CA . TYR A 1 329 ? -14.364 -0.189 2.366 1.00 95.06 329 TYR A CA 1
ATOM 2618 C C . TYR A 1 329 ? -15.626 -0.483 1.550 1.00 95.06 329 TYR A C 1
ATOM 2620 O O . TYR A 1 329 ? -16.727 -0.432 2.088 1.00 95.06 329 TYR A O 1
ATOM 2628 N N . CYS A 1 330 ? -15.485 -0.842 0.271 1.00 94.62 330 CYS A N 1
ATOM 2629 C CA . CYS A 1 330 ? -16.612 -1.238 -0.572 1.00 94.62 330 CYS A CA 1
ATOM 2630 C C . CYS A 1 330 ? -17.284 -2.543 -0.132 1.00 94.62 330 CYS A C 1
ATOM 2632 O O . CYS A 1 330 ? -18.473 -2.715 -0.393 1.00 94.62 330 CYS A O 1
ATOM 2634 N N . GLN A 1 331 ? -16.560 -3.438 0.540 1.00 92.94 331 GLN A N 1
ATOM 2635 C CA . GLN A 1 331 ? -17.092 -4.706 1.049 1.00 92.94 331 GLN A CA 1
ATOM 2636 C C . GLN A 1 331 ? -17.675 -4.596 2.466 1.00 92.94 331 GLN A C 1
ATOM 2638 O O . GLN A 1 331 ? -18.337 -5.526 2.926 1.00 92.94 331 GLN A O 1
ATOM 2643 N N . GLU A 1 332 ? -17.452 -3.480 3.165 1.00 92.94 332 GLU A N 1
ATOM 2644 C CA . GLU A 1 332 ? -17.933 -3.291 4.532 1.00 92.94 332 GLU A CA 1
ATOM 2645 C C . GLU A 1 332 ? -19.463 -3.129 4.564 1.00 92.94 332 GLU A C 1
ATOM 2647 O O . GLU A 1 332 ? -20.002 -2.210 3.935 1.00 92.94 332 GLU A O 1
ATOM 2652 N N . PRO A 1 333 ? -20.203 -3.981 5.294 1.00 90.44 333 PRO A N 1
ATOM 2653 C CA . PRO A 1 333 ? -21.647 -3.845 5.397 1.00 90.44 333 PRO A CA 1
ATOM 2654 C C . PRO A 1 333 ? -22.026 -2.651 6.282 1.00 90.44 333 PRO A C 1
ATOM 2656 O O . PRO A 1 333 ? -21.839 -2.664 7.499 1.00 90.44 333 PRO A O 1
ATOM 2659 N N . LEU A 1 334 ? -22.654 -1.639 5.682 1.00 91.75 334 LEU A N 1
ATOM 2660 C CA . LEU A 1 334 ? -23.233 -0.513 6.413 1.00 91.75 334 LEU A CA 1
ATOM 2661 C C . LEU A 1 334 ? -24.726 -0.743 6.704 1.00 91.75 334 LEU A C 1
ATOM 2663 O O . LEU A 1 334 ? -25.481 -1.086 5.791 1.00 91.75 334 LEU A O 1
ATOM 2667 N N . PRO A 1 335 ? -25.196 -0.524 7.947 1.00 90.50 335 PRO A N 1
ATOM 2668 C CA . PRO A 1 335 ? -26.609 -0.656 8.281 1.00 90.50 335 PRO A CA 1
ATOM 2669 C C . PRO A 1 335 ? -27.448 0.418 7.579 1.00 90.50 335 PRO A C 1
ATOM 2671 O O . PRO A 1 335 ? -26.973 1.529 7.317 1.00 90.50 335 PRO A O 1
ATOM 2674 N N . ASP A 1 336 ? -28.723 0.107 7.321 1.00 89.56 336 ASP A N 1
ATOM 2675 C CA . ASP A 1 336 ? -29.659 1.028 6.670 1.00 89.56 336 ASP A CA 1
ATOM 2676 C C . ASP A 1 336 ? -30.176 2.105 7.637 1.00 89.56 336 ASP A C 1
ATOM 2678 O O . ASP A 1 336 ? -31.294 2.073 8.151 1.00 89.56 336 ASP A O 1
ATOM 2682 N N . ILE A 1 337 ? -29.294 3.058 7.933 1.00 89.25 337 ILE A N 1
ATOM 2683 C CA . ILE A 1 337 ? -29.562 4.228 8.766 1.00 89.25 337 ILE A CA 1
ATOM 2684 C C . ILE A 1 337 ? -29.382 5.471 7.900 1.00 89.25 337 ILE A C 1
ATOM 2686 O O . ILE A 1 337 ? -28.394 5.585 7.171 1.00 89.25 337 ILE A O 1
ATOM 2690 N N . LYS A 1 338 ? -30.303 6.434 8.019 1.00 89.19 338 LYS A N 1
ATOM 2691 C CA . LYS A 1 338 ? -30.303 7.684 7.236 1.00 89.19 338 LYS A CA 1
ATOM 2692 C C . LYS A 1 338 ? -28.989 8.472 7.336 1.00 89.19 338 LYS A C 1
ATOM 2694 O O . LYS A 1 338 ? -28.563 9.087 6.370 1.00 89.19 338 LYS A O 1
ATOM 2699 N N . ALA A 1 339 ? -28.324 8.434 8.491 1.00 87.94 339 ALA A N 1
ATOM 2700 C CA . ALA A 1 339 ? -27.044 9.113 8.706 1.00 87.94 339 ALA A CA 1
ATOM 2701 C C . ALA A 1 339 ? -25.885 8.550 7.856 1.00 87.94 339 ALA A C 1
ATOM 2703 O O . ALA A 1 339 ? -24.897 9.245 7.662 1.00 87.94 339 ALA A O 1
ATOM 2704 N N . LEU A 1 340 ? -26.005 7.315 7.353 1.00 92.69 340 LEU A N 1
ATOM 2705 C CA . LEU A 1 340 ? -24.982 6.637 6.547 1.00 92.69 340 LEU A CA 1
ATOM 2706 C C . LEU A 1 340 ? -25.359 6.550 5.059 1.00 92.69 340 LEU A C 1
ATOM 2708 O O . LEU A 1 340 ? -24.629 5.947 4.281 1.00 92.69 340 LEU A O 1
ATOM 2712 N N . GLU A 1 341 ? -26.491 7.132 4.653 1.00 92.38 341 GLU A N 1
ATOM 2713 C CA . GLU A 1 341 ? -27.002 7.056 3.278 1.00 92.38 341 GLU A CA 1
ATOM 2714 C C . GLU A 1 341 ? -26.006 7.624 2.257 1.00 92.38 341 GLU A C 1
ATOM 2716 O O . GLU A 1 341 ? -25.734 6.986 1.243 1.00 92.38 341 GLU A O 1
ATOM 2721 N N . SER A 1 342 ? -25.395 8.777 2.550 1.00 91.62 342 SER A N 1
ATOM 2722 C CA . SER A 1 342 ? -24.379 9.375 1.676 1.00 91.62 342 SER A CA 1
ATOM 2723 C C . SER A 1 342 ? -23.145 8.486 1.527 1.00 91.62 342 SER A C 1
ATOM 2725 O O . SER A 1 342 ? -22.654 8.313 0.417 1.00 91.62 342 SER A O 1
ATOM 2727 N N . ILE A 1 343 ? -22.682 7.877 2.623 1.00 93.69 343 ILE A N 1
ATOM 2728 C CA . ILE A 1 343 ? -21.516 6.984 2.625 1.00 93.69 343 ILE A CA 1
ATOM 2729 C C . ILE A 1 343 ? -21.818 5.732 1.796 1.00 93.69 343 ILE A C 1
ATOM 2731 O O . ILE A 1 343 ? -20.983 5.342 0.988 1.00 93.69 343 ILE A O 1
ATOM 2735 N N . ARG A 1 344 ? -23.021 5.150 1.919 1.00 94.69 344 ARG A N 1
ATOM 2736 C CA . ARG A 1 344 ? -23.448 4.008 1.089 1.00 94.69 344 ARG A CA 1
ATOM 2737 C C . ARG A 1 344 ? -23.499 4.359 -0.397 1.00 94.69 344 ARG A C 1
ATOM 2739 O O . ARG A 1 344 ? -22.987 3.596 -1.206 1.00 94.69 344 ARG A O 1
ATOM 2746 N N . ASN A 1 345 ? -24.037 5.524 -0.758 1.00 93.56 345 ASN A N 1
ATOM 2747 C CA . ASN A 1 345 ? -24.064 5.970 -2.156 1.00 93.56 345 ASN A CA 1
ATOM 2748 C C . ASN A 1 345 ? -22.642 6.122 -2.726 1.00 93.56 345 ASN A C 1
ATOM 2750 O O . ASN A 1 345 ? -22.362 5.670 -3.836 1.00 93.56 345 ASN A O 1
ATOM 2754 N N . THR A 1 346 ? -21.725 6.706 -1.948 1.00 94.31 346 THR A N 1
ATOM 2755 C CA . THR A 1 346 ? -20.302 6.803 -2.304 1.00 94.31 346 THR A CA 1
ATOM 2756 C C . THR A 1 346 ? -19.662 5.415 -2.418 1.00 94.31 346 THR A C 1
ATOM 2758 O O . THR A 1 346 ? -18.931 5.159 -3.373 1.00 94.31 346 THR A O 1
ATOM 2761 N N . GLN A 1 347 ? -19.959 4.501 -1.489 1.00 95.25 347 GLN A N 1
ATOM 2762 C CA . GLN A 1 347 ? -19.478 3.117 -1.490 1.00 95.25 347 GLN A CA 1
ATOM 2763 C C . GLN A 1 347 ? -19.923 2.372 -2.756 1.00 95.25 347 GLN A C 1
ATOM 2765 O O . GLN A 1 347 ? -19.100 1.743 -3.415 1.00 95.25 347 GLN A O 1
ATOM 2770 N N . GLU A 1 348 ? -21.193 2.495 -3.149 1.00 94.88 348 GLU A N 1
ATOM 2771 C CA . GLU A 1 348 ? -21.733 1.915 -4.384 1.00 94.88 348 GLU A CA 1
ATOM 2772 C C . GLU A 1 348 ? -21.078 2.514 -5.635 1.00 94.88 348 GLU A C 1
ATOM 2774 O O . GLU A 1 348 ? -20.688 1.779 -6.547 1.00 94.88 348 GLU A O 1
ATOM 2779 N N . ALA A 1 349 ? -20.903 3.839 -5.670 1.00 95.25 349 ALA A N 1
ATOM 2780 C CA . ALA A 1 349 ? -20.255 4.519 -6.783 1.00 95.25 349 ALA A CA 1
ATOM 2781 C C . ALA A 1 349 ? -18.793 4.075 -6.944 1.00 95.25 349 ALA A C 1
ATOM 2783 O O . ALA A 1 349 ? -18.377 3.726 -8.048 1.00 95.25 349 ALA A O 1
ATOM 2784 N N . VAL A 1 350 ? -18.016 4.038 -5.856 1.00 96.06 350 VAL A N 1
ATOM 2785 C CA . VAL A 1 350 ? -16.621 3.568 -5.871 1.00 96.06 350 VAL A CA 1
ATOM 2786 C C . VAL A 1 350 ? -16.553 2.084 -6.235 1.00 96.06 350 VAL A C 1
ATOM 2788 O O . VAL A 1 350 ? -15.738 1.710 -7.077 1.00 96.06 350 VAL A O 1
ATOM 2791 N N . ALA A 1 351 ? -17.444 1.246 -5.699 1.00 95.56 351 ALA A N 1
ATOM 2792 C CA . ALA A 1 351 ? -17.508 -0.172 -6.042 1.00 95.56 351 ALA A CA 1
ATOM 2793 C C . ALA A 1 351 ? -17.761 -0.388 -7.542 1.00 95.56 351 ALA A C 1
ATOM 2795 O O . ALA A 1 351 ? -17.134 -1.256 -8.151 1.00 95.56 351 ALA A O 1
ATOM 2796 N N . GLN A 1 352 ? -18.629 0.417 -8.166 1.00 94.88 352 GLN A N 1
ATOM 2797 C CA . GLN A 1 352 ? -18.851 0.352 -9.612 1.00 94.88 352 GLN A CA 1
ATOM 2798 C C . GLN A 1 352 ? -17.593 0.748 -10.397 1.00 94.88 352 GLN A C 1
ATOM 2800 O O . GLN A 1 352 ? -17.231 0.067 -11.355 1.00 94.88 352 GLN A O 1
ATOM 2805 N N . LYS A 1 353 ? -16.880 1.795 -9.967 1.00 95.06 353 LYS A N 1
ATOM 2806 C CA . LYS A 1 353 ? -15.614 2.210 -10.598 1.00 95.06 353 LYS A CA 1
ATOM 2807 C C . LYS A 1 353 ? -14.520 1.143 -10.472 1.00 95.06 353 LYS A C 1
ATOM 2809 O O . LYS A 1 353 ? -13.775 0.925 -11.419 1.00 95.06 353 LYS A O 1
ATOM 2814 N N . LEU A 1 354 ? -14.442 0.445 -9.335 1.00 94.69 354 LEU A N 1
ATOM 2815 C CA . LEU A 1 354 ? -13.502 -0.666 -9.125 1.00 94.69 354 LEU A CA 1
ATOM 2816 C C . LEU A 1 354 ? -13.857 -1.918 -9.950 1.00 94.69 354 LEU A C 1
ATOM 2818 O O . LEU A 1 354 ? -12.971 -2.704 -10.291 1.00 94.69 354 LEU A O 1
ATOM 2822 N N . LYS A 1 355 ? -15.133 -2.102 -10.315 1.00 93.06 355 LYS A N 1
ATOM 2823 C CA . LYS A 1 355 ? -15.555 -3.135 -11.279 1.00 93.06 355 LYS A CA 1
ATOM 2824 C C . LYS A 1 355 ? -15.198 -2.764 -12.720 1.00 93.06 355 LYS A C 1
ATOM 2826 O O . LYS A 1 355 ? -14.860 -3.642 -13.507 1.00 93.06 355 LYS A O 1
ATOM 2831 N N . GLU A 1 356 ? -15.214 -1.480 -13.063 1.00 92.62 356 GLU A N 1
ATOM 2832 C CA . GLU A 1 356 ? -14.895 -0.969 -14.402 1.00 92.62 356 GLU A CA 1
ATOM 2833 C C . GLU A 1 356 ? -13.591 -0.154 -14.393 1.00 92.62 356 GLU A C 1
ATOM 2835 O O . GLU A 1 356 ? -13.595 1.062 -14.574 1.00 92.62 356 GLU A O 1
ATOM 2840 N N . LEU A 1 357 ? -12.449 -0.820 -14.185 1.00 93.31 357 LEU A N 1
ATOM 2841 C CA . LEU A 1 357 ? -11.158 -0.133 -14.022 1.00 93.31 357 LEU A CA 1
ATOM 2842 C C . LEU A 1 357 ? -10.554 0.422 -15.315 1.00 93.31 357 LEU A C 1
ATOM 2844 O O . LEU A 1 357 ? -9.773 1.369 -15.248 1.00 93.31 357 LEU A O 1
ATOM 2848 N N . GLN A 1 358 ? -10.892 -0.130 -16.483 1.00 94.69 358 GLN A N 1
ATOM 2849 C CA . GLN A 1 358 ? -10.236 0.220 -17.751 1.00 94.69 358 GLN A CA 1
ATOM 2850 C C . GLN A 1 358 ? -10.176 1.740 -18.032 1.00 94.69 358 GLN A C 1
ATOM 2852 O O . GLN A 1 358 ? -9.082 2.236 -18.293 1.00 94.69 358 GLN A O 1
ATOM 2857 N N . PRO A 1 359 ? -11.258 2.534 -17.872 1.00 95.62 359 PRO A N 1
ATOM 2858 C CA . PRO A 1 359 ? -11.212 3.984 -18.099 1.00 95.62 359 PRO A CA 1
ATOM 2859 C C . PRO A 1 359 ? -10.256 4.749 -17.171 1.00 95.62 359 PRO A C 1
ATOM 2861 O O . PRO A 1 359 ? -9.871 5.878 -17.488 1.00 95.62 359 PRO A O 1
ATOM 2864 N N . TYR A 1 360 ? -9.925 4.171 -16.014 1.00 94.81 360 TYR A N 1
ATOM 2865 C CA . TYR A 1 360 ? -8.984 4.725 -15.042 1.00 94.81 360 TYR A CA 1
ATOM 2866 C C . TYR A 1 360 ? -7.552 4.285 -15.343 1.00 94.81 360 TYR A C 1
ATOM 2868 O O . TYR A 1 360 ? -6.628 5.063 -15.141 1.00 94.81 360 TYR A O 1
ATOM 2876 N N . ILE A 1 361 ? -7.363 3.084 -15.891 1.00 95.25 361 ILE A N 1
ATOM 2877 C CA . ILE A 1 361 ? -6.057 2.623 -16.379 1.00 95.25 361 ILE A CA 1
ATOM 2878 C C . ILE A 1 361 ? -5.617 3.490 -17.563 1.00 95.25 361 ILE A C 1
ATOM 2880 O O . ILE A 1 361 ? -4.529 4.055 -17.541 1.00 95.25 361 ILE A O 1
ATOM 2884 N N . ASP A 1 362 ? -6.511 3.701 -18.529 1.00 94.31 362 ASP A N 1
ATOM 2885 C CA . ASP A 1 362 ? -6.227 4.443 -19.765 1.00 94.31 362 ASP A CA 1
ATOM 2886 C C . ASP A 1 362 ? -6.012 5.953 -19.536 1.00 94.31 362 ASP A C 1
ATOM 2888 O O . ASP A 1 362 ? -5.604 6.690 -20.438 1.00 94.31 362 ASP A O 1
ATOM 2892 N N . SER A 1 363 ? -6.330 6.462 -18.340 1.00 95.06 363 SER A N 1
ATOM 2893 C CA . SER A 1 363 ? -6.218 7.880 -18.013 1.00 95.06 363 SER A CA 1
ATOM 2894 C C . SER A 1 363 ? -5.702 8.097 -16.597 1.00 95.06 363 SER A C 1
ATOM 2896 O O . SER A 1 363 ? -6.465 8.143 -15.632 1.00 95.06 363 SER A O 1
ATOM 2898 N N . ALA A 1 364 ? -4.402 8.387 -16.492 1.00 91.31 364 ALA A N 1
ATOM 2899 C CA . ALA A 1 364 ? -3.760 8.764 -15.231 1.00 91.31 364 ALA A CA 1
ATOM 2900 C C . ALA A 1 364 ? -4.445 9.956 -14.532 1.00 91.31 364 ALA A C 1
ATOM 2902 O O . ALA A 1 364 ? -4.439 10.048 -13.305 1.00 91.31 364 ALA A O 1
ATOM 2903 N N . VAL A 1 365 ? -5.059 10.864 -15.305 1.00 92.69 365 VAL A N 1
ATOM 2904 C CA . VAL A 1 365 ? -5.845 11.977 -14.756 1.00 92.69 365 VAL A CA 1
ATOM 2905 C C . VAL A 1 365 ? -7.089 11.439 -14.056 1.00 92.69 365 VAL A C 1
ATOM 2907 O O . VAL A 1 365 ? -7.238 11.694 -12.867 1.00 92.69 365 VAL A O 1
ATOM 2910 N N . LYS A 1 366 ? -7.918 10.636 -14.739 1.00 93.75 366 LYS A N 1
ATOM 2911 C CA . LYS A 1 366 ? -9.125 10.047 -14.137 1.00 93.75 366 LYS A CA 1
ATOM 2912 C C . LYS A 1 366 ? -8.803 9.144 -12.953 1.00 93.75 366 LYS A C 1
ATOM 2914 O O . LYS A 1 366 ? -9.516 9.191 -11.958 1.00 93.75 366 LYS A O 1
ATOM 2919 N N . LEU A 1 367 ? -7.738 8.342 -13.029 1.00 94.00 367 LEU A N 1
ATOM 2920 C CA . LEU A 1 367 ? -7.287 7.533 -11.894 1.00 94.00 367 LEU A CA 1
ATOM 2921 C C . LEU A 1 367 ? -7.091 8.411 -10.659 1.00 94.00 367 LEU A C 1
ATOM 2923 O O . LEU A 1 367 ? -7.655 8.139 -9.603 1.00 94.00 367 LEU A O 1
ATOM 2927 N N . LYS A 1 368 ? -6.339 9.503 -10.807 1.00 92.62 368 LYS A N 1
ATOM 2928 C CA . LYS A 1 368 ? -5.993 10.374 -9.690 1.00 92.62 368 LYS A CA 1
ATOM 2929 C C . LYS A 1 368 ? -7.171 11.216 -9.198 1.00 92.62 368 LYS A C 1
ATOM 2931 O O . LYS A 1 368 ? -7.347 11.330 -7.991 1.00 92.62 368 LYS A O 1
ATOM 2936 N N . THR A 1 369 ? -7.946 11.819 -10.097 1.00 90.88 369 THR A N 1
ATOM 2937 C CA . THR A 1 369 ? -8.995 12.786 -9.729 1.00 90.88 369 THR A CA 1
ATOM 2938 C C . THR A 1 369 ? -10.336 12.129 -9.443 1.00 90.88 369 THR A C 1
ATOM 2940 O O . THR A 1 369 ? -11.022 12.540 -8.516 1.00 90.88 369 THR A O 1
ATOM 2943 N N . ASP A 1 370 ? -10.703 11.102 -10.209 1.00 91.88 370 ASP A N 1
ATOM 2944 C CA . ASP A 1 370 ? -12.069 10.574 -10.218 1.00 91.88 370 ASP A CA 1
ATOM 2945 C C . ASP A 1 370 ? -12.194 9.254 -9.448 1.00 91.88 370 ASP A C 1
ATOM 2947 O O . ASP A 1 370 ? -13.300 8.914 -9.025 1.00 91.88 370 ASP A O 1
ATOM 2951 N N . LEU A 1 371 ? -11.107 8.487 -9.285 1.00 94.19 371 LEU A N 1
ATOM 2952 C CA . LEU A 1 371 ? -11.104 7.237 -8.513 1.00 94.19 371 LEU A CA 1
ATOM 2953 C C . LEU A 1 371 ? -10.414 7.404 -7.155 1.00 94.19 371 LEU A C 1
ATOM 2955 O O . LEU A 1 371 ? -11.048 7.167 -6.130 1.00 94.19 371 LEU A O 1
ATOM 2959 N N . ILE A 1 372 ? -9.147 7.824 -7.135 1.00 94.56 372 ILE A N 1
ATOM 2960 C CA . ILE A 1 372 ? -8.359 7.941 -5.898 1.00 9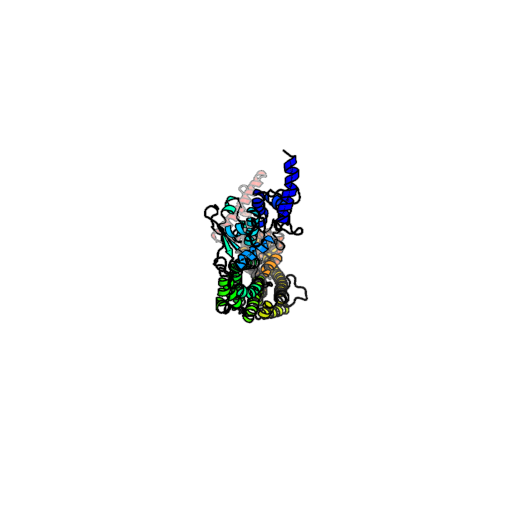4.56 372 ILE A CA 1
ATOM 2961 C C . ILE A 1 372 ? -8.800 9.164 -5.077 1.00 94.56 372 ILE A C 1
ATOM 2963 O O . ILE A 1 372 ? -9.179 9.014 -3.916 1.00 94.56 372 ILE A O 1
ATOM 2967 N N . GLY A 1 373 ? -8.824 10.354 -5.685 1.00 90.62 373 GLY A N 1
ATOM 2968 C CA . GLY A 1 373 ? -9.153 11.616 -5.014 1.00 90.62 373 GLY A CA 1
ATOM 2969 C C . GLY A 1 373 ? -7.987 12.201 -4.211 1.00 90.62 373 GLY A C 1
ATOM 2970 O O . GLY A 1 373 ? -6.930 11.582 -4.053 1.00 90.62 373 GLY A O 1
ATOM 2971 N N . SER A 1 374 ? -8.156 13.411 -3.688 1.00 85.00 374 SER A N 1
ATOM 2972 C CA . SER A 1 374 ? -7.147 14.075 -2.860 1.00 85.00 374 SER A CA 1
ATOM 2973 C C . SER A 1 374 ? -7.179 13.558 -1.419 1.00 85.00 374 SER A C 1
ATOM 2975 O O . SER A 1 374 ? -8.230 13.213 -0.892 1.00 85.00 374 SER A O 1
ATOM 2977 N N . ASN A 1 375 ? -6.029 13.557 -0.736 1.00 74.31 375 ASN A N 1
ATOM 2978 C CA . ASN A 1 375 ? -5.942 13.130 0.674 1.00 74.31 375 ASN A CA 1
ATOM 2979 C C . ASN A 1 375 ? -6.753 14.029 1.630 1.00 74.31 375 ASN A C 1
ATOM 2981 O O . ASN A 1 375 ? -7.114 13.606 2.723 1.00 74.31 375 ASN A O 1
ATOM 2985 N N . ALA A 1 376 ? -7.000 15.278 1.231 1.00 75.75 376 ALA A N 1
ATOM 2986 C CA . ALA A 1 376 ? -7.900 16.208 1.900 1.00 75.75 376 ALA A CA 1
ATOM 2987 C C . ALA A 1 376 ? -8.992 16.592 0.891 1.00 75.75 376 ALA A C 1
ATOM 2989 O O . ALA A 1 376 ? -8.826 17.592 0.189 1.00 75.75 376 ALA A O 1
ATOM 2990 N N . PRO A 1 377 ? -10.035 15.759 0.741 1.00 73.50 377 PRO A N 1
ATOM 2991 C CA . PRO A 1 377 ? -11.056 15.976 -0.271 1.00 73.50 377 PRO A CA 1
ATOM 2992 C C . PRO A 1 377 ? -11.808 17.281 0.013 1.00 73.50 377 PRO A C 1
ATOM 2994 O O . PRO A 1 377 ? -12.323 17.505 1.112 1.00 73.50 377 PRO A O 1
ATOM 2997 N N . ASP A 1 378 ? -11.851 18.167 -0.980 1.00 68.75 378 ASP A N 1
ATOM 2998 C CA . ASP A 1 378 ? -12.715 19.345 -0.947 1.00 68.75 378 ASP A CA 1
ATOM 2999 C C . ASP A 1 378 ? -14.180 18.916 -1.118 1.00 68.75 378 ASP A C 1
ATOM 3001 O O . ASP A 1 378 ? -14.469 17.866 -1.682 1.00 68.75 378 ASP A O 1
ATOM 3005 N N . LYS A 1 379 ? -15.141 19.771 -0.739 1.00 61.66 379 LYS A N 1
ATOM 3006 C CA . LYS A 1 379 ? -16.594 19.510 -0.904 1.00 61.66 379 LYS A CA 1
ATOM 3007 C C . LYS A 1 379 ? -17.059 19.248 -2.350 1.00 61.66 379 LYS A C 1
ATOM 3009 O O . LYS A 1 379 ? -18.248 19.057 -2.569 1.00 61.66 379 LYS A O 1
ATOM 3014 N N . ALA A 1 380 ? -16.166 19.371 -3.328 1.00 62.44 380 ALA A N 1
ATOM 3015 C CA . ALA A 1 380 ? -16.431 19.098 -4.735 1.00 62.44 380 ALA A CA 1
ATOM 3016 C C . ALA A 1 380 ? -15.894 17.726 -5.191 1.00 62.44 380 ALA A C 1
ATOM 3018 O O . ALA A 1 380 ? -16.228 17.291 -6.292 1.00 62.44 380 ALA A O 1
ATOM 3019 N N . GLU A 1 381 ? -15.057 17.061 -4.386 1.00 74.38 381 GLU A N 1
ATOM 3020 C CA . GLU A 1 381 ? -14.522 15.729 -4.673 1.00 74.38 381 GLU A CA 1
ATOM 3021 C C . GLU A 1 381 ? -15.458 14.647 -4.116 1.00 74.38 381 GLU A C 1
ATOM 3023 O O . GLU A 1 381 ? -15.200 14.050 -3.074 1.00 74.38 381 GLU A O 1
ATOM 3028 N N . ASP A 1 382 ? -16.548 14.381 -4.834 1.00 79.00 382 ASP A N 1
ATOM 3029 C CA . ASP A 1 382 ? -17.499 13.325 -4.478 1.00 79.00 382 ASP A CA 1
ATOM 3030 C C . ASP A 1 382 ? -17.165 11.993 -5.178 1.00 79.00 382 ASP A C 1
ATOM 3032 O O . ASP A 1 382 ? -16.632 11.955 -6.291 1.00 79.00 382 ASP A O 1
ATOM 3036 N N . ASN A 1 383 ? -17.564 10.872 -4.567 1.00 89.44 383 ASN A N 1
ATOM 3037 C CA . ASN A 1 383 ? -17.460 9.521 -5.142 1.00 89.44 383 ASN A CA 1
ATOM 3038 C C . ASN A 1 383 ? -16.024 9.018 -5.402 1.00 89.44 383 ASN A C 1
ATOM 3040 O O . ASN A 1 383 ? -15.822 8.216 -6.319 1.00 89.44 383 ASN A O 1
ATOM 3044 N N . THR A 1 384 ? -15.032 9.468 -4.634 1.00 94.19 384 THR A N 1
ATOM 3045 C CA . THR A 1 384 ? -13.644 8.967 -4.684 1.00 94.19 384 THR A CA 1
ATOM 3046 C C . THR A 1 384 ? -13.331 8.075 -3.478 1.00 94.19 384 THR A C 1
ATOM 3048 O O . THR A 1 384 ? -14.046 8.099 -2.475 1.00 94.19 384 THR A O 1
ATOM 3051 N N . ILE A 1 385 ? -12.256 7.286 -3.558 1.00 94.69 385 ILE A N 1
ATOM 3052 C CA . ILE A 1 385 ? -11.796 6.424 -2.457 1.00 94.69 385 ILE A CA 1
ATOM 3053 C C . ILE A 1 385 ? -11.443 7.265 -1.226 1.00 94.69 385 ILE A C 1
ATOM 3055 O O . ILE A 1 385 ? -11.898 6.960 -0.126 1.00 94.69 385 ILE A O 1
ATOM 3059 N N . ASN A 1 386 ? -10.684 8.348 -1.400 1.00 93.12 386 ASN A N 1
ATOM 3060 C CA . ASN A 1 386 ? -10.286 9.193 -0.276 1.00 93.12 386 ASN A CA 1
ATOM 3061 C C . ASN A 1 386 ? -11.476 9.939 0.351 1.00 93.12 386 ASN A C 1
ATOM 3063 O O . ASN A 1 386 ? -11.525 10.069 1.574 1.00 93.12 386 ASN A O 1
ATOM 3067 N N . ALA A 1 387 ? -12.470 10.353 -0.446 1.00 92.81 387 ALA A N 1
ATOM 3068 C CA . ALA A 1 387 ? -13.721 10.905 0.079 1.00 92.81 387 ALA A CA 1
ATOM 3069 C C . ALA A 1 387 ? -14.509 9.867 0.896 1.00 92.81 387 ALA A C 1
ATOM 3071 O O . ALA A 1 387 ? -14.965 10.171 1.998 1.00 92.81 387 ALA A O 1
ATOM 3072 N N . LEU A 1 388 ? -14.600 8.622 0.411 1.00 94.25 388 LEU A N 1
ATOM 3073 C CA . LEU A 1 388 ? -15.241 7.523 1.139 1.00 94.25 388 LEU A CA 1
ATOM 3074 C C . LEU A 1 388 ? -14.574 7.273 2.496 1.00 94.25 388 LEU A C 1
ATOM 3076 O O . LEU A 1 388 ? -15.260 7.211 3.516 1.00 94.25 388 LEU A O 1
ATOM 3080 N N . ILE A 1 389 ? -13.243 7.152 2.513 1.00 93.38 389 ILE A N 1
ATOM 3081 C CA . ILE A 1 389 ? -12.468 6.907 3.737 1.00 93.38 389 ILE A CA 1
ATOM 3082 C C . ILE A 1 389 ? -12.654 8.065 4.721 1.00 93.38 389 ILE A C 1
ATOM 3084 O O . ILE A 1 389 ? -12.876 7.828 5.910 1.00 93.38 389 ILE A O 1
ATOM 3088 N N . HIS A 1 390 ? -12.600 9.308 4.240 1.00 91.81 390 HIS A N 1
ATOM 3089 C CA . HIS A 1 390 ? -12.784 10.502 5.059 1.00 91.81 390 HIS A CA 1
ATOM 3090 C C . HIS A 1 390 ? -14.168 10.537 5.725 1.00 91.81 390 HIS A C 1
ATOM 3092 O O . HIS A 1 390 ? -14.262 10.626 6.953 1.00 91.81 390 HIS A O 1
ATOM 3098 N N . ASP A 1 391 ? -15.237 10.413 4.938 1.00 91.44 391 ASP A N 1
ATOM 3099 C CA . ASP A 1 391 ? -16.608 10.524 5.440 1.00 91.44 391 ASP A CA 1
ATOM 3100 C C . ASP A 1 391 ? -16.973 9.356 6.359 1.00 91.44 391 ASP A C 1
ATOM 3102 O O . ASP A 1 391 ? -17.563 9.560 7.426 1.00 91.44 391 ASP A O 1
ATOM 3106 N N . TYR A 1 392 ? -16.545 8.140 6.005 1.00 93.81 392 TYR A N 1
ATOM 3107 C CA . TYR A 1 392 ? -16.655 6.976 6.881 1.00 93.81 392 TYR A CA 1
ATOM 3108 C C . TYR A 1 392 ? -15.923 7.211 8.204 1.00 93.81 392 TYR A C 1
ATOM 3110 O O . TYR A 1 392 ? -16.484 6.953 9.267 1.00 93.81 392 TYR A O 1
ATOM 3118 N N . SER A 1 393 ? -14.694 7.737 8.169 1.00 92.75 393 SER A N 1
ATOM 3119 C CA . SER A 1 393 ? -13.900 7.976 9.379 1.00 92.75 393 SER A CA 1
ATOM 3120 C C . SER A 1 393 ? -14.552 8.996 10.307 1.00 92.75 393 SER A C 1
ATOM 3122 O O . SER A 1 393 ? -14.583 8.790 11.520 1.00 92.75 393 SER A O 1
ATOM 3124 N N . LEU A 1 394 ? -15.129 10.072 9.764 1.00 92.00 394 LEU A N 1
ATOM 3125 C CA . LEU A 1 394 ? -15.871 11.055 10.558 1.00 92.00 394 LEU A CA 1
ATOM 3126 C C . LEU A 1 394 ? -17.107 10.445 11.229 1.00 92.00 394 LEU A C 1
ATOM 3128 O O . LEU A 1 394 ? -17.358 10.694 12.416 1.00 92.00 394 LEU A O 1
ATOM 3132 N N . ALA A 1 395 ? -17.865 9.632 10.492 1.00 92.88 395 ALA A N 1
ATOM 3133 C CA . ALA A 1 395 ? -19.025 8.932 11.031 1.00 92.88 395 ALA A CA 1
ATOM 3134 C C . ALA A 1 395 ? -18.618 7.900 12.095 1.00 92.88 395 ALA A C 1
ATOM 3136 O O . ALA A 1 395 ? -19.244 7.829 13.153 1.00 92.88 395 ALA A O 1
ATOM 3137 N N . TYR A 1 396 ? -17.536 7.155 11.856 1.00 94.00 396 TYR A N 1
ATOM 3138 C CA . TYR A 1 396 ? -17.032 6.131 12.766 1.00 94.00 396 TYR A CA 1
ATOM 3139 C C . TYR A 1 396 ? -16.518 6.745 14.069 1.00 94.00 396 TYR A C 1
ATOM 3141 O O . TYR A 1 396 ? -16.859 6.263 15.143 1.00 94.00 396 TYR A O 1
ATOM 3149 N N . ILE A 1 397 ? -15.747 7.836 14.006 1.00 93.06 397 ILE A N 1
ATOM 3150 C CA . ILE A 1 397 ? -15.261 8.541 15.205 1.00 93.06 397 ILE A CA 1
ATOM 3151 C C . ILE A 1 397 ? -16.440 9.055 16.033 1.00 93.06 397 ILE A C 1
ATOM 3153 O O . ILE A 1 397 ? -16.444 8.906 17.251 1.00 93.06 397 ILE A O 1
ATOM 3157 N N . SER A 1 398 ? -17.456 9.620 15.378 1.00 92.81 398 SER A N 1
ATOM 3158 C CA . SER A 1 398 ? -18.650 10.122 16.068 1.00 92.81 398 SER A CA 1
ATOM 3159 C C . SER A 1 398 ? -19.433 8.995 16.748 1.00 92.81 398 SER A C 1
ATOM 3161 O O . SER A 1 398 ? -19.883 9.151 17.882 1.00 92.81 398 SER A O 1
ATOM 3163 N N . LEU A 1 399 ? -19.564 7.843 16.079 1.00 92.81 399 LEU A N 1
ATOM 3164 C CA . LEU A 1 399 ? -20.151 6.638 16.662 1.00 92.81 399 LEU A CA 1
ATOM 3165 C C . LEU A 1 399 ? -19.325 6.148 17.855 1.00 92.81 399 LEU A C 1
ATOM 3167 O O . LEU A 1 399 ? -19.871 5.926 18.928 1.00 92.81 399 LEU A O 1
ATOM 3171 N N . HIS A 1 400 ? -18.014 6.005 17.683 1.00 94.38 400 HIS A N 1
ATOM 3172 C CA . HIS A 1 400 ? -17.102 5.534 18.717 1.00 94.38 400 HIS A CA 1
ATOM 3173 C C . HIS A 1 400 ? -17.150 6.413 19.973 1.00 94.38 400 HIS A C 1
ATOM 3175 O O . HIS A 1 400 ? -17.307 5.883 21.075 1.00 94.38 400 HIS A O 1
ATOM 3181 N N . ASP A 1 401 ? -17.061 7.738 19.819 1.00 93.25 401 ASP A N 1
ATOM 3182 C CA . ASP A 1 401 ? -17.160 8.697 20.926 1.00 93.25 401 ASP A CA 1
ATOM 3183 C C . ASP A 1 401 ? -18.489 8.498 21.686 1.00 93.25 401 ASP A C 1
ATOM 3185 O O . ASP A 1 401 ? -18.494 8.395 22.911 1.00 93.25 401 ASP A O 1
ATOM 3189 N N . HIS A 1 402 ? -19.608 8.329 20.971 1.00 92.69 402 HIS A N 1
ATOM 3190 C CA . HIS A 1 402 ? -20.913 8.091 21.593 1.00 92.69 402 HIS A CA 1
ATOM 3191 C C . HIS A 1 402 ? -20.989 6.754 22.351 1.00 92.69 402 HIS A C 1
ATOM 3193 O O . HIS A 1 402 ? -21.447 6.710 23.493 1.00 92.69 402 HIS A O 1
ATOM 3199 N N . ILE A 1 403 ? -20.542 5.653 21.739 1.00 93.69 403 ILE A N 1
ATOM 3200 C CA . ILE A 1 403 ? -20.616 4.312 22.342 1.00 93.69 403 ILE A CA 1
ATOM 3201 C C . ILE A 1 403 ? -19.724 4.214 23.577 1.00 93.69 403 ILE A C 1
ATOM 3203 O O . ILE A 1 403 ? -20.153 3.687 24.605 1.00 93.69 403 ILE A O 1
ATOM 3207 N N . THR A 1 404 ? -18.498 4.729 23.492 1.00 93.06 404 THR A N 1
ATOM 3208 C CA . THR A 1 404 ? -17.558 4.716 24.619 1.00 93.06 404 THR A CA 1
ATOM 3209 C C . THR A 1 404 ? -18.055 5.572 25.778 1.00 93.06 404 THR A C 1
ATOM 3211 O O . THR A 1 404 ? -17.958 5.135 26.924 1.00 93.06 404 THR A O 1
ATOM 3214 N N . GLU A 1 405 ? -18.665 6.729 25.503 1.00 93.50 405 GLU A N 1
ATOM 3215 C CA . GLU A 1 405 ? -19.310 7.554 26.527 1.00 93.50 405 GLU A CA 1
ATOM 3216 C C . GLU A 1 405 ? -20.453 6.798 27.220 1.00 93.50 405 GLU A C 1
ATOM 3218 O O . GLU A 1 405 ? -20.464 6.697 28.445 1.00 93.50 405 GLU A O 1
ATOM 3223 N N . GLN A 1 406 ? -21.381 6.200 26.464 1.00 93.06 406 GLN A N 1
ATOM 3224 C CA . GLN A 1 406 ? -22.515 5.465 27.040 1.00 93.06 406 GLN A CA 1
ATOM 3225 C C . GLN A 1 406 ? -22.077 4.236 27.848 1.00 93.06 406 GLN A C 1
ATOM 3227 O O . GLN A 1 406 ? -22.581 4.007 28.948 1.00 93.06 406 GLN A O 1
ATOM 3232 N N . CYS A 1 407 ? -21.111 3.466 27.343 1.00 93.75 407 CYS A N 1
ATOM 3233 C CA . CYS A 1 407 ? -20.559 2.320 28.066 1.00 93.75 407 CYS A CA 1
ATOM 3234 C C . CYS A 1 407 ? -19.833 2.766 29.343 1.00 93.75 407 CYS A C 1
ATOM 3236 O O . CYS A 1 407 ? -20.005 2.148 30.392 1.00 93.75 407 CYS A O 1
ATOM 3238 N N . SER A 1 408 ? -19.081 3.872 29.289 1.00 93.12 408 SER A N 1
ATOM 3239 C CA . SER A 1 408 ? -18.425 4.434 30.472 1.00 93.12 408 SER A CA 1
ATOM 3240 C C . SER A 1 408 ? -19.429 4.946 31.505 1.00 93.12 408 SER A C 1
ATOM 3242 O O . SER A 1 408 ? -19.181 4.780 32.697 1.00 93.12 408 SER A O 1
ATOM 3244 N N . LEU A 1 409 ? -20.540 5.559 31.084 1.00 93.94 409 LEU A N 1
ATOM 3245 C CA . LEU A 1 409 ? -21.604 5.996 31.992 1.00 93.94 409 LEU A CA 1
ATOM 3246 C C . LEU A 1 409 ? -22.239 4.800 32.706 1.00 93.94 409 LEU A C 1
ATOM 3248 O O . LEU A 1 409 ? -22.299 4.799 33.932 1.00 93.94 409 LEU A O 1
ATOM 3252 N N . ALA A 1 410 ? -22.626 3.760 31.960 1.00 93.75 410 ALA A N 1
ATOM 3253 C CA . ALA A 1 410 ? -23.191 2.540 32.534 1.00 93.75 410 ALA A CA 1
ATOM 3254 C C . ALA A 1 410 ? -22.213 1.857 33.506 1.00 93.75 410 ALA A C 1
ATOM 3256 O O . ALA A 1 410 ? -22.601 1.472 34.606 1.00 93.75 410 ALA A O 1
ATOM 3257 N N . TYR A 1 411 ? -20.932 1.757 33.135 1.00 94.44 411 TYR A N 1
ATOM 3258 C CA . TYR A 1 411 ? -19.889 1.233 34.016 1.00 94.44 411 TYR A CA 1
ATOM 3259 C C . TYR A 1 411 ? -19.796 2.037 35.319 1.00 94.44 411 TYR A C 1
ATOM 3261 O O . TYR A 1 411 ? -19.839 1.459 36.407 1.00 94.44 411 TYR A O 1
ATOM 3269 N N . ASN A 1 412 ? -19.715 3.368 35.217 1.00 93.12 412 ASN A N 1
ATOM 3270 C CA . ASN A 1 412 ? -19.602 4.243 36.379 1.00 93.12 412 ASN A CA 1
ATOM 3271 C C . ASN A 1 412 ? -20.817 4.098 37.301 1.00 93.12 412 ASN A C 1
ATOM 3273 O O . ASN A 1 412 ? -20.631 3.875 38.494 1.00 93.12 412 ASN A O 1
ATOM 3277 N N . GLU A 1 413 ? -22.036 4.110 36.760 1.00 93.31 413 GLU A N 1
ATOM 3278 C CA . GLU A 1 413 ? -23.266 3.942 37.543 1.00 93.31 413 GLU A CA 1
ATOM 3279 C C . GLU A 1 413 ? -23.314 2.597 38.289 1.00 93.31 413 GLU A C 1
ATOM 3281 O O . GLU A 1 413 ? -23.721 2.561 39.448 1.00 93.31 413 GLU A O 1
ATOM 3286 N N . ILE A 1 414 ? -22.849 1.493 37.685 1.00 93.62 414 ILE A N 1
ATOM 3287 C CA . ILE A 1 414 ? -22.753 0.198 38.386 1.00 93.62 414 ILE A CA 1
ATOM 3288 C C . ILE A 1 414 ? -21.708 0.265 39.503 1.00 93.62 414 ILE A C 1
ATOM 3290 O O . ILE A 1 414 ? -21.952 -0.205 40.615 1.00 93.62 414 ILE A O 1
ATOM 3294 N N . THR A 1 415 ? -20.537 0.852 39.237 1.00 92.25 415 THR A N 1
ATOM 3295 C CA . THR A 1 415 ? -19.486 0.960 40.260 1.00 92.25 415 THR A CA 1
ATOM 3296 C C . THR A 1 415 ? -19.890 1.869 41.420 1.00 92.25 415 THR A C 1
ATOM 3298 O O . THR A 1 415 ? -19.549 1.564 42.567 1.00 92.25 415 THR A O 1
ATOM 3301 N N . GLU A 1 416 ? -20.674 2.917 41.150 1.00 92.56 416 GLU A N 1
ATOM 3302 C CA . GLU A 1 416 ? -21.222 3.835 42.149 1.00 92.56 416 GLU A CA 1
ATOM 3303 C C . GLU A 1 416 ? -22.151 3.130 43.148 1.00 92.56 416 GLU A C 1
ATOM 3305 O O . GLU A 1 416 ? -22.141 3.504 44.317 1.00 92.56 416 GLU A O 1
ATOM 3310 N N . LEU A 1 417 ? -22.854 2.052 42.762 1.00 91.38 417 LEU A N 1
ATOM 3311 C CA . LEU A 1 417 ? -23.657 1.240 43.699 1.00 91.38 417 LEU A CA 1
ATOM 3312 C C . LEU A 1 417 ? -22.814 0.622 44.825 1.00 91.38 417 LEU A C 1
ATOM 3314 O O . LEU A 1 417 ? -23.301 0.398 45.932 1.00 91.38 417 LEU A O 1
ATOM 3318 N N . THR A 1 418 ? -21.540 0.341 44.542 1.00 90.19 418 THR A N 1
ATOM 3319 C CA . THR A 1 418 ? -20.579 -0.222 45.507 1.00 90.19 418 THR A CA 1
ATOM 3320 C C . THR A 1 418 ? -19.636 0.830 46.091 1.00 90.19 418 THR A C 1
ATOM 3322 O O . THR A 1 418 ? -18.637 0.495 46.736 1.00 90.19 418 THR A O 1
ATOM 3325 N N . ALA A 1 419 ? -19.940 2.107 45.859 1.00 86.19 419 ALA A N 1
ATOM 3326 C CA . ALA A 1 419 ? -19.187 3.245 46.347 1.00 86.19 419 ALA A CA 1
ATOM 3327 C C . ALA A 1 419 ? -20.096 4.187 47.153 1.00 86.19 419 ALA A C 1
ATOM 3329 O O . ALA A 1 419 ? -21.320 4.148 47.091 1.00 86.19 419 ALA A O 1
ATOM 3330 N N . GLY A 1 420 ? -19.487 5.059 47.952 1.00 85.69 420 GLY A N 1
ATOM 3331 C CA . GLY A 1 420 ? -20.220 6.104 48.664 1.00 85.69 420 GLY A CA 1
ATOM 3332 C C . GLY A 1 420 ? -20.802 5.703 50.031 1.00 85.69 420 GLY A C 1
ATOM 3333 O O . GLY A 1 420 ? -20.518 4.631 50.572 1.00 85.69 420 GLY A O 1
ATOM 3334 N N . PRO A 1 421 ? -21.559 6.626 50.654 1.00 86.19 421 PRO A N 1
ATOM 3335 C CA . PRO A 1 421 ? -21.940 6.533 52.063 1.00 86.19 421 PRO A CA 1
ATOM 3336 C C . PRO A 1 421 ? -22.964 5.430 52.340 1.00 86.19 421 PRO A C 1
ATOM 3338 O O . PRO A 1 421 ? -22.917 4.819 53.405 1.00 86.19 421 PRO A O 1
ATOM 3341 N N . GLU A 1 422 ? -23.857 5.152 51.389 1.00 89.19 422 GLU A N 1
ATOM 3342 C CA . GLU A 1 422 ? -24.842 4.079 51.517 1.00 89.19 422 GLU A CA 1
ATOM 3343 C C . GLU A 1 422 ? -24.166 2.706 51.574 1.00 89.19 422 GLU A C 1
ATOM 3345 O O . GLU A 1 422 ? -24.415 1.952 52.511 1.00 89.19 422 GLU A O 1
ATOM 3350 N N . TRP A 1 423 ? -23.246 2.413 50.650 1.00 92.75 423 TRP A N 1
ATOM 3351 C CA . TRP A 1 423 ? -22.495 1.157 50.664 1.00 92.75 423 TRP A CA 1
ATOM 3352 C C . TRP A 1 423 ? -21.691 0.971 51.959 1.00 92.75 423 TRP A C 1
ATOM 3354 O O . TRP A 1 423 ? -21.724 -0.095 52.572 1.00 92.75 423 TRP A O 1
ATOM 3364 N N . ASN A 1 424 ? -21.027 2.028 52.437 1.00 91.12 424 ASN A N 1
ATOM 3365 C CA . ASN A 1 424 ? -20.289 1.980 53.703 1.00 91.12 424 ASN A CA 1
ATOM 3366 C C . ASN A 1 424 ? -21.203 1.703 54.907 1.00 91.12 424 ASN A C 1
ATOM 3368 O O . ASN A 1 424 ? -20.821 0.962 55.809 1.00 91.12 424 ASN A O 1
ATOM 3372 N N . ALA A 1 425 ? -22.414 2.268 54.923 1.00 91.12 425 ALA A N 1
ATOM 3373 C CA . ALA A 1 425 ? -23.396 1.971 55.961 1.00 91.12 425 ALA A CA 1
ATOM 3374 C C . ALA A 1 425 ? -23.881 0.515 55.884 1.00 91.12 425 ALA A C 1
ATOM 3376 O O . ALA A 1 425 ? -24.070 -0.109 56.925 1.00 91.12 425 ALA A O 1
ATOM 3377 N N . LEU A 1 426 ? -24.045 -0.044 54.679 1.00 91.81 426 LEU A N 1
ATOM 3378 C CA . LEU A 1 426 ? -24.433 -1.446 54.483 1.00 91.81 426 LEU A CA 1
ATOM 3379 C C . LEU A 1 426 ? -23.392 -2.425 55.043 1.00 91.81 426 LEU A C 1
ATOM 3381 O O . LEU A 1 426 ? -23.785 -3.391 55.691 1.00 91.81 426 LEU A O 1
ATOM 3385 N N . LEU A 1 427 ? -22.094 -2.143 54.875 1.00 91.62 427 LEU A N 1
ATOM 3386 C CA . LEU A 1 427 ? -21.013 -2.957 55.453 1.00 91.62 427 LEU A CA 1
ATOM 3387 C C . LEU A 1 427 ? -21.092 -3.034 56.984 1.00 91.62 427 LEU A C 1
ATOM 3389 O O . LEU A 1 427 ? -20.853 -4.090 57.556 1.00 91.62 427 LEU A O 1
ATOM 3393 N N . ILE A 1 428 ? -21.457 -1.931 57.643 1.00 91.62 428 ILE A N 1
ATOM 3394 C CA . ILE A 1 428 ? -21.637 -1.892 59.102 1.00 91.62 428 ILE A CA 1
ATOM 3395 C C . ILE A 1 428 ? -22.946 -2.590 59.491 1.00 91.62 428 ILE A C 1
ATOM 3397 O O . ILE A 1 428 ? -22.987 -3.381 60.427 1.00 91.62 428 ILE A O 1
ATOM 3401 N N . LEU A 1 429 ? -24.033 -2.329 58.759 1.00 91.44 429 LEU A N 1
ATOM 3402 C CA . LEU A 1 429 ? -25.339 -2.944 59.015 1.00 91.44 429 LEU A CA 1
ATOM 3403 C C . LEU A 1 429 ? -25.313 -4.468 58.876 1.00 91.44 429 LEU A C 1
ATOM 3405 O O . LEU A 1 429 ? -26.076 -5.142 59.561 1.00 91.44 429 LEU A O 1
ATOM 3409 N N . GLU A 1 430 ? -24.445 -5.016 58.029 1.00 90.38 430 GLU A N 1
ATOM 3410 C CA . GLU A 1 430 ? -24.249 -6.457 57.871 1.00 90.38 430 GLU A CA 1
ATOM 3411 C C . GLU A 1 430 ? -23.915 -7.164 59.196 1.00 90.38 430 GLU A C 1
ATOM 3413 O O . GLU A 1 430 ? -24.328 -8.305 59.391 1.00 90.38 430 GLU A O 1
ATOM 3418 N N . GLU A 1 431 ? -23.275 -6.487 60.154 1.00 89.75 431 GLU A N 1
ATOM 3419 C CA . GLU A 1 431 ? -22.981 -7.022 61.492 1.00 89.75 431 GLU A CA 1
ATOM 3420 C C . GLU A 1 431 ? -24.240 -7.257 62.355 1.00 89.75 431 GLU A C 1
ATOM 3422 O O . GLU A 1 431 ? -24.173 -7.885 63.418 1.00 89.75 431 GLU A O 1
ATOM 3427 N N . ILE A 1 432 ? -25.420 -6.800 61.917 1.00 88.94 432 ILE A N 1
ATOM 3428 C CA . ILE A 1 432 ? -26.691 -7.173 62.540 1.00 88.94 432 ILE A CA 1
ATOM 3429 C C . ILE A 1 432 ? -26.920 -8.674 62.326 1.00 88.94 432 ILE A C 1
ATOM 3431 O O . ILE A 1 432 ? -27.077 -9.157 61.207 1.00 88.94 432 ILE A O 1
ATOM 3435 N N . THR A 1 433 ? -27.027 -9.415 63.424 1.00 84.94 433 THR A N 1
ATOM 3436 C CA . THR A 1 433 ? -27.196 -10.877 63.457 1.00 84.94 433 THR A CA 1
ATOM 3437 C C . THR A 1 433 ? -28.372 -11.373 62.611 1.00 84.94 433 THR A C 1
ATOM 3439 O O . THR A 1 433 ? -28.259 -12.396 61.944 1.00 84.94 433 THR A O 1
ATOM 3442 N N . ALA A 1 434 ? -29.478 -10.626 62.562 1.00 84.88 434 ALA A N 1
ATOM 3443 C CA . ALA A 1 434 ? -30.643 -10.944 61.731 1.00 84.88 434 ALA A CA 1
ATOM 3444 C C . ALA A 1 434 ? -30.417 -10.790 60.211 1.00 84.88 434 ALA A C 1
ATOM 3446 O O . ALA A 1 434 ? -31.243 -11.269 59.436 1.00 84.88 434 ALA A O 1
ATOM 3447 N N . LEU A 1 435 ? -29.344 -10.120 59.774 1.00 85.94 435 LEU A N 1
ATOM 3448 C CA . LEU A 1 435 ? -28.997 -9.941 58.357 1.00 85.94 435 LEU A CA 1
ATOM 3449 C C . LEU A 1 435 ? -27.971 -10.972 57.856 1.00 85.94 435 LEU A C 1
ATOM 3451 O O . LEU A 1 435 ? -27.725 -11.065 56.646 1.00 85.94 435 LEU A O 1
ATOM 3455 N N . GLN A 1 436 ? -27.428 -11.790 58.762 1.00 84.00 436 GLN A N 1
ATOM 3456 C CA . GLN A 1 436 ? -26.504 -12.869 58.432 1.00 84.00 436 GLN A CA 1
ATOM 3457 C C . GLN A 1 436 ? -27.181 -13.958 57.572 1.00 84.00 436 GLN A C 1
ATOM 3459 O O . GLN A 1 436 ? -28.385 -14.193 57.700 1.00 84.00 436 GLN A O 1
ATOM 3464 N N . PRO A 1 437 ? -26.444 -14.629 56.664 1.00 85.25 437 PRO A N 1
ATOM 3465 C CA . PRO A 1 437 ? -25.002 -14.502 56.416 1.00 85.25 437 PRO A CA 1
ATOM 3466 C C . PRO A 1 437 ? -24.625 -13.204 55.685 1.00 85.25 437 PRO A C 1
ATOM 3468 O O . PRO A 1 437 ? -25.462 -12.638 54.975 1.00 85.25 437 PRO A O 1
ATOM 3471 N N . ALA A 1 438 ? -23.367 -12.777 55.832 1.00 86.44 438 ALA A N 1
ATOM 3472 C CA . ALA A 1 438 ? -22.775 -11.675 55.071 1.00 86.44 438 ALA A CA 1
ATOM 3473 C C . ALA A 1 438 ? -23.063 -11.799 53.561 1.00 86.44 438 ALA A C 1
ATOM 3475 O O . ALA A 1 438 ? -22.999 -12.887 52.986 1.00 86.44 438 ALA A O 1
ATOM 3476 N N . PHE A 1 439 ? -23.420 -10.685 52.931 1.00 88.62 439 PHE A N 1
ATOM 3477 C CA . PHE A 1 439 ? -23.882 -10.592 51.549 1.00 88.62 439 PHE A CA 1
ATOM 3478 C C . PHE A 1 439 ? -23.192 -9.485 50.742 1.00 88.62 439 PHE A C 1
ATOM 3480 O O . PHE A 1 439 ? -23.206 -9.551 49.515 1.00 88.62 439 PHE A O 1
ATOM 3487 N N . CYS A 1 440 ? -22.570 -8.492 51.383 1.00 91.06 440 CYS A N 1
ATOM 3488 C CA . CYS A 1 440 ? -21.957 -7.352 50.704 1.00 91.06 440 CYS A CA 1
ATOM 3489 C C . CYS A 1 440 ? -20.768 -7.769 49.828 1.00 91.06 440 CYS A C 1
ATOM 3491 O O . CYS A 1 440 ? -20.603 -7.235 48.734 1.00 91.06 440 CYS A O 1
ATOM 3493 N N . SER A 1 441 ? -19.958 -8.742 50.263 1.00 89.69 441 SER A N 1
ATOM 3494 C CA . SER A 1 441 ? -18.837 -9.268 49.468 1.00 89.69 441 SER A CA 1
ATOM 3495 C C . SER A 1 441 ? -19.315 -9.929 48.174 1.00 89.69 441 SER A C 1
ATOM 3497 O O . SER A 1 441 ? -18.877 -9.549 47.091 1.00 89.69 441 SER A O 1
ATOM 3499 N N . HIS A 1 442 ? -20.275 -10.848 48.280 1.00 90.56 442 HIS A N 1
ATOM 3500 C CA . HIS A 1 442 ? -20.858 -11.539 47.133 1.00 90.56 442 HIS A CA 1
ATOM 3501 C C . HIS A 1 442 ? -21.592 -10.574 46.192 1.00 90.56 442 HIS A C 1
ATOM 3503 O O . HIS A 1 442 ? -21.427 -10.648 44.977 1.00 90.56 442 HIS A O 1
ATOM 3509 N N . LEU A 1 443 ? -22.365 -9.627 46.738 1.00 92.88 443 LEU A N 1
ATOM 3510 C CA . LEU A 1 443 ? -23.042 -8.603 45.940 1.00 92.88 443 LEU A CA 1
ATOM 3511 C C . LEU A 1 443 ? -22.031 -7.737 45.175 1.00 92.88 443 LEU A C 1
ATOM 3513 O O . LEU A 1 443 ? -22.222 -7.465 43.993 1.00 92.88 443 LEU A O 1
ATOM 3517 N N . LYS A 1 444 ? -20.920 -7.356 45.815 1.00 93.81 444 LYS A N 1
ATOM 3518 C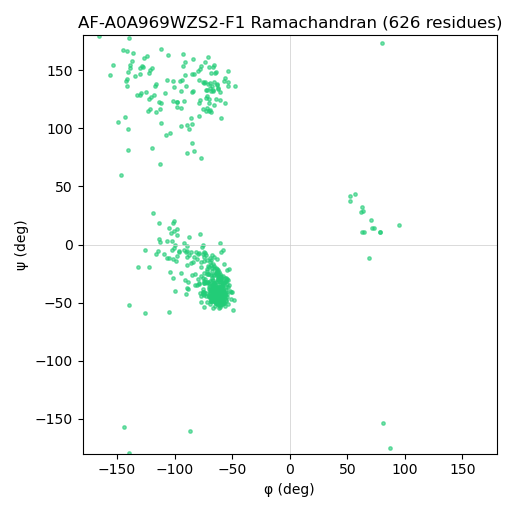 CA . LYS A 1 444 ? -19.847 -6.606 45.158 1.00 93.81 444 LYS A CA 1
ATOM 3519 C C . LYS A 1 444 ? -19.212 -7.395 44.016 1.00 93.81 444 LYS A C 1
ATOM 3521 O O . LYS A 1 444 ? -19.026 -6.831 42.943 1.00 93.81 444 LYS A O 1
ATOM 3526 N N . GLU A 1 445 ? -18.909 -8.675 44.222 1.00 93.25 445 GLU A N 1
ATOM 3527 C CA . GLU A 1 445 ? -18.361 -9.543 43.171 1.00 93.25 445 GLU A CA 1
ATOM 3528 C C . GLU A 1 445 ? -19.318 -9.667 41.977 1.00 93.25 445 GLU A C 1
ATOM 3530 O O . GLU A 1 445 ? -18.884 -9.550 40.831 1.00 93.25 445 GLU A O 1
ATOM 3535 N N . GLN A 1 446 ? -20.624 -9.826 42.223 1.00 93.12 446 GLN A N 1
ATOM 3536 C CA . GLN A 1 446 ? -21.632 -9.887 41.159 1.00 93.12 446 GLN A CA 1
ATOM 3537 C C . GLN A 1 446 ? -21.706 -8.585 40.351 1.00 93.12 446 GLN A C 1
ATOM 3539 O O . GLN A 1 446 ? -21.661 -8.627 39.121 1.00 93.12 446 GLN A O 1
ATOM 3544 N N . LEU A 1 447 ? -21.765 -7.433 41.026 1.00 93.88 447 LEU A N 1
ATOM 3545 C CA . LEU A 1 447 ? -21.827 -6.122 40.371 1.00 93.88 447 LEU A CA 1
ATOM 3546 C C . LEU A 1 447 ? -20.537 -5.803 39.602 1.00 93.88 447 LEU A C 1
ATOM 3548 O O . LEU A 1 447 ? -20.593 -5.292 38.486 1.00 93.88 447 LEU A O 1
ATOM 3552 N N . GLN A 1 448 ? -19.372 -6.159 40.150 1.00 93.44 448 GLN A N 1
ATOM 3553 C CA . GLN A 1 448 ? -18.091 -6.029 39.450 1.00 93.44 448 GLN A CA 1
ATOM 3554 C C . GLN A 1 448 ? -18.013 -6.940 38.222 1.00 93.44 448 GLN A C 1
ATOM 3556 O O . GLN A 1 448 ? -17.512 -6.512 37.184 1.00 93.44 448 GLN A O 1
ATOM 3561 N N . GLY A 1 449 ? -18.550 -8.161 38.309 1.00 92.38 449 GLY A N 1
ATOM 3562 C CA . GLY A 1 449 ? -18.685 -9.066 37.169 1.00 92.38 449 GLY A CA 1
ATOM 3563 C C . GLY A 1 449 ? -19.501 -8.439 36.038 1.00 92.38 449 GLY A C 1
ATOM 3564 O O . GLY A 1 449 ? -19.032 -8.392 34.901 1.00 92.38 449 GLY A O 1
ATOM 3565 N N . MET A 1 450 ? -20.669 -7.874 36.362 1.00 92.62 450 MET A N 1
ATOM 3566 C CA . MET A 1 450 ? -21.530 -7.174 35.399 1.00 92.62 450 MET A CA 1
ATOM 3567 C C . MET A 1 450 ? -20.833 -5.953 34.783 1.00 92.62 450 MET A C 1
ATOM 3569 O O . MET A 1 450 ? -20.847 -5.796 33.565 1.00 92.62 450 MET A O 1
ATOM 3573 N N . ALA A 1 451 ? -20.162 -5.130 35.598 1.00 92.25 451 ALA A N 1
ATOM 3574 C CA . ALA A 1 451 ? -19.415 -3.966 35.119 1.00 92.25 451 ALA A CA 1
ATOM 3575 C C . ALA A 1 451 ? -18.257 -4.363 34.186 1.00 92.25 451 ALA A C 1
ATOM 3577 O O . ALA A 1 451 ? -18.059 -3.743 33.146 1.00 92.25 451 ALA A O 1
ATOM 3578 N N . SER A 1 452 ? -17.513 -5.422 34.521 1.00 91.12 452 SER A N 1
ATOM 3579 C CA . SER A 1 452 ? -16.379 -5.899 33.715 1.00 91.12 452 SER A CA 1
ATOM 3580 C C . SER A 1 452 ? -16.780 -6.483 32.357 1.00 91.12 452 SER A C 1
ATOM 3582 O O . SER A 1 452 ? -15.946 -6.562 31.458 1.00 91.12 452 SER A O 1
ATOM 3584 N N . GLY A 1 453 ? -18.047 -6.881 32.199 1.00 89.81 453 GLY A N 1
ATOM 3585 C CA . GLY A 1 453 ? -18.603 -7.354 30.932 1.00 89.81 453 GLY A CA 1
ATOM 3586 C C . GLY A 1 453 ? -18.985 -6.234 29.958 1.00 89.81 453 GLY A C 1
ATOM 3587 O O . GLY A 1 453 ? -19.323 -6.527 28.812 1.00 89.81 453 GLY A O 1
ATOM 3588 N N . ILE A 1 454 ? -18.949 -4.967 30.387 1.00 93.56 454 ILE A N 1
ATOM 3589 C CA . ILE A 1 454 ? -19.265 -3.820 29.531 1.00 93.56 454 ILE A CA 1
ATOM 3590 C C . ILE A 1 454 ? -18.104 -3.554 28.567 1.00 93.56 454 ILE A C 1
ATOM 3592 O O . ILE A 1 454 ? -16.931 -3.624 28.930 1.00 93.56 454 ILE A O 1
ATOM 3596 N N . PHE A 1 455 ? -18.448 -3.223 27.321 1.00 93.31 455 PHE A N 1
ATOM 3597 C CA . PHE A 1 455 ? -17.489 -2.861 26.283 1.00 93.31 455 PHE A CA 1
ATOM 3598 C C . PHE A 1 455 ? -16.542 -1.731 26.723 1.00 93.31 455 PHE A C 1
ATOM 3600 O O . PHE A 1 455 ? -16.971 -0.708 27.261 1.00 93.31 455 PHE A O 1
ATOM 3607 N N . TYR A 1 456 ? -15.255 -1.892 26.412 1.00 90.38 456 TYR A N 1
ATOM 3608 C CA . TYR A 1 456 ? -14.214 -0.908 26.683 1.00 90.38 456 TYR A CA 1
ATOM 3609 C C . TYR A 1 456 ? -13.206 -0.848 25.531 1.00 90.38 456 TYR A C 1
ATOM 3611 O O . TYR A 1 456 ? -12.753 -1.876 25.028 1.00 90.38 456 TYR A O 1
ATOM 3619 N N . CYS A 1 457 ? -12.822 0.371 25.145 1.00 91.69 457 CYS A N 1
ATOM 3620 C CA . CYS A 1 457 ? -11.777 0.616 24.156 1.00 91.69 457 CYS A CA 1
ATOM 3621 C C . CYS A 1 457 ? -10.448 0.923 24.859 1.00 91.69 457 CYS A C 1
ATOM 3623 O O . CYS A 1 457 ? -10.358 1.873 25.636 1.00 91.69 457 CYS A O 1
ATOM 3625 N N . SER A 1 458 ? -9.404 0.143 24.560 1.00 87.50 458 SER A N 1
ATOM 3626 C CA . SER A 1 458 ? -8.077 0.293 25.174 1.00 87.50 458 SER A CA 1
ATOM 3627 C C . SER A 1 458 ? -7.314 1.542 24.730 1.00 87.50 458 SER A C 1
ATOM 3629 O O . SER A 1 458 ? -6.447 2.015 25.459 1.00 87.50 458 SER A O 1
ATOM 3631 N N . ASP A 1 459 ? -7.610 2.068 23.541 1.00 88.56 459 ASP A N 1
ATOM 3632 C CA . ASP A 1 459 ? -6.988 3.283 23.005 1.00 88.56 459 ASP A CA 1
ATOM 3633 C C . ASP A 1 459 ? -8.034 4.136 22.271 1.00 88.56 459 ASP A C 1
ATOM 3635 O O . ASP A 1 459 ? -8.132 4.086 21.044 1.00 88.56 459 ASP A O 1
ATOM 3639 N N . PRO A 1 460 ? -8.833 4.927 23.007 1.00 87.75 460 PRO A N 1
ATOM 3640 C CA . PRO A 1 460 ? -9.916 5.723 22.434 1.00 87.75 460 PRO A CA 1
ATOM 3641 C C . PRO A 1 460 ? -9.419 7.000 21.735 1.00 87.75 460 PRO A C 1
ATOM 3643 O O . PRO A 1 460 ? -10.215 7.880 21.402 1.00 87.75 460 PRO A O 1
ATOM 3646 N N . SER A 1 461 ? -8.106 7.178 21.552 1.00 89.50 461 SER A N 1
ATOM 3647 C CA . SER A 1 461 ? -7.579 8.414 20.983 1.00 89.50 461 SER A CA 1
ATOM 3648 C C . SER A 1 461 ? -7.959 8.552 19.503 1.00 89.50 461 SER A C 1
ATOM 3650 O O . SER A 1 461 ? -7.738 7.652 18.693 1.00 89.50 461 SER A O 1
ATOM 3652 N N . LYS A 1 462 ? -8.467 9.730 19.108 1.00 89.56 462 LYS A N 1
ATOM 3653 C CA . LYS A 1 462 ? -8.868 10.013 17.711 1.00 89.56 462 LYS A CA 1
ATOM 3654 C C . LYS A 1 462 ? -7.762 9.719 16.700 1.00 89.56 462 LYS A C 1
ATOM 3656 O O . LYS A 1 462 ? -8.035 9.248 15.605 1.00 89.56 462 LYS A O 1
ATOM 3661 N N . LYS A 1 463 ? -6.508 9.960 17.088 1.00 89.56 463 LYS A N 1
ATOM 3662 C CA . LYS A 1 463 ? -5.331 9.686 16.259 1.00 89.56 463 LYS A CA 1
ATOM 3663 C C . LYS A 1 463 ? -5.110 8.186 16.026 1.00 89.56 463 LYS A C 1
ATOM 3665 O O . LYS A 1 463 ? -4.699 7.813 14.935 1.00 89.56 463 LYS A O 1
ATOM 3670 N N . SER A 1 464 ? -5.353 7.352 17.038 1.00 90.81 464 SER A N 1
ATOM 3671 C CA . SER A 1 464 ? -5.264 5.891 16.921 1.00 90.81 464 SER A CA 1
ATOM 3672 C C . SER A 1 464 ? -6.329 5.368 15.963 1.00 90.81 464 SER A C 1
ATOM 3674 O O . SER A 1 464 ? -6.012 4.677 15.001 1.00 90.81 464 SER A O 1
ATOM 3676 N N . ILE A 1 465 ? -7.568 5.831 16.146 1.00 91.12 465 ILE A N 1
ATOM 3677 C CA . ILE A 1 465 ? -8.702 5.474 15.290 1.00 91.12 465 ILE A CA 1
ATOM 3678 C C . ILE A 1 465 ? -8.446 5.883 13.837 1.00 91.12 465 ILE A C 1
ATOM 3680 O O . ILE A 1 465 ? -8.555 5.050 12.948 1.00 91.12 465 ILE A O 1
ATOM 3684 N N . GLN A 1 466 ? -8.053 7.135 13.584 1.00 89.69 466 GLN A N 1
ATOM 3685 C CA . GLN A 1 466 ? -7.764 7.606 12.223 1.00 89.69 466 GLN A CA 1
ATOM 3686 C C . GLN A 1 466 ? -6.674 6.781 11.544 1.00 89.69 466 GLN A C 1
ATOM 3688 O O . GLN A 1 466 ? -6.829 6.406 10.390 1.00 89.69 466 GLN A O 1
ATOM 3693 N N . LYS A 1 467 ? -5.602 6.453 12.268 1.00 89.62 467 LYS A N 1
ATOM 3694 C CA . LYS A 1 467 ? -4.500 5.657 11.727 1.00 89.62 467 LYS A CA 1
ATOM 3695 C C . LYS A 1 467 ? -4.943 4.248 11.321 1.00 89.62 467 LYS A C 1
ATOM 3697 O O . LYS A 1 467 ? -4.518 3.761 10.278 1.00 89.62 467 LYS A O 1
ATOM 3702 N N . ASP A 1 468 ? -5.770 3.592 12.132 1.00 90.38 468 ASP A N 1
ATOM 3703 C CA . ASP A 1 468 ? -6.297 2.267 11.785 1.00 90.38 468 ASP A CA 1
ATOM 3704 C C . ASP A 1 468 ? -7.235 2.363 10.565 1.00 90.38 468 ASP A C 1
ATOM 3706 O O . ASP A 1 468 ? -7.150 1.542 9.648 1.00 90.38 468 ASP A O 1
ATOM 3710 N N . LEU A 1 469 ? -8.046 3.426 10.498 1.00 91.06 469 LEU A N 1
ATOM 3711 C CA . LEU A 1 469 ? -8.976 3.679 9.394 1.00 91.06 469 LEU A CA 1
ATOM 3712 C C . LEU A 1 469 ? -8.298 4.110 8.077 1.00 91.06 469 LEU A C 1
ATOM 3714 O O . LEU A 1 469 ? -8.845 3.908 7.002 1.00 91.06 469 LEU A O 1
ATOM 3718 N N . GLU A 1 470 ? -7.066 4.620 8.094 1.00 87.31 470 GLU A N 1
ATOM 3719 C CA . GLU A 1 470 ? -6.315 4.887 6.851 1.00 87.31 470 GLU A CA 1
ATOM 3720 C C . GLU A 1 470 ? -6.066 3.610 6.019 1.00 87.31 470 GLU A C 1
ATOM 3722 O O . GLU A 1 470 ? -5.845 3.683 4.809 1.00 87.31 470 GLU A O 1
ATOM 3727 N N . THR A 1 471 ? -6.088 2.431 6.653 1.00 85.62 471 THR A N 1
ATOM 3728 C CA . THR A 1 471 ? -5.715 1.154 6.013 1.00 85.62 471 THR A CA 1
ATOM 3729 C C . THR A 1 471 ? -6.772 0.050 6.115 1.00 85.62 471 THR A C 1
ATOM 3731 O O . THR A 1 471 ? -6.597 -1.015 5.520 1.00 85.62 471 THR A O 1
ATOM 3734 N N . GLY A 1 472 ? -7.877 0.281 6.828 1.00 87.94 472 GLY A N 1
ATOM 3735 C CA . GLY A 1 472 ? -8.941 -0.703 7.034 1.00 87.94 472 GLY A CA 1
ATOM 3736 C C . GLY A 1 472 ? -10.227 -0.076 7.571 1.00 87.94 472 GLY A C 1
ATOM 3737 O O . GLY A 1 472 ? -10.293 1.120 7.788 1.00 87.94 472 GLY A O 1
ATOM 3738 N N . THR A 1 473 ? -11.270 -0.877 7.787 1.00 88.06 473 THR A N 1
ATOM 3739 C CA . THR A 1 473 ? -12.618 -0.376 8.138 1.00 88.06 473 THR A CA 1
ATOM 3740 C C . THR A 1 473 ? -12.920 -0.364 9.638 1.00 88.06 473 THR A C 1
ATOM 3742 O O . THR A 1 473 ? -13.966 0.138 10.055 1.00 88.06 473 THR A O 1
ATOM 3745 N N . HIS A 1 474 ? -12.012 -0.903 10.455 1.00 86.69 474 HIS A N 1
ATOM 3746 C CA . HIS A 1 474 ? -12.222 -1.146 11.878 1.00 86.69 474 HIS A CA 1
ATOM 3747 C C . HIS A 1 474 ? -11.031 -0.687 12.715 1.00 86.69 474 HIS A C 1
ATOM 3749 O O . HIS A 1 474 ? -9.877 -0.863 12.327 1.00 86.69 474 HIS A O 1
ATOM 3755 N N . HIS A 1 475 ? -11.326 -0.179 13.910 1.00 89.31 475 HIS A N 1
ATOM 3756 C CA . HIS A 1 475 ? -10.330 0.026 14.960 1.00 89.31 475 HIS A CA 1
ATOM 3757 C C . HIS A 1 475 ? -10.104 -1.269 15.752 1.00 89.31 475 HIS A C 1
ATOM 3759 O O . HIS A 1 475 ? -10.956 -2.163 15.781 1.00 89.31 475 HIS A O 1
ATOM 3765 N N . ASN A 1 476 ? -8.970 -1.362 16.444 1.00 86.56 476 ASN A N 1
ATOM 3766 C CA . ASN A 1 476 ? -8.606 -2.529 17.254 1.00 86.56 476 ASN A CA 1
ATOM 3767 C C . ASN A 1 476 ? -9.629 -2.916 18.349 1.00 86.56 476 ASN A C 1
ATOM 3769 O O . ASN A 1 476 ? -9.601 -4.050 18.829 1.00 86.56 476 ASN A O 1
ATOM 3773 N N . CYS A 1 477 ? -10.556 -2.020 18.704 1.00 87.62 477 CYS A N 1
ATOM 3774 C CA . CYS A 1 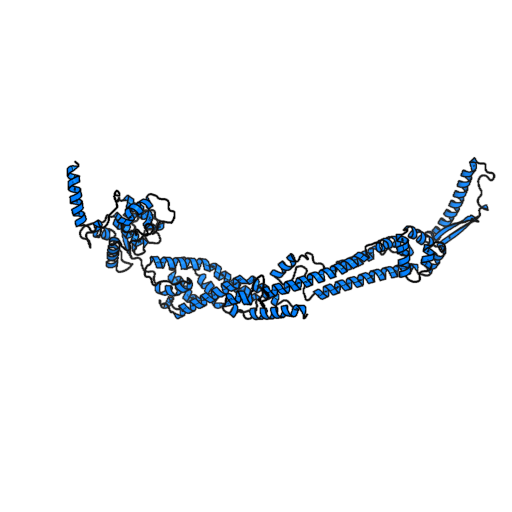477 ? -11.626 -2.284 19.662 1.00 87.62 477 CYS A CA 1
ATOM 3775 C C . CYS A 1 477 ? -12.775 -3.159 19.124 1.00 87.62 477 CYS A C 1
ATOM 3777 O O . CYS A 1 477 ? -13.693 -3.449 19.879 1.00 87.62 477 CYS A O 1
ATOM 3779 N N . GLN A 1 478 ? -12.749 -3.601 17.859 1.00 85.50 478 GLN A N 1
ATOM 3780 C CA . GLN A 1 478 ? -13.795 -4.438 17.231 1.00 85.50 478 GLN A CA 1
ATOM 3781 C C . GLN A 1 478 ? -15.183 -3.775 17.127 1.00 85.50 478 GLN A C 1
ATOM 3783 O O . GLN A 1 478 ? -16.167 -4.442 16.798 1.00 85.50 478 GLN A O 1
ATOM 3788 N N . LEU A 1 479 ? -15.287 -2.470 17.386 1.00 91.81 479 LEU A N 1
ATOM 3789 C CA . LEU A 1 479 ? -16.508 -1.709 17.144 1.00 91.81 479 LEU A CA 1
ATOM 3790 C C . LEU A 1 479 ? -16.757 -1.584 15.635 1.00 91.81 479 LEU A C 1
ATOM 3792 O O . LEU A 1 479 ? -15.839 -1.340 14.858 1.00 91.81 479 LEU A O 1
ATOM 3796 N N . SER A 1 480 ? -18.010 -1.724 15.223 1.00 92.00 480 SER A N 1
ATOM 3797 C CA . SER A 1 480 ? -18.461 -1.514 13.851 1.00 92.00 480 SER A CA 1
ATOM 3798 C C . SER A 1 480 ? -19.830 -0.836 13.851 1.00 92.00 480 SER A C 1
ATOM 3800 O O . SER A 1 480 ? -20.540 -0.804 14.861 1.00 92.00 480 SER A O 1
ATOM 3802 N N . PHE A 1 481 ? -20.256 -0.330 12.694 1.00 91.19 481 PHE A N 1
ATOM 3803 C CA . PHE A 1 481 ? -21.605 0.222 12.556 1.00 91.19 481 PHE A CA 1
ATOM 3804 C C . PHE A 1 481 ? -22.703 -0.829 12.798 1.00 91.19 481 PHE A C 1
ATOM 3806 O O . PHE A 1 481 ? -23.808 -0.474 13.206 1.00 91.19 481 PHE A O 1
ATOM 3813 N N . THR A 1 482 ? -22.414 -2.116 12.582 1.00 90.62 482 THR A N 1
ATOM 3814 C CA . THR A 1 482 ? -23.388 -3.207 12.730 1.00 90.62 482 THR A CA 1
ATOM 3815 C C . THR A 1 482 ? -23.553 -3.672 14.176 1.00 90.62 482 THR A C 1
ATOM 3817 O O . THR A 1 482 ? -24.668 -4.006 14.575 1.00 90.62 482 THR A O 1
ATOM 3820 N N . ASN A 1 483 ? -22.484 -3.670 14.980 1.00 91.81 483 ASN A N 1
ATOM 3821 C CA . ASN A 1 483 ? -22.522 -4.156 16.363 1.00 91.81 483 ASN A CA 1
ATOM 3822 C C . ASN A 1 483 ? -22.690 -3.049 17.421 1.00 91.81 483 ASN A C 1
ATOM 3824 O O . ASN A 1 483 ? -22.977 -3.360 18.578 1.00 91.81 483 ASN A O 1
ATOM 3828 N N . ALA A 1 484 ? -22.582 -1.771 17.047 1.00 90.94 484 ALA A N 1
ATOM 3829 C CA . ALA A 1 484 ? -22.659 -0.653 17.986 1.00 90.94 484 ALA A CA 1
ATOM 3830 C C . ALA A 1 484 ? -23.950 -0.633 18.825 1.00 90.94 484 ALA A C 1
ATOM 3832 O O . ALA A 1 484 ? -23.907 -0.441 20.042 1.00 90.94 484 ALA A O 1
ATOM 3833 N N . SER A 1 485 ? -25.102 -0.904 18.205 1.00 90.12 485 SER A N 1
ATOM 3834 C CA . SER A 1 485 ? -26.385 -0.986 18.915 1.00 90.12 485 SER A CA 1
ATOM 3835 C C . SER A 1 485 ? -26.427 -2.142 19.922 1.00 90.12 485 SER A C 1
ATOM 3837 O O . SER A 1 485 ? -27.040 -2.008 20.981 1.00 90.12 485 SER A O 1
ATOM 3839 N N . SER A 1 486 ? -25.735 -3.250 19.633 1.00 92.56 486 SER A N 1
ATOM 3840 C CA . SER A 1 486 ? -25.606 -4.386 20.549 1.00 92.56 486 SER A CA 1
ATOM 3841 C C . SER A 1 486 ? -24.798 -4.007 21.786 1.00 92.56 486 SER A C 1
ATOM 3843 O O . SER A 1 486 ? -25.226 -4.323 22.892 1.00 92.56 486 SER A O 1
ATOM 3845 N N . PHE A 1 487 ? -23.674 -3.299 21.633 1.00 93.38 487 PHE A N 1
ATOM 3846 C CA . PHE A 1 487 ? -22.881 -2.850 22.783 1.00 93.38 487 PHE A CA 1
ATOM 3847 C C . PHE A 1 487 ? -23.657 -1.877 23.673 1.00 93.38 487 PHE A C 1
ATOM 3849 O O . PHE A 1 487 ? -23.670 -2.046 24.891 1.00 93.38 487 PHE A O 1
ATOM 3856 N N . MET A 1 488 ? -24.389 -0.924 23.085 1.00 91.44 488 MET A N 1
ATOM 3857 C CA . MET A 1 488 ? -25.290 -0.055 23.856 1.00 91.44 488 MET A CA 1
ATOM 3858 C C . MET A 1 488 ? -26.382 -0.844 24.576 1.00 91.44 488 MET A C 1
ATOM 3860 O O . MET A 1 488 ? -26.680 -0.572 25.738 1.00 91.44 488 MET A O 1
ATOM 3864 N N . GLY A 1 489 ? -27.000 -1.808 23.891 1.00 91.81 489 GLY A N 1
ATOM 3865 C CA . GLY A 1 489 ? -28.030 -2.664 24.472 1.00 91.81 489 GLY A CA 1
ATOM 3866 C C . GLY A 1 489 ? -27.502 -3.470 25.657 1.00 91.81 489 GLY A C 1
ATOM 3867 O O . GLY A 1 489 ? -28.142 -3.499 26.703 1.00 91.81 489 GLY A O 1
ATOM 3868 N N . GLN A 1 490 ? -26.313 -4.059 25.520 1.00 93.38 490 GLN A N 1
ATOM 3869 C CA . GLN A 1 490 ? -25.643 -4.819 26.579 1.00 93.38 490 GLN A CA 1
ATOM 3870 C C . GLN A 1 490 ? -25.258 -3.936 27.768 1.00 93.38 490 GLN A C 1
ATOM 3872 O O . GLN A 1 490 ? -25.505 -4.328 28.903 1.00 93.38 490 GLN A O 1
ATOM 3877 N N . ALA A 1 491 ? -24.722 -2.735 27.531 1.00 93.62 491 ALA A N 1
ATOM 3878 C CA . ALA A 1 491 ? -24.388 -1.795 28.600 1.00 93.62 491 ALA A CA 1
ATOM 3879 C C . ALA A 1 491 ? -25.636 -1.359 29.389 1.00 93.62 491 ALA A C 1
ATOM 3881 O O . ALA A 1 491 ? -25.635 -1.380 30.619 1.00 93.62 491 ALA A O 1
ATOM 3882 N N . ASN A 1 492 ? -26.728 -1.032 28.688 1.00 93.19 492 ASN A N 1
ATOM 3883 C CA . ASN A 1 492 ? -27.998 -0.673 29.323 1.00 93.19 492 ASN A CA 1
ATOM 3884 C C . ASN A 1 492 ? -28.620 -1.849 30.084 1.00 93.19 492 ASN A C 1
ATOM 3886 O O . ASN A 1 492 ? -29.111 -1.659 31.194 1.00 93.19 492 ASN A O 1
ATOM 3890 N N . LEU A 1 493 ? -28.581 -3.058 29.516 1.00 93.88 493 LEU A N 1
ATOM 3891 C CA . LEU A 1 493 ? -29.075 -4.259 30.184 1.00 93.88 493 LEU A CA 1
ATOM 3892 C C . LEU A 1 493 ? -28.271 -4.546 31.456 1.00 93.88 493 LEU A C 1
ATOM 3894 O O . LEU A 1 493 ? -28.871 -4.702 32.512 1.00 93.88 493 LEU A O 1
ATOM 3898 N N . ALA A 1 494 ? -26.937 -4.529 31.376 1.00 93.81 494 ALA A N 1
ATOM 3899 C CA . ALA A 1 494 ? -26.058 -4.738 32.526 1.00 93.81 494 ALA A CA 1
ATOM 3900 C C . ALA A 1 494 ? -26.318 -3.706 33.632 1.00 93.81 494 ALA A C 1
ATOM 3902 O O . ALA A 1 494 ? -26.382 -4.065 34.805 1.00 93.81 494 ALA A O 1
ATOM 3903 N N . LYS A 1 495 ? -26.536 -2.436 33.266 1.00 94.75 495 LYS A N 1
ATOM 3904 C CA . LYS A 1 495 ? -26.941 -1.382 34.206 1.00 94.75 495 LYS A CA 1
ATOM 3905 C C . LYS A 1 495 ? -28.264 -1.718 34.895 1.00 94.75 495 LYS A C 1
ATOM 3907 O O . LYS A 1 495 ? -28.345 -1.649 36.120 1.00 94.75 495 LYS A O 1
ATOM 3912 N N . THR A 1 496 ? -29.307 -2.047 34.133 1.00 94.31 496 THR A N 1
ATOM 3913 C CA . THR A 1 496 ? -30.625 -2.367 34.701 1.00 94.31 496 THR A CA 1
ATOM 3914 C C . THR A 1 496 ? -30.557 -3.604 35.595 1.00 94.31 496 THR A C 1
ATOM 3916 O O . THR A 1 496 ? -31.037 -3.558 36.723 1.00 94.31 496 THR A O 1
ATOM 3919 N N . GLU A 1 497 ? -29.891 -4.669 35.146 1.00 94.19 497 GLU A N 1
ATOM 3920 C CA . GLU A 1 497 ? -29.702 -5.897 35.923 1.00 94.19 497 GLU A CA 1
ATOM 3921 C C . GLU A 1 497 ? -28.898 -5.657 37.206 1.00 94.19 497 GLU A C 1
ATOM 3923 O O . GLU A 1 497 ? -29.232 -6.224 38.245 1.00 94.19 497 GLU A O 1
ATOM 3928 N N . ALA A 1 498 ? -27.884 -4.790 37.171 1.00 94.50 498 ALA A N 1
ATOM 3929 C CA . ALA A 1 498 ? -27.105 -4.414 38.346 1.00 94.50 498 ALA A CA 1
ATOM 3930 C C . ALA A 1 498 ? -27.947 -3.654 39.383 1.00 94.50 498 ALA A C 1
ATOM 3932 O O . ALA A 1 498 ? -27.917 -3.998 40.567 1.00 94.50 498 ALA A O 1
ATOM 3933 N N . ILE A 1 499 ? -28.733 -2.662 38.948 1.00 93.56 499 ILE A N 1
ATOM 3934 C CA . ILE A 1 499 ? -29.640 -1.906 39.827 1.00 93.56 499 ILE A CA 1
ATOM 3935 C C . ILE A 1 499 ? -30.691 -2.843 40.434 1.00 93.56 499 ILE A C 1
ATOM 3937 O O . ILE A 1 499 ? -30.901 -2.834 41.649 1.00 93.56 499 ILE A O 1
ATOM 3941 N N . ASP A 1 500 ? -31.306 -3.700 39.618 1.00 94.00 500 ASP A N 1
ATOM 3942 C CA . ASP A 1 500 ? -32.312 -4.657 40.078 1.00 94.00 500 ASP A CA 1
ATOM 3943 C C . ASP A 1 500 ? -31.713 -5.695 41.039 1.00 94.00 500 ASP A C 1
ATOM 3945 O O . ASP A 1 500 ? -32.324 -6.024 42.059 1.00 94.00 500 ASP A O 1
ATOM 3949 N N . CYS A 1 501 ? -30.505 -6.198 40.761 1.00 93.12 501 CYS A N 1
ATOM 3950 C CA . CYS A 1 501 ? -29.779 -7.124 41.631 1.00 93.12 501 CYS A CA 1
ATOM 3951 C C . CYS A 1 501 ? -29.476 -6.490 42.994 1.00 93.12 501 CYS A C 1
ATOM 3953 O O . CYS A 1 501 ? -29.719 -7.113 44.035 1.00 93.12 501 CYS A O 1
ATOM 3955 N N . PHE A 1 502 ? -29.008 -5.241 42.992 1.00 93.44 502 PHE A N 1
ATOM 3956 C CA . PHE A 1 502 ? -28.733 -4.468 44.197 1.00 93.44 502 PHE A CA 1
ATOM 3957 C C . PHE A 1 502 ? -30.001 -4.266 45.035 1.00 93.44 502 PHE A C 1
ATOM 3959 O O . PHE A 1 502 ? -30.056 -4.685 46.193 1.00 93.44 502 PHE A O 1
ATOM 3966 N N . GLU A 1 503 ? -31.060 -3.719 44.437 1.00 91.44 503 GLU A N 1
ATOM 3967 C CA . GLU A 1 503 ? -32.327 -3.461 45.126 1.00 91.44 503 GLU A CA 1
ATOM 3968 C C . GLU A 1 503 ? -32.983 -4.745 45.643 1.00 91.44 503 GLU A C 1
ATOM 3970 O O . GLU A 1 503 ? -33.451 -4.798 46.785 1.00 91.44 503 GLU A O 1
ATOM 3975 N N . LYS A 1 504 ? -33.000 -5.813 44.840 1.00 90.81 504 LYS A N 1
ATOM 3976 C CA . LYS A 1 504 ? -33.584 -7.098 45.237 1.00 90.81 504 LYS A CA 1
ATOM 3977 C C . LYS A 1 504 ? -32.838 -7.714 46.417 1.00 90.81 504 LYS A C 1
ATOM 3979 O O . LYS A 1 504 ? -33.484 -8.111 47.387 1.00 90.81 504 LYS A O 1
ATOM 3984 N N . THR A 1 505 ? -31.506 -7.741 46.369 1.00 90.62 505 THR A N 1
ATOM 3985 C CA . THR A 1 505 ? -30.676 -8.304 47.446 1.00 90.62 505 THR A CA 1
ATOM 3986 C C . THR A 1 505 ? -30.905 -7.557 48.757 1.00 90.62 505 THR A C 1
ATOM 3988 O O . THR A 1 505 ? -31.137 -8.176 49.798 1.00 90.62 505 THR A O 1
ATOM 3991 N N . LEU A 1 506 ? -30.916 -6.221 48.714 1.00 90.12 506 LEU A N 1
ATOM 3992 C CA . LEU A 1 506 ? -31.165 -5.405 49.901 1.00 90.12 506 LEU A CA 1
ATOM 3993 C C . LEU A 1 506 ? -32.579 -5.603 50.446 1.00 90.12 506 LEU A C 1
ATOM 3995 O O . LEU A 1 506 ? -32.748 -5.815 51.647 1.00 90.12 506 LEU A O 1
ATOM 3999 N N . ASN A 1 507 ? -33.598 -5.589 49.588 1.00 89.12 507 ASN A N 1
ATOM 4000 C CA . ASN A 1 507 ? -34.978 -5.785 50.023 1.00 89.12 507 ASN A CA 1
ATOM 4001 C C . ASN A 1 507 ? -35.200 -7.174 50.643 1.00 89.12 507 ASN A C 1
ATOM 4003 O O . ASN A 1 507 ? -35.875 -7.274 51.668 1.00 89.12 507 ASN A O 1
ATOM 4007 N N . GLU A 1 508 ? -34.617 -8.234 50.075 1.00 87.88 508 GLU A N 1
ATOM 4008 C CA . GLU A 1 508 ? -34.674 -9.587 50.643 1.00 87.88 508 GLU A CA 1
ATOM 4009 C C . GLU A 1 508 ? -34.018 -9.653 52.029 1.00 87.88 508 GLU A C 1
ATOM 4011 O O . GLU A 1 508 ? -34.591 -10.245 52.948 1.00 87.88 508 GLU A O 1
ATOM 4016 N N . LYS A 1 509 ? -32.872 -8.987 52.216 1.00 88.62 509 LYS A N 1
ATOM 4017 C CA . LYS A 1 509 ? -32.170 -8.934 53.504 1.00 88.62 509 LYS A CA 1
ATOM 4018 C C . LYS A 1 509 ? -32.917 -8.120 54.554 1.00 88.62 509 LYS A C 1
ATOM 4020 O O . LYS A 1 509 ? -33.190 -8.629 55.638 1.00 88.62 509 LYS A O 1
ATOM 4025 N N . PHE A 1 510 ? -33.328 -6.892 54.243 1.00 89.06 510 PHE A N 1
ATOM 4026 C CA . PHE A 1 510 ? -34.047 -6.046 55.203 1.00 89.06 510 PHE A CA 1
ATOM 4027 C C . PHE A 1 510 ? -35.448 -6.573 55.538 1.00 89.06 510 PHE A C 1
ATOM 4029 O O . PHE A 1 510 ? -35.956 -6.303 56.627 1.00 89.06 510 PHE A O 1
ATOM 4036 N N . LYS A 1 511 ? -36.055 -7.396 54.671 1.00 88.12 511 LYS A N 1
ATOM 4037 C CA . LYS A 1 511 ? -37.301 -8.109 54.985 1.00 88.12 511 LYS A CA 1
ATOM 4038 C C . LYS A 1 511 ? -37.161 -9.039 56.195 1.00 88.12 511 LYS A C 1
ATOM 4040 O O . LYS A 1 511 ? -38.152 -9.243 56.893 1.00 88.12 511 LYS A O 1
ATOM 4045 N N . ALA A 1 512 ? -35.962 -9.551 56.491 1.00 86.25 512 ALA A N 1
ATOM 4046 C CA . ALA A 1 512 ? -35.726 -10.357 57.689 1.00 86.25 512 ALA A CA 1
ATOM 4047 C C . ALA A 1 512 ? -36.073 -9.583 58.973 1.00 86.25 512 ALA A C 1
ATOM 4049 O O . ALA A 1 512 ? -36.721 -10.131 59.861 1.00 86.25 512 ALA A O 1
ATOM 4050 N N . LEU A 1 513 ? -35.758 -8.284 59.043 1.00 86.00 513 LEU A N 1
ATOM 4051 C CA . LEU A 1 513 ? -36.064 -7.440 60.208 1.00 86.00 513 LEU A CA 1
ATOM 4052 C C . LEU A 1 513 ? -37.564 -7.179 60.408 1.00 86.00 513 LEU A C 1
ATOM 4054 O O . LEU A 1 513 ? -37.979 -6.812 61.504 1.00 86.00 513 LEU A O 1
ATOM 4058 N N . LEU A 1 514 ? -38.376 -7.402 59.373 1.00 86.81 514 LEU A N 1
ATOM 4059 C CA . LEU A 1 514 ? -39.837 -7.315 59.432 1.00 86.81 514 LEU A CA 1
ATOM 4060 C C . LEU A 1 514 ? -40.500 -8.663 59.751 1.00 86.81 514 LEU A C 1
ATOM 4062 O O . LEU A 1 514 ? -41.727 -8.761 59.789 1.00 86.81 514 LEU A O 1
ATOM 4066 N N . HIS A 1 515 ? -39.721 -9.727 59.959 1.00 87.12 515 HIS A N 1
ATOM 4067 C CA . HIS A 1 515 ? -40.277 -11.025 60.305 1.00 87.12 515 HIS A CA 1
ATOM 4068 C C . HIS A 1 515 ? -40.908 -10.982 61.713 1.00 87.12 515 HIS A C 1
ATOM 4070 O O . HIS A 1 515 ? -40.263 -10.483 62.640 1.00 87.12 515 HIS A O 1
ATOM 4076 N N . PRO A 1 516 ? -42.110 -11.557 61.936 1.00 83.69 516 PRO A N 1
ATOM 4077 C CA . PRO A 1 516 ? -42.826 -11.448 63.213 1.00 83.69 516 PRO A CA 1
ATOM 4078 C C . PRO A 1 516 ? -41.999 -11.840 64.445 1.00 83.69 516 PRO A C 1
ATOM 4080 O O . PRO A 1 516 ? -42.034 -11.149 65.456 1.00 83.69 516 PRO A O 1
ATOM 4083 N N . ALA A 1 517 ? -41.192 -12.901 64.340 1.00 81.75 517 ALA A N 1
ATOM 4084 C CA . ALA A 1 517 ? -40.328 -13.353 65.434 1.00 81.75 517 ALA A CA 1
ATOM 4085 C C . ALA A 1 517 ? -39.192 -12.365 65.771 1.00 81.75 517 ALA A C 1
ATOM 4087 O O . ALA A 1 517 ? -38.761 -12.293 66.918 1.00 81.75 517 ALA A O 1
ATOM 4088 N N . ILE A 1 518 ? -38.695 -11.611 64.785 1.00 84.56 518 ILE A N 1
ATOM 4089 C CA . ILE A 1 518 ? -37.682 -10.572 65.009 1.00 84.56 518 ILE A CA 1
ATOM 4090 C C . ILE A 1 518 ? -38.345 -9.323 65.592 1.00 84.56 518 ILE A C 1
ATOM 4092 O O . ILE A 1 518 ? -37.834 -8.775 66.565 1.00 84.56 518 ILE A O 1
ATOM 4096 N N . ILE A 1 519 ? -39.518 -8.935 65.081 1.00 85.94 519 ILE A N 1
ATOM 4097 C CA . ILE A 1 519 ? -40.321 -7.837 65.637 1.00 85.94 519 ILE A CA 1
ATOM 4098 C C . ILE A 1 519 ? -40.616 -8.088 67.124 1.00 85.94 519 ILE A C 1
ATOM 4100 O O . ILE A 1 519 ? -40.342 -7.220 67.946 1.00 85.94 519 ILE A O 1
ATOM 4104 N N . GLU A 1 520 ? -41.086 -9.285 67.494 1.00 84.62 520 GLU A N 1
ATOM 4105 C CA . GLU A 1 520 ? -41.368 -9.653 68.893 1.00 84.62 520 GLU A CA 1
ATOM 4106 C C . GLU A 1 520 ? -40.126 -9.546 69.795 1.00 84.62 520 GLU A C 1
ATOM 4108 O O . GLU A 1 520 ? -40.216 -9.136 70.953 1.00 84.62 520 GLU A O 1
ATOM 4113 N N . ARG A 1 521 ? -38.941 -9.875 69.268 1.00 83.19 521 ARG A N 1
ATOM 4114 C CA . ARG A 1 521 ? -37.682 -9.711 70.006 1.00 83.19 521 ARG A CA 1
ATOM 4115 C C . ARG A 1 521 ? -37.350 -8.233 70.205 1.00 83.19 521 ARG A C 1
ATOM 4117 O O . ARG A 1 521 ? -37.143 -7.799 71.336 1.00 83.19 521 ARG A O 1
ATOM 4124 N N . LEU A 1 522 ? -37.419 -7.449 69.132 1.00 86.62 522 LEU A N 1
ATOM 4125 C CA . LEU A 1 522 ? -37.152 -6.012 69.153 1.00 86.62 522 LEU A CA 1
ATOM 4126 C C . LEU A 1 522 ? -38.145 -5.223 70.029 1.00 86.62 522 LEU A C 1
ATOM 4128 O O . LEU A 1 522 ? -37.759 -4.206 70.599 1.00 86.62 522 LEU A O 1
ATOM 4132 N N . GLU A 1 523 ? -39.383 -5.691 70.226 1.00 85.50 523 GLU A N 1
ATOM 4133 C CA . GLU A 1 523 ? -40.357 -5.070 71.146 1.00 85.50 523 GLU A CA 1
ATOM 4134 C C . GLU A 1 523 ? -39.820 -4.890 72.576 1.00 85.50 523 GLU A C 1
ATOM 4136 O O . GLU A 1 523 ? -40.141 -3.907 73.251 1.00 85.50 523 GLU A O 1
ATOM 4141 N N . GLN A 1 524 ? -38.929 -5.780 73.024 1.00 83.81 524 GLN A N 1
ATOM 4142 C CA . GLN A 1 524 ? -38.269 -5.687 74.331 1.00 83.81 524 GLN A CA 1
ATOM 4143 C C . GLN A 1 524 ? -37.449 -4.390 74.477 1.00 83.81 524 GLN A C 1
ATOM 4145 O O . GLN A 1 524 ? -37.311 -3.855 75.577 1.00 83.81 524 GLN A O 1
ATOM 4150 N N . GLY A 1 525 ? -36.955 -3.850 73.359 1.00 82.62 525 GLY A N 1
ATOM 4151 C CA . GLY A 1 525 ? -36.186 -2.613 73.268 1.00 82.62 525 GLY A CA 1
ATOM 4152 C C . GLY A 1 525 ? -36.998 -1.378 72.870 1.00 82.62 525 GLY A C 1
ATOM 4153 O O . GLY A 1 525 ? -36.394 -0.361 72.546 1.00 82.62 525 GLY A O 1
ATOM 4154 N N . ARG A 1 526 ? -38.345 -1.399 72.893 1.00 87.19 526 ARG A N 1
ATOM 4155 C CA . ARG A 1 526 ? -39.213 -0.288 72.413 1.00 87.19 526 ARG A CA 1
ATOM 4156 C C . ARG A 1 526 ? -38.900 1.092 73.026 1.00 87.19 526 ARG A C 1
ATOM 4158 O O . ARG A 1 526 ? -39.280 2.120 72.462 1.00 87.19 526 ARG A O 1
ATOM 4165 N N . LYS A 1 527 ? -38.232 1.142 74.183 1.00 84.31 527 LYS A N 1
ATOM 4166 C CA . LYS A 1 527 ? -37.784 2.393 74.823 1.00 84.31 527 LYS A CA 1
ATOM 4167 C C . LYS A 1 527 ? -36.621 3.064 74.080 1.00 84.31 527 LYS A C 1
ATOM 4169 O O . LYS A 1 527 ? -36.498 4.283 74.166 1.00 84.31 527 LYS A O 1
ATOM 4174 N N . GLU A 1 528 ? -35.818 2.305 73.337 1.00 88.12 528 GLU A N 1
ATOM 4175 C CA . GLU A 1 528 ? -34.719 2.835 72.532 1.00 88.12 528 GLU A CA 1
ATOM 4176 C C . GLU A 1 528 ? -35.251 3.582 71.295 1.00 88.12 528 GLU A C 1
ATOM 4178 O O . GLU A 1 528 ? -36.091 3.045 70.559 1.00 88.12 528 GLU A O 1
ATOM 4183 N N . PRO A 1 529 ? -34.754 4.799 70.994 1.00 88.31 529 PRO A N 1
ATOM 4184 C CA . PRO A 1 529 ? -35.261 5.608 69.886 1.00 88.31 529 PRO A CA 1
ATOM 4185 C C . PRO A 1 529 ? -35.182 4.931 68.513 1.00 88.31 529 PRO A C 1
ATOM 4187 O O . PRO A 1 529 ? -36.085 5.111 67.694 1.00 88.31 529 PRO A O 1
ATOM 4190 N N . ILE A 1 530 ? -34.114 4.172 68.243 1.00 89.38 530 ILE A N 1
ATOM 4191 C CA . ILE A 1 530 ? -33.920 3.495 66.954 1.00 89.38 530 ILE A CA 1
ATOM 4192 C C . ILE A 1 530 ? -34.833 2.278 66.801 1.00 89.38 530 ILE A C 1
ATOM 4194 O O . ILE A 1 530 ? -35.454 2.113 65.755 1.00 89.38 530 ILE A O 1
ATOM 4198 N N . ILE A 1 531 ? -35.002 1.489 67.864 1.00 88.12 531 ILE A N 1
ATOM 4199 C CA . ILE A 1 531 ? -35.888 0.322 67.876 1.00 88.12 531 ILE A CA 1
ATOM 4200 C C . ILE A 1 531 ? -37.341 0.751 67.698 1.00 88.12 531 ILE A C 1
ATOM 4202 O O . ILE A 1 531 ? -38.061 0.187 66.882 1.00 88.12 531 ILE A O 1
ATOM 4206 N N . LYS A 1 532 ? -37.762 1.824 68.378 1.00 89.38 532 LYS A N 1
ATOM 4207 C CA . LYS A 1 532 ? -39.097 2.401 68.187 1.00 89.38 532 LYS A CA 1
ATOM 4208 C C . LYS A 1 532 ? -39.354 2.822 66.737 1.00 89.38 532 LYS A C 1
ATOM 4210 O O . LYS A 1 532 ? -40.464 2.643 66.246 1.00 89.38 532 LYS A O 1
ATOM 4215 N N . LYS A 1 533 ? -38.352 3.403 66.066 1.00 89.31 533 LYS A N 1
ATOM 4216 C CA . LYS A 1 533 ? -38.452 3.785 64.649 1.00 89.31 533 LYS A CA 1
ATOM 4217 C C . LYS A 1 533 ? -38.508 2.559 63.739 1.00 89.31 533 LYS A C 1
ATOM 4219 O O . LYS A 1 533 ? -39.333 2.549 62.839 1.00 89.31 533 LYS A O 1
ATOM 4224 N N . LEU A 1 534 ? -37.699 1.533 64.011 1.00 89.12 534 LEU A N 1
ATOM 4225 C CA . LEU A 1 534 ? -37.708 0.265 63.274 1.00 89.12 534 LEU A CA 1
ATOM 4226 C C . LEU A 1 534 ? -39.050 -0.466 63.366 1.00 89.12 534 LEU A C 1
ATOM 4228 O O . LEU A 1 534 ? -39.564 -0.918 62.351 1.00 89.12 534 LEU A O 1
ATOM 4232 N N . LEU A 1 535 ? -39.643 -0.534 64.562 1.00 87.75 535 LEU A N 1
ATOM 4233 C CA . LEU A 1 535 ? -40.951 -1.160 64.790 1.00 87.75 535 LEU A CA 1
ATOM 4234 C C . LEU A 1 535 ? -42.107 -0.418 64.097 1.00 87.75 535 LEU A C 1
ATOM 4236 O O . LEU A 1 535 ? -43.185 -0.982 63.936 1.00 87.75 535 LEU A O 1
ATOM 4240 N N . ALA A 1 536 ? -41.906 0.846 63.713 1.00 89.75 536 ALA A N 1
ATOM 4241 C CA . ALA A 1 536 ? -42.891 1.631 62.973 1.00 89.75 536 ALA A CA 1
ATOM 4242 C C . ALA A 1 536 ? -42.788 1.452 61.446 1.00 89.75 536 ALA A C 1
ATOM 4244 O O . ALA A 1 536 ? -43.663 1.940 60.728 1.00 89.75 536 ALA A O 1
ATOM 4245 N N . CYS A 1 537 ? -41.738 0.788 60.951 1.00 91.00 537 CYS A N 1
ATOM 4246 C CA . CYS A 1 537 ? -41.545 0.534 59.527 1.00 91.00 537 CYS A CA 1
ATOM 4247 C C . CYS A 1 537 ? -42.483 -0.567 59.027 1.00 91.00 537 CYS A C 1
ATOM 4249 O O . CYS A 1 537 ? -42.621 -1.611 59.661 1.00 91.00 537 CYS A O 1
ATOM 4251 N N . ASN A 1 538 ? -43.050 -0.374 57.836 1.00 86.69 538 ASN A N 1
ATOM 4252 C CA . ASN A 1 538 ? -43.944 -1.343 57.193 1.00 86.69 538 ASN A CA 1
ATOM 4253 C C . ASN A 1 538 ? -43.367 -1.930 55.898 1.00 86.69 538 ASN A C 1
ATOM 4255 O O . ASN A 1 538 ? -43.964 -2.831 55.309 1.00 86.69 538 ASN A O 1
ATOM 4259 N N . SER A 1 539 ? -42.214 -1.435 55.437 1.00 89.38 539 SER A N 1
ATOM 4260 C CA . SER A 1 539 ? -41.561 -1.913 54.218 1.00 89.38 539 SER A CA 1
ATOM 4261 C C . SER A 1 539 ? -40.038 -2.039 54.371 1.00 89.38 539 SER A C 1
ATOM 4263 O O . SER A 1 539 ? -39.433 -1.294 55.148 1.00 89.38 539 SER A O 1
ATOM 4265 N N . PRO A 1 540 ? -39.384 -2.956 53.628 1.00 87.81 540 PRO A N 1
ATOM 4266 C CA . PRO A 1 540 ? -37.924 -3.081 53.631 1.00 87.81 540 PRO A CA 1
ATOM 4267 C C . PRO A 1 540 ? -37.207 -1.780 53.245 1.00 87.81 540 PRO A C 1
ATOM 4269 O O . PRO A 1 540 ? -36.155 -1.470 53.797 1.00 87.81 540 PRO A O 1
ATOM 4272 N N . SER A 1 541 ? -37.799 -0.978 52.355 1.00 86.62 541 SER A N 1
ATOM 4273 C CA . SER A 1 541 ? -37.249 0.310 51.920 1.00 86.62 541 SER A CA 1
ATOM 4274 C C . SER A 1 541 ? -37.257 1.363 53.037 1.00 86.62 541 SER A C 1
ATOM 4276 O O . SER A 1 541 ? -36.287 2.105 53.192 1.00 86.62 541 SER A O 1
ATOM 4278 N N . GLU A 1 542 ? -38.310 1.403 53.864 1.00 88.75 542 GLU A N 1
ATOM 4279 C CA . GLU A 1 542 ? -38.359 2.259 55.061 1.00 88.75 542 GLU A CA 1
ATOM 4280 C C . GLU A 1 542 ? -37.310 1.835 56.093 1.00 88.75 542 GLU A C 1
ATOM 4282 O O . GLU A 1 542 ? -36.589 2.683 56.626 1.00 88.75 542 GLU A O 1
ATOM 4287 N N . VAL A 1 543 ? -37.184 0.521 56.330 1.00 89.75 543 VAL A N 1
ATOM 4288 C CA . VAL A 1 543 ? -36.159 -0.054 57.214 1.00 89.75 543 VAL A CA 1
ATOM 4289 C C . VAL A 1 543 ? -34.763 0.350 56.743 1.00 89.75 543 VAL A C 1
ATOM 4291 O O . VAL A 1 543 ? -33.996 0.899 57.532 1.00 89.75 543 VAL A O 1
ATOM 4294 N N . ARG A 1 544 ? -34.458 0.159 55.453 1.00 90.06 544 ARG A N 1
ATOM 4295 C CA . ARG A 1 544 ? -33.184 0.547 54.832 1.00 90.06 544 ARG A CA 1
ATOM 4296 C C . ARG A 1 544 ? -32.887 2.034 55.026 1.00 90.06 544 ARG A C 1
ATOM 4298 O O . ARG A 1 544 ? -31.826 2.377 55.541 1.00 90.06 544 ARG A O 1
ATOM 4305 N N . SER A 1 545 ? -33.822 2.918 54.671 1.00 89.38 545 SER A N 1
ATOM 4306 C CA . SER A 1 545 ? -33.624 4.373 54.767 1.00 89.38 545 SER A CA 1
ATOM 4307 C C . SER A 1 545 ? -33.346 4.834 56.203 1.00 89.38 545 SER A C 1
ATOM 4309 O O . SER A 1 545 ? -32.435 5.632 56.448 1.00 89.38 545 SER A O 1
ATOM 4311 N N . ILE A 1 546 ? -34.100 4.303 57.171 1.00 91.56 546 ILE A N 1
ATOM 4312 C CA . ILE A 1 546 ? -33.927 4.631 58.589 1.00 91.56 546 ILE A CA 1
ATOM 4313 C C . ILE A 1 546 ? -32.590 4.108 59.110 1.00 91.56 546 ILE A C 1
ATOM 4315 O O . ILE A 1 546 ? -31.882 4.854 59.786 1.00 91.56 546 ILE A O 1
ATOM 4319 N N . LEU A 1 547 ? -32.238 2.861 58.790 1.00 90.25 547 LEU A N 1
ATOM 4320 C CA . LEU A 1 547 ? -31.013 2.225 59.269 1.00 90.25 547 LEU A CA 1
ATOM 4321 C C . LEU A 1 547 ? -29.755 2.856 58.693 1.00 90.25 547 LEU A C 1
ATOM 4323 O O . LEU A 1 547 ? -28.838 3.135 59.458 1.00 90.25 547 LEU A O 1
ATOM 4327 N N . ILE A 1 548 ? -29.728 3.148 57.391 1.00 90.06 548 ILE A N 1
ATOM 4328 C CA . ILE A 1 548 ? -28.591 3.828 56.760 1.00 90.06 548 ILE A CA 1
ATOM 4329 C C . ILE A 1 548 ? -28.366 5.180 57.433 1.00 90.06 548 ILE A C 1
ATOM 4331 O O . ILE A 1 548 ? -27.271 5.457 57.914 1.00 90.06 548 ILE A O 1
ATOM 4335 N N . LYS A 1 549 ? -29.418 6.002 57.556 1.00 90.81 549 LYS A N 1
ATOM 4336 C CA . LYS A 1 549 ? -29.307 7.324 58.187 1.00 90.81 549 LYS A CA 1
ATOM 4337 C C . LYS A 1 549 ? -28.867 7.238 59.650 1.00 90.81 549 LYS A C 1
ATOM 4339 O O . LYS A 1 549 ? -28.147 8.113 60.123 1.00 90.81 549 LYS A O 1
ATOM 4344 N N . ALA A 1 550 ? -29.335 6.222 60.367 1.00 89.62 550 ALA A N 1
ATOM 4345 C CA . ALA A 1 550 ? -29.017 6.023 61.770 1.00 89.62 550 ALA A CA 1
ATOM 4346 C C . ALA A 1 550 ? -27.562 5.569 61.960 1.00 89.62 550 ALA A C 1
ATOM 4348 O O . ALA A 1 550 ? -26.835 6.203 62.716 1.00 89.62 550 ALA A O 1
ATOM 4349 N N . VAL A 1 551 ? -27.116 4.549 61.223 1.00 91.44 551 VAL A N 1
ATOM 4350 C CA . VAL A 1 551 ? -25.747 4.015 61.310 1.00 91.44 551 VAL A CA 1
ATOM 4351 C C . VAL A 1 551 ? -24.707 5.003 60.800 1.00 91.44 551 VAL A C 1
ATOM 4353 O O . VAL A 1 551 ? -23.632 5.107 61.382 1.00 91.44 551 VAL A O 1
ATOM 4356 N N . SER A 1 552 ? -25.025 5.796 59.772 1.00 88.25 552 SER A N 1
ATOM 4357 C CA . SER A 1 552 ? -24.135 6.879 59.338 1.00 88.25 552 SER A CA 1
ATOM 4358 C C . SER A 1 552 ? -23.934 7.961 60.408 1.00 88.25 552 SER A C 1
ATOM 4360 O O . SER A 1 552 ? -22.920 8.653 60.372 1.00 88.25 552 SER A O 1
ATOM 4362 N N . ALA A 1 553 ? -24.883 8.137 61.333 1.00 89.69 553 ALA A N 1
ATOM 4363 C CA . ALA A 1 553 ? -24.753 9.079 62.445 1.00 89.69 553 ALA A CA 1
ATOM 4364 C C . ALA A 1 553 ? -24.089 8.442 63.677 1.00 89.69 553 ALA A C 1
ATOM 4366 O O . ALA A 1 553 ? -23.322 9.114 64.363 1.00 89.69 553 ALA A O 1
ATOM 4367 N N . ASP A 1 554 ? -24.389 7.171 63.952 1.00 90.19 554 ASP A N 1
ATOM 4368 C CA . ASP A 1 554 ? -23.848 6.410 65.077 1.00 90.19 554 ASP A CA 1
ATOM 4369 C C . ASP A 1 554 ? -23.742 4.906 64.737 1.00 90.19 554 ASP A C 1
ATOM 4371 O O . ASP A 1 554 ? -24.756 4.197 64.735 1.00 90.19 554 ASP A O 1
ATOM 4375 N N . PRO A 1 555 ? -22.524 4.387 64.484 1.00 89.00 555 PRO A N 1
ATOM 4376 C CA . PRO A 1 555 ? -22.294 2.962 64.239 1.00 89.00 555 PRO A CA 1
ATOM 4377 C C . PRO A 1 555 ? -22.691 2.048 65.410 1.00 89.00 555 PRO A C 1
ATOM 4379 O O . PRO A 1 555 ? -23.057 0.895 65.182 1.00 89.00 555 PRO A O 1
ATOM 4382 N N . GLY A 1 556 ? -22.692 2.553 66.654 1.00 88.56 556 GLY A N 1
ATOM 4383 C CA . GLY A 1 556 ? -23.031 1.780 67.860 1.00 88.56 556 GLY A CA 1
ATOM 4384 C C . GLY A 1 556 ? -24.477 1.270 67.886 1.00 88.56 556 GLY A C 1
ATOM 4385 O O . GLY A 1 556 ? -24.833 0.384 68.665 1.00 88.56 556 GLY A O 1
ATOM 4386 N N . ILE A 1 557 ? -25.319 1.768 66.981 1.00 89.75 557 ILE A N 1
ATOM 4387 C CA . ILE A 1 557 ? -26.694 1.308 66.786 1.00 89.75 557 ILE A CA 1
ATOM 4388 C C . ILE A 1 557 ? -26.773 -0.183 66.441 1.00 89.75 557 ILE A C 1
ATOM 4390 O O . ILE A 1 557 ? -27.734 -0.842 66.845 1.00 89.75 557 ILE A O 1
ATOM 4394 N N . VAL A 1 558 ? -25.776 -0.735 65.747 1.00 89.56 558 VAL A N 1
ATOM 4395 C CA . VAL A 1 558 ? -25.726 -2.173 65.446 1.00 89.56 558 VAL A CA 1
ATOM 4396 C C . VAL A 1 558 ? -25.682 -3.004 66.729 1.00 89.56 558 VAL A C 1
ATOM 4398 O O . VAL A 1 558 ? -26.431 -3.974 66.857 1.00 89.56 558 VAL A O 1
ATOM 4401 N N . GLU A 1 559 ? -24.878 -2.600 67.717 1.00 86.56 559 GLU A N 1
ATOM 4402 C CA . GLU A 1 559 ? -24.798 -3.285 69.012 1.00 86.56 559 GLU A CA 1
ATOM 4403 C C . GLU A 1 559 ? -26.118 -3.204 69.780 1.00 86.56 559 GLU A C 1
ATOM 4405 O O . GLU A 1 559 ? -26.544 -4.186 70.392 1.00 86.56 559 GLU A O 1
ATOM 4410 N N . ILE A 1 560 ? -26.793 -2.050 69.721 1.00 86.31 560 ILE A N 1
ATOM 4411 C CA . ILE A 1 560 ? -28.114 -1.857 70.332 1.00 86.31 560 ILE A CA 1
ATOM 4412 C C . ILE A 1 560 ? -29.116 -2.828 69.701 1.00 86.31 560 ILE A C 1
ATOM 4414 O O . ILE A 1 560 ? -29.806 -3.547 70.423 1.00 86.31 560 ILE A O 1
ATOM 4418 N N . ILE A 1 561 ? -29.175 -2.900 68.369 1.00 87.69 561 ILE A N 1
ATOM 4419 C CA . ILE A 1 561 ? -30.077 -3.817 67.661 1.00 87.69 561 ILE A CA 1
ATOM 4420 C C . ILE A 1 561 ? -29.750 -5.269 68.028 1.00 87.69 561 ILE A C 1
ATOM 4422 O O . ILE A 1 561 ? -30.640 -6.000 68.458 1.00 87.69 561 ILE A O 1
ATOM 4426 N N . ASN A 1 562 ? -28.482 -5.677 67.954 1.00 87.81 562 ASN A N 1
ATOM 4427 C CA . ASN A 1 562 ? -28.051 -7.036 68.293 1.00 87.81 562 ASN A CA 1
ATOM 4428 C C . ASN A 1 562 ? -28.362 -7.428 69.743 1.00 87.81 562 ASN A C 1
ATOM 4430 O O . ASN A 1 562 ? -28.755 -8.567 69.997 1.00 87.81 562 ASN A O 1
ATOM 4434 N N . ARG A 1 563 ? -28.253 -6.493 70.693 1.00 84.69 563 ARG A N 1
ATOM 4435 C CA . ARG A 1 563 ? -28.616 -6.721 72.099 1.00 84.69 563 ARG A CA 1
ATOM 4436 C C . ARG A 1 563 ? -30.083 -7.115 72.256 1.00 84.69 563 ARG A C 1
ATOM 4438 O O . ARG A 1 563 ? -30.371 -8.050 72.997 1.00 84.69 563 ARG A O 1
ATOM 4445 N N . TYR A 1 564 ? -30.990 -6.432 71.557 1.00 84.56 564 TYR A N 1
ATOM 4446 C CA . TYR A 1 564 ? -32.435 -6.683 71.638 1.00 84.56 564 TYR A CA 1
ATOM 4447 C C . TYR A 1 564 ? -32.941 -7.738 70.638 1.00 84.56 564 TYR A C 1
ATOM 4449 O O . TYR A 1 564 ? -34.096 -8.147 70.712 1.00 84.56 564 TYR A O 1
ATOM 4457 N N . LEU A 1 565 ? -32.088 -8.229 69.731 1.00 83.38 565 LEU A N 1
ATOM 4458 C CA . LEU A 1 565 ? -32.356 -9.439 68.943 1.00 83.38 565 LEU A CA 1
ATOM 4459 C C . LEU A 1 565 ? -32.153 -10.732 69.749 1.00 83.38 565 LEU A C 1
ATOM 4461 O O . LEU A 1 565 ? -32.623 -11.793 69.328 1.00 83.38 565 LEU A O 1
ATOM 4465 N N . LYS A 1 566 ? -31.494 -10.660 70.911 1.00 80.31 566 LYS A N 1
ATOM 4466 C CA . LYS A 1 566 ? -31.408 -11.763 71.872 1.00 80.31 566 LYS A CA 1
ATOM 4467 C C . LYS A 1 566 ? -32.650 -11.801 72.756 1.00 80.31 566 LYS A C 1
ATOM 4469 O O . LYS A 1 566 ? -33.229 -10.773 73.100 1.00 80.31 566 LYS A O 1
ATOM 4474 N N . ARG A 1 567 ? -33.063 -12.998 73.163 1.00 71.81 567 ARG A N 1
ATOM 4475 C CA . ARG A 1 567 ? -34.177 -13.174 74.098 1.00 71.81 567 ARG A CA 1
ATOM 4476 C C . ARG A 1 567 ? -33.717 -12.819 75.514 1.00 71.81 567 ARG A C 1
ATOM 4478 O O . ARG A 1 567 ? -32.847 -13.498 76.056 1.00 71.81 567 ARG A O 1
ATOM 4485 N N . ILE A 1 568 ? -34.294 -11.785 76.124 1.00 68.25 568 ILE A N 1
ATOM 4486 C CA . ILE A 1 568 ? -33.936 -11.397 77.494 1.00 68.25 568 ILE A CA 1
ATOM 4487 C C . ILE A 1 568 ? -34.445 -12.461 78.475 1.00 68.25 568 ILE A C 1
ATOM 4489 O O . ILE A 1 568 ? -35.635 -12.786 78.499 1.00 68.25 568 ILE A O 1
ATOM 4493 N N . VAL A 1 569 ? -33.541 -12.993 79.299 1.00 71.75 569 VAL A N 1
ATOM 4494 C CA . VAL A 1 569 ? -33.853 -13.941 80.376 1.00 71.75 569 VAL A CA 1
ATOM 4495 C C . VAL A 1 569 ? -33.504 -13.279 81.700 1.00 71.75 569 VAL A C 1
ATOM 4497 O O . VAL A 1 569 ? -32.343 -12.988 81.976 1.00 71.75 569 VAL A O 1
ATOM 4500 N N . ILE A 1 570 ? -34.530 -13.019 82.509 1.00 75.62 570 ILE A N 1
ATOM 4501 C CA . ILE A 1 570 ? -34.386 -12.332 83.791 1.00 75.62 570 ILE A CA 1
ATOM 4502 C C . ILE A 1 570 ? -34.343 -13.361 84.919 1.00 75.62 570 ILE A C 1
ATOM 4504 O O . ILE A 1 570 ? -35.310 -14.100 85.113 1.00 75.62 570 ILE A O 1
ATOM 4508 N N . LYS A 1 571 ? -33.268 -13.349 85.713 1.00 79.12 571 LYS A N 1
ATOM 4509 C CA . LYS A 1 571 ? -33.215 -14.016 87.020 1.00 79.12 571 LYS A CA 1
ATOM 4510 C C . LYS A 1 571 ? -33.477 -12.976 88.102 1.00 79.12 571 LYS A C 1
ATOM 4512 O O . LYS A 1 571 ? -32.759 -11.985 88.226 1.00 79.12 571 LYS A O 1
ATOM 4517 N N . LYS A 1 572 ? -34.552 -13.186 88.858 1.00 80.19 572 LYS A N 1
ATOM 4518 C CA . LYS A 1 572 ? -34.860 -12.376 90.037 1.00 80.19 572 LYS A CA 1
ATOM 4519 C C . LYS A 1 572 ? -33.868 -12.732 91.135 1.00 80.19 572 LYS A C 1
ATOM 4521 O O . LYS A 1 572 ? -33.703 -13.911 91.441 1.00 80.19 572 LYS A O 1
ATOM 4526 N N . VAL A 1 573 ? -33.220 -11.722 91.698 1.00 82.19 573 VAL A N 1
ATOM 4527 C CA . VAL A 1 573 ? -32.273 -11.869 92.801 1.00 82.19 573 VAL A CA 1
ATOM 4528 C C . VAL A 1 573 ? -32.794 -11.029 93.949 1.00 82.19 573 VAL A C 1
ATOM 4530 O O . VAL A 1 573 ? -32.907 -9.810 93.819 1.00 82.19 573 VAL A O 1
ATOM 4533 N N . PHE A 1 574 ? -33.140 -11.675 95.060 1.00 83.06 574 PHE A N 1
ATOM 4534 C CA . PHE A 1 574 ? -33.643 -10.950 96.215 1.00 83.06 574 PHE A CA 1
ATOM 4535 C C . PHE A 1 574 ? -32.482 -10.422 97.044 1.00 83.06 574 PHE A C 1
ATOM 4537 O O . PHE A 1 574 ? -31.576 -11.169 97.408 1.00 83.06 574 PHE A O 1
ATOM 4544 N N . ILE A 1 575 ? -32.546 -9.146 97.421 1.00 82.12 575 ILE A N 1
ATOM 4545 C CA . ILE A 1 575 ? -31.494 -8.518 98.239 1.00 82.12 575 ILE A CA 1
ATOM 4546 C C . ILE A 1 575 ? -31.359 -9.224 99.599 1.00 82.12 575 ILE A C 1
ATOM 4548 O O . ILE A 1 575 ? -30.272 -9.298 100.160 1.00 82.12 575 ILE A O 1
ATOM 4552 N N . LYS A 1 576 ? -32.450 -9.808 100.109 1.00 81.62 576 LYS A N 1
ATOM 4553 C CA . LYS A 1 576 ? -32.466 -10.575 101.367 1.00 81.62 576 LYS A CA 1
ATOM 4554 C C . LYS A 1 576 ? -31.596 -11.842 101.342 1.00 81.62 576 LYS A C 1
ATOM 4556 O O . LYS A 1 576 ? -31.265 -12.342 102.410 1.00 81.62 576 LYS A O 1
ATOM 4561 N N . ASP A 1 577 ? -31.282 -12.365 100.155 1.00 82.38 577 ASP A N 1
ATOM 4562 C CA . ASP A 1 577 ? -30.489 -13.588 99.984 1.00 82.38 577 ASP A CA 1
ATOM 4563 C C . ASP A 1 577 ? -28.976 -13.282 99.998 1.00 82.38 577 ASP A C 1
ATOM 4565 O O . ASP A 1 577 ? -28.150 -14.194 100.013 1.00 82.38 577 ASP A O 1
ATOM 4569 N N . PHE A 1 578 ? -28.605 -11.996 100.017 1.00 86.69 578 PHE A N 1
ATOM 4570 C CA . PHE A 1 578 ? -27.236 -11.552 100.230 1.00 86.69 578 PHE A CA 1
ATOM 4571 C C . PHE A 1 578 ? -26.889 -11.607 101.723 1.00 86.69 578 PHE A C 1
ATOM 4573 O O . PHE A 1 578 ? -27.385 -10.812 102.524 1.00 86.69 578 PHE A O 1
ATOM 4580 N N . GLU A 1 579 ? -26.011 -12.536 102.097 1.00 82.06 579 GLU A N 1
ATOM 4581 C CA . GLU A 1 579 ? -25.474 -12.656 103.454 1.00 82.06 579 GLU A CA 1
ATOM 4582 C C . GLU A 1 579 ? -24.036 -12.118 103.505 1.00 82.06 579 GLU A C 1
ATOM 4584 O O . GLU A 1 579 ? -23.102 -12.851 103.171 1.00 82.06 579 GLU A O 1
ATOM 4589 N N . PRO A 1 580 ? -23.828 -10.847 103.902 1.00 82.94 580 PRO A N 1
ATOM 4590 C CA . PRO A 1 580 ? -22.485 -10.308 104.050 1.00 82.94 580 PRO A CA 1
ATOM 4591 C C . PRO A 1 580 ? -21.772 -10.935 105.251 1.00 82.94 580 PRO A C 1
ATOM 4593 O O . PRO A 1 580 ? -22.401 -11.311 106.245 1.00 82.94 580 PRO A O 1
ATOM 4596 N N . GLU A 1 581 ? -20.444 -10.982 105.183 1.00 83.06 581 GLU A N 1
ATOM 4597 C CA . GLU A 1 581 ? -19.582 -11.528 106.240 1.00 83.06 581 GLU A CA 1
ATOM 4598 C C . GLU A 1 581 ? -19.793 -10.813 107.588 1.00 83.06 581 GLU A C 1
ATOM 4600 O O . GLU A 1 581 ? -19.792 -11.442 108.648 1.00 83.06 581 GLU A O 1
ATOM 4605 N N . TYR A 1 582 ? -20.069 -9.505 107.537 1.00 78.81 582 TYR A N 1
ATOM 4606 C CA . TYR A 1 582 ? -20.373 -8.669 108.696 1.00 78.81 582 TYR A CA 1
ATOM 4607 C C . TYR A 1 582 ? -21.763 -8.042 108.554 1.00 78.81 582 TYR A C 1
ATOM 4609 O O . TYR A 1 582 ? -22.072 -7.378 107.567 1.00 78.81 582 TYR A O 1
ATOM 4617 N N . ARG A 1 583 ? -22.615 -8.226 109.571 1.00 74.44 583 ARG A N 1
ATOM 4618 C CA . ARG A 1 583 ? -23.969 -7.633 109.623 1.00 74.44 583 ARG A CA 1
ATOM 4619 C C . ARG A 1 583 ? -23.994 -6.213 110.199 1.00 74.44 583 ARG A C 1
ATOM 4621 O O . ARG A 1 583 ? -24.980 -5.503 110.030 1.00 74.44 583 ARG A O 1
ATOM 4628 N N . THR A 1 584 ? -22.914 -5.815 110.864 1.00 77.94 584 THR A N 1
ATOM 4629 C CA . THR A 1 584 ? -22.682 -4.469 111.394 1.00 77.94 584 THR A CA 1
ATOM 4630 C C . THR A 1 584 ? -21.391 -3.971 110.767 1.00 77.94 584 THR A C 1
ATOM 4632 O O . THR A 1 584 ? -20.394 -4.683 110.836 1.00 77.94 584 THR A O 1
ATOM 4635 N N . ILE A 1 585 ? -21.427 -2.803 110.127 1.00 80.31 585 ILE A N 1
ATOM 4636 C CA . ILE A 1 585 ? -20.372 -2.355 109.210 1.00 80.31 585 ILE A CA 1
ATOM 4637 C C . ILE A 1 585 ? -19.724 -1.080 109.744 1.00 80.31 585 ILE A C 1
ATOM 4639 O O . ILE A 1 585 ? -20.422 -0.109 110.046 1.00 80.31 585 ILE A O 1
ATOM 4643 N N . GLU A 1 586 ? -18.397 -1.090 109.833 1.00 81.56 586 GLU A N 1
ATOM 4644 C CA . GLU A 1 586 ? -17.567 0.087 110.104 1.00 81.56 586 GLU A CA 1
ATOM 4645 C C . GLU A 1 586 ? -17.098 0.751 108.794 1.00 81.56 586 GLU A C 1
ATOM 4647 O O . GLU A 1 586 ? -17.207 0.180 107.709 1.00 81.56 586 GLU A O 1
ATOM 4652 N N . ILE A 1 587 ? -16.626 2.001 108.860 1.00 83.69 587 ILE A N 1
ATOM 4653 C CA . ILE A 1 587 ? -16.326 2.816 107.662 1.00 83.69 587 ILE A CA 1
ATOM 4654 C C . ILE A 1 587 ? -15.289 2.145 106.747 1.00 83.69 587 ILE A C 1
ATOM 4656 O O . ILE A 1 587 ? -15.411 2.209 105.527 1.00 83.69 587 ILE A O 1
ATOM 4660 N N . ASP A 1 588 ? -14.296 1.482 107.327 1.00 85.12 588 ASP A N 1
ATOM 4661 C CA . ASP A 1 588 ? -13.235 0.752 106.631 1.00 85.12 588 ASP A CA 1
ATOM 4662 C C . ASP A 1 588 ? -13.709 -0.569 105.989 1.00 85.12 588 ASP A C 1
ATOM 4664 O O . ASP A 1 588 ? -12.980 -1.166 105.199 1.00 85.12 588 ASP A O 1
ATOM 4668 N N . GLN A 1 589 ? -14.940 -1.009 106.271 1.00 82.94 589 GLN A N 1
ATOM 4669 C CA . GLN A 1 589 ? -15.527 -2.259 105.772 1.00 82.94 589 GLN A CA 1
ATOM 4670 C C . GLN A 1 589 ? -16.521 -2.054 104.612 1.00 82.94 589 GLN A C 1
ATOM 4672 O O . GLN A 1 589 ? -16.994 -3.033 104.030 1.00 82.94 589 GLN A O 1
ATOM 4677 N N . ILE A 1 590 ? -16.827 -0.806 104.236 1.00 82.69 590 ILE A N 1
ATOM 4678 C CA . ILE A 1 590 ? -17.785 -0.478 103.161 1.00 82.69 590 ILE A CA 1
ATOM 4679 C C . ILE A 1 590 ? -17.312 -1.006 101.797 1.00 82.69 590 ILE A C 1
ATOM 4681 O O . ILE A 1 590 ? -18.099 -1.608 101.067 1.00 82.69 590 ILE A O 1
ATOM 4685 N N . ASP A 1 591 ? -16.031 -0.837 101.465 1.00 83.44 591 ASP A N 1
ATOM 4686 C CA . ASP A 1 591 ? -15.473 -1.308 100.187 1.00 83.44 591 ASP A CA 1
ATOM 4687 C C . ASP A 1 591 ? -15.485 -2.843 100.095 1.00 83.44 591 ASP A C 1
ATOM 4689 O O . ASP A 1 591 ? -15.774 -3.423 99.042 1.00 83.44 591 ASP A O 1
ATOM 4693 N N . SER A 1 592 ? -15.243 -3.511 101.229 1.00 83.75 592 SER A N 1
ATOM 4694 C CA . SER A 1 592 ? -15.353 -4.968 101.342 1.00 83.75 592 SER A CA 1
ATOM 4695 C C . SER A 1 592 ? -16.794 -5.430 101.105 1.00 83.75 592 SER A C 1
ATOM 4697 O O . SER A 1 592 ? -17.020 -6.338 100.308 1.00 83.75 592 SER A O 1
ATOM 4699 N N . LEU A 1 593 ? -17.790 -4.752 101.692 1.00 85.31 593 LEU A N 1
ATOM 4700 C CA . LEU A 1 593 ? -19.207 -5.042 101.448 1.00 85.31 593 LEU A CA 1
ATOM 4701 C C . LEU A 1 593 ? -19.596 -4.860 99.973 1.00 85.31 593 LEU A C 1
ATOM 4703 O O . LEU A 1 593 ? -20.305 -5.699 99.417 1.00 85.31 593 LEU A O 1
ATOM 4707 N N . GLY A 1 594 ? -19.140 -3.777 99.337 1.00 84.00 594 GLY A N 1
ATOM 4708 C CA . GLY A 1 594 ? -19.395 -3.517 97.918 1.00 84.00 594 GLY A CA 1
ATOM 4709 C C . GLY A 1 594 ? -18.837 -4.623 97.021 1.00 84.00 594 GLY A C 1
ATOM 4710 O O . GLY A 1 594 ? -19.527 -5.088 96.114 1.00 84.00 594 GLY A O 1
ATOM 4711 N N . THR A 1 595 ? -17.633 -5.104 97.338 1.00 86.94 595 THR A N 1
ATOM 4712 C CA . THR A 1 595 ? -17.001 -6.239 96.647 1.00 86.94 595 THR A CA 1
ATOM 4713 C C . THR A 1 595 ? -17.788 -7.534 96.872 1.00 86.94 595 THR A C 1
ATOM 4715 O O . THR A 1 595 ? -18.100 -8.234 95.914 1.00 86.94 595 THR A O 1
ATOM 4718 N N . GLN A 1 596 ? -18.213 -7.816 98.110 1.00 85.62 596 GLN A N 1
ATOM 4719 C CA . GLN A 1 596 ? -19.037 -8.991 98.428 1.00 85.62 596 GLN A CA 1
ATOM 4720 C C . GLN A 1 596 ? -20.379 -8.975 97.682 1.00 85.62 596 GLN A C 1
ATOM 4722 O O . GLN A 1 596 ? -20.829 -10.008 97.185 1.00 85.62 596 GLN A O 1
ATOM 4727 N N . PHE A 1 597 ? -21.018 -7.808 97.563 1.00 87.88 597 PHE A N 1
ATOM 4728 C CA . PHE A 1 597 ? -22.261 -7.671 96.805 1.00 87.88 597 PHE A CA 1
ATOM 4729 C C . PHE A 1 597 ? -22.026 -7.843 95.299 1.00 87.88 597 PHE A C 1
ATOM 4731 O O . PHE A 1 597 ? -22.810 -8.507 94.623 1.00 87.88 597 PHE A O 1
ATOM 4738 N N . GLN A 1 598 ? -20.922 -7.314 94.767 1.00 86.56 598 GLN A N 1
ATOM 4739 C CA . GLN A 1 598 ? -20.517 -7.550 93.381 1.00 86.56 598 GLN A CA 1
ATOM 4740 C C . GLN A 1 598 ? -20.284 -9.044 93.104 1.00 86.56 598 GLN A C 1
ATOM 4742 O O . GLN A 1 598 ? -20.788 -9.559 92.106 1.00 86.56 598 GLN A O 1
ATOM 4747 N N . ASP A 1 599 ? -19.587 -9.754 93.992 1.00 86.69 599 ASP A N 1
ATOM 4748 C CA . ASP A 1 599 ? -19.347 -11.197 93.882 1.00 86.69 599 ASP A CA 1
ATOM 4749 C C . ASP A 1 599 ? -20.650 -12.003 93.951 1.00 86.69 599 ASP A C 1
ATOM 4751 O O . ASP A 1 599 ? -20.845 -12.943 93.177 1.00 86.69 599 ASP A O 1
ATOM 4755 N N . PHE A 1 600 ? -21.584 -11.596 94.813 1.00 88.19 600 PHE A N 1
ATOM 4756 C CA . PHE A 1 600 ? -22.927 -12.170 94.893 1.00 88.19 600 PHE A CA 1
ATOM 4757 C C . PHE A 1 600 ? -23.696 -12.040 93.566 1.00 88.19 600 PHE A C 1
ATOM 4759 O O . PHE A 1 600 ? -24.253 -13.025 93.069 1.00 88.19 600 PHE A O 1
ATOM 4766 N N . LEU A 1 601 ? -23.680 -10.859 92.940 1.00 87.31 601 LEU A N 1
ATOM 4767 C CA . LEU A 1 601 ? -24.317 -10.645 91.636 1.00 87.31 601 LEU A CA 1
ATOM 4768 C C . LEU A 1 601 ? -23.610 -11.409 90.514 1.00 87.31 601 LEU A C 1
ATOM 4770 O O . LEU A 1 601 ? -24.272 -12.064 89.708 1.00 87.31 601 LEU A O 1
ATOM 4774 N N . ASN A 1 602 ? -22.276 -11.384 90.484 1.00 87.06 602 ASN A N 1
ATOM 4775 C CA . ASN A 1 602 ? -21.481 -12.121 89.501 1.00 87.06 602 ASN A CA 1
ATOM 4776 C C . ASN A 1 602 ? -21.731 -13.629 89.586 1.00 87.06 602 ASN A C 1
ATOM 4778 O O . ASN A 1 602 ? -21.831 -14.289 88.551 1.00 87.06 602 ASN A O 1
ATOM 4782 N N . LYS A 1 603 ? -21.883 -14.178 90.797 1.00 86.62 603 LYS A N 1
ATOM 4783 C CA . LYS A 1 603 ? -22.225 -15.587 91.012 1.00 86.62 603 LYS A CA 1
ATOM 4784 C C . LYS A 1 603 ? -23.593 -15.921 90.425 1.00 86.62 603 LYS A C 1
ATOM 4786 O O . LYS A 1 603 ? -23.700 -16.864 89.647 1.00 86.62 603 LYS A O 1
ATOM 4791 N N . HIS A 1 604 ? -24.625 -15.134 90.729 1.00 86.31 604 HIS A N 1
ATOM 4792 C CA . HIS A 1 604 ? -25.965 -15.375 90.189 1.00 86.31 604 HIS A CA 1
ATOM 4793 C C . HIS A 1 604 ? -26.045 -15.219 88.670 1.00 86.31 604 HIS A C 1
ATOM 4795 O O . HIS A 1 604 ? -26.787 -15.968 88.025 1.00 86.31 604 HIS A O 1
ATOM 4801 N N . LEU A 1 605 ? -25.277 -14.283 88.105 1.00 84.06 605 LEU A N 1
ATOM 4802 C CA . LEU A 1 605 ? -25.155 -14.107 86.663 1.00 84.06 605 LEU A CA 1
ATOM 4803 C C . LEU A 1 605 ? -24.417 -15.289 86.018 1.00 84.06 605 LEU A C 1
ATOM 4805 O O . LEU A 1 605 ? -24.882 -15.808 85.009 1.00 84.06 605 LEU A O 1
ATOM 4809 N N . SER A 1 606 ? -23.325 -15.761 86.627 1.00 84.19 606 SER A N 1
ATOM 4810 C CA . SER A 1 606 ? -22.560 -16.924 86.152 1.00 84.19 606 SER A CA 1
ATOM 4811 C C . SER A 1 606 ? -23.386 -18.211 86.204 1.00 84.19 606 SER A C 1
ATOM 4813 O O . SER A 1 606 ? -23.388 -18.973 85.246 1.00 84.19 606 SER A O 1
ATOM 4815 N N . GLU A 1 607 ? -24.162 -18.422 87.272 1.00 85.19 607 GLU A N 1
ATOM 4816 C CA . GLU A 1 607 ? -25.113 -19.538 87.375 1.00 85.19 607 GLU A CA 1
ATOM 4817 C C . GLU A 1 607 ? -26.160 -19.500 86.258 1.00 85.19 607 GLU A C 1
ATOM 4819 O O . GLU A 1 607 ? -26.454 -20.526 85.650 1.00 85.19 607 GLU A O 1
ATOM 4824 N N . LEU A 1 608 ? -26.717 -18.317 85.973 1.00 84.00 608 LEU A N 1
ATOM 4825 C CA . LEU A 1 608 ? -27.687 -18.146 84.893 1.00 84.00 608 LEU A CA 1
ATOM 4826 C C . LEU A 1 608 ? -27.050 -18.440 83.527 1.00 84.00 608 LEU A C 1
ATOM 4828 O O . LEU A 1 608 ? -27.661 -19.110 82.700 1.00 84.00 608 LEU A O 1
ATOM 4832 N N . ILE A 1 609 ? -25.820 -17.977 83.296 1.00 81.94 609 ILE A N 1
ATOM 4833 C CA . ILE A 1 609 ? -25.062 -18.277 82.074 1.00 81.94 609 ILE A CA 1
ATOM 4834 C C . ILE A 1 609 ? -24.827 -19.789 81.947 1.00 81.94 609 ILE A C 1
ATOM 4836 O O . ILE A 1 609 ? -25.093 -20.354 80.889 1.00 81.94 609 ILE A O 1
ATOM 4840 N N . ASP A 1 610 ? -24.419 -20.470 83.019 1.00 81.88 610 ASP A N 1
ATOM 4841 C CA . ASP A 1 610 ? -24.214 -21.923 83.028 1.00 81.88 610 ASP A CA 1
ATOM 4842 C C . ASP A 1 610 ? -25.511 -22.708 82.772 1.00 81.88 610 ASP A C 1
ATOM 4844 O O . ASP A 1 610 ? -25.497 -23.734 82.084 1.00 81.88 610 ASP A O 1
ATOM 4848 N N . GLU A 1 611 ? -26.644 -22.249 83.309 1.00 82.44 611 GLU A N 1
ATOM 4849 C CA . GLU A 1 611 ? -27.970 -22.818 83.035 1.00 82.44 611 GLU A CA 1
ATOM 4850 C C . GLU A 1 611 ? -28.342 -22.676 81.553 1.00 82.44 611 GLU A C 1
ATOM 4852 O O . GLU A 1 611 ? -28.761 -23.648 80.917 1.00 82.44 611 GLU A O 1
ATOM 4857 N N . LEU A 1 612 ? -28.128 -21.490 80.979 1.00 82.19 612 LEU A N 1
ATOM 4858 C CA . LEU A 1 612 ? -28.384 -21.211 79.566 1.00 82.19 612 LEU A CA 1
ATOM 4859 C C . LEU A 1 612 ? -27.452 -22.011 78.648 1.00 82.19 612 LEU A C 1
ATOM 4861 O O . LEU A 1 612 ? -27.901 -22.541 77.629 1.00 82.19 612 LEU A O 1
ATOM 4865 N N . LYS A 1 613 ? -26.185 -22.177 79.035 1.00 80.31 613 LYS A N 1
ATOM 4866 C CA . LYS A 1 613 ? -25.194 -22.993 78.325 1.00 80.31 613 LYS A CA 1
ATOM 4867 C C . LYS A 1 613 ? -25.570 -24.470 78.311 1.00 80.31 613 LYS A C 1
ATOM 4869 O O . LYS A 1 613 ? -25.528 -25.106 77.261 1.00 80.31 613 LYS A O 1
ATOM 4874 N N . LYS A 1 614 ? -26.016 -25.015 79.449 1.00 80.81 614 LYS A N 1
ATOM 4875 C CA . LYS A 1 614 ? -26.532 -26.395 79.545 1.00 80.81 614 LYS A CA 1
ATOM 4876 C C . LYS A 1 614 ? -27.792 -26.610 78.705 1.00 80.81 614 LYS A C 1
ATOM 4878 O O . LYS A 1 614 ? -27.994 -27.709 78.199 1.00 80.81 614 LYS A O 1
ATOM 4883 N N . ALA A 1 615 ? -28.619 -25.577 78.553 1.00 76.31 615 ALA A N 1
ATOM 4884 C CA . ALA A 1 615 ? -29.805 -25.601 77.701 1.00 76.31 615 ALA A CA 1
ATOM 4885 C C . ALA A 1 615 ? -29.501 -25.364 76.207 1.00 76.31 615 ALA A C 1
ATOM 4887 O O . ALA A 1 615 ? -30.410 -25.479 75.389 1.00 76.31 615 ALA A O 1
ATOM 4888 N N . GLY A 1 616 ? -28.254 -25.034 75.844 1.00 73.56 616 GLY A N 1
ATOM 4889 C CA . GLY A 1 616 ? -27.863 -24.698 74.472 1.00 73.56 616 GLY A CA 1
ATOM 4890 C C . GLY A 1 616 ? -28.406 -23.352 73.973 1.00 73.56 616 GLY A C 1
ATOM 4891 O O . GLY A 1 616 ? -28.515 -23.158 72.770 1.00 73.56 616 GLY A O 1
ATOM 4892 N N . LEU A 1 617 ? -28.777 -22.438 74.878 1.00 74.31 617 LEU A N 1
ATOM 4893 C CA . LEU A 1 617 ? -29.445 -21.163 74.565 1.00 74.31 617 LEU A CA 1
ATOM 4894 C C . LEU A 1 617 ? -28.576 -19.923 74.846 1.00 74.31 617 LEU A C 1
ATOM 4896 O O . LEU A 1 617 ? -29.048 -18.800 74.674 1.00 74.31 617 LEU A O 1
ATOM 4900 N N . GLU A 1 618 ? -27.327 -20.101 75.286 1.00 69.81 618 GLU A N 1
ATOM 4901 C CA . GLU A 1 618 ? -26.405 -19.020 75.687 1.00 69.81 618 GLU A CA 1
ATOM 4902 C C . GLU A 1 618 ? -26.205 -17.956 74.590 1.00 69.81 618 GLU A C 1
ATOM 4904 O O . GLU A 1 618 ? -26.214 -16.760 74.874 1.00 69.81 618 GLU A O 1
ATOM 4909 N N . GLU A 1 619 ? -26.092 -18.363 73.323 1.00 63.53 619 GLU A N 1
ATOM 4910 C CA . GLU A 1 619 ? -25.848 -17.433 72.210 1.00 63.53 619 GLU A CA 1
ATOM 4911 C C . GLU A 1 619 ? -27.097 -16.626 71.806 1.00 63.53 619 GLU A C 1
ATOM 4913 O O . GLU A 1 619 ? -26.983 -15.472 71.379 1.00 63.53 619 GLU A O 1
ATOM 4918 N N . GLU A 1 620 ? -28.295 -17.189 72.005 1.00 63.41 620 GLU A N 1
ATOM 4919 C CA . GLU A 1 620 ? -29.581 -16.583 71.626 1.00 63.41 620 GLU A CA 1
ATOM 4920 C C . GLU A 1 620 ? -30.232 -15.755 72.745 1.00 63.41 620 GLU A C 1
ATOM 4922 O O . GLU A 1 620 ? -31.282 -15.135 72.533 1.00 63.41 620 GLU A O 1
ATOM 4927 N N . THR A 1 621 ? -29.645 -15.739 73.944 1.00 72.81 621 THR A N 1
ATOM 4928 C CA . THR A 1 621 ? -30.240 -15.125 75.137 1.00 72.81 621 THR A CA 1
ATOM 4929 C C . THR A 1 621 ? -29.362 -14.031 75.739 1.00 72.81 621 THR A C 1
ATOM 4931 O O . THR A 1 621 ? -28.140 -14.033 75.614 1.00 72.81 621 THR A O 1
ATOM 4934 N N . LEU A 1 622 ? -30.003 -13.043 76.371 1.00 73.31 622 LEU A N 1
ATOM 4935 C CA . LEU A 1 622 ? -29.329 -11.998 77.139 1.00 73.31 622 LEU A CA 1
ATOM 4936 C C . LEU A 1 622 ? -29.672 -12.182 78.628 1.00 73.31 622 LEU A C 1
ATOM 4938 O O . LEU A 1 622 ? -30.802 -11.868 79.021 1.00 73.31 622 LEU A O 1
ATOM 4942 N N . PRO A 1 623 ? -28.744 -12.703 79.452 1.00 76.94 623 PRO A N 1
ATOM 4943 C CA . PRO A 1 623 ? -28.975 -12.895 80.877 1.00 76.94 623 PRO A CA 1
ATOM 4944 C C . PRO A 1 623 ? -28.971 -11.546 81.600 1.00 76.94 623 PRO A C 1
ATOM 4946 O O . PRO A 1 623 ? -28.020 -10.773 81.498 1.00 76.94 623 PRO A O 1
ATOM 4949 N N . MET A 1 624 ? -30.034 -11.263 82.348 1.00 78.81 624 MET A N 1
ATOM 4950 C CA . MET A 1 624 ? -30.143 -10.065 83.177 1.00 78.81 624 MET A CA 1
ATOM 4951 C C . MET A 1 624 ? -30.574 -10.432 84.592 1.00 78.81 624 MET A C 1
ATOM 4953 O O . MET A 1 624 ? -31.365 -11.353 84.801 1.00 78.81 624 MET A O 1
ATOM 4957 N N . LEU A 1 625 ? -30.080 -9.675 85.569 1.00 79.56 625 LEU A N 1
ATOM 4958 C CA . LEU A 1 625 ? -30.554 -9.754 86.944 1.00 79.56 625 LEU A CA 1
ATOM 4959 C C . LEU A 1 625 ? -31.525 -8.605 87.202 1.00 79.56 625 LEU A C 1
ATOM 4961 O O . LEU A 1 625 ? -31.258 -7.463 86.827 1.00 79.56 625 LEU A O 1
ATOM 4965 N N . VAL A 1 626 ? -32.641 -8.907 87.856 1.00 80.69 626 VAL A N 1
ATOM 4966 C CA . VAL A 1 626 ? -33.507 -7.886 88.453 1.00 80.69 626 VAL A CA 1
ATOM 4967 C C . VAL A 1 626 ? -33.409 -8.038 89.960 1.00 80.69 626 VAL A C 1
ATOM 4969 O O . VAL A 1 626 ? -33.678 -9.116 90.490 1.00 80.69 626 VAL A O 1
ATOM 4972 N N . LEU A 1 627 ? -32.985 -6.961 90.619 1.00 79.06 627 LEU A N 1
ATOM 4973 C CA . LEU A 1 627 ? -32.933 -6.872 92.072 1.00 79.06 627 LEU A CA 1
ATOM 4974 C C . LEU A 1 627 ? -34.339 -6.615 92.611 1.00 79.06 627 LEU A C 1
ATOM 4976 O O . LEU A 1 627 ? -34.977 -5.644 92.198 1.00 79.06 627 LEU A O 1
ATOM 4980 N N . GLU A 1 628 ? -34.798 -7.483 93.511 1.00 69.94 628 GLU A N 1
ATOM 4981 C CA . GLU A 1 628 ? -36.094 -7.373 94.202 1.00 69.94 628 GLU A CA 1
ATOM 4982 C C . GLU A 1 628 ? -35.954 -7.293 95.725 1.00 69.94 628 GLU A C 1
ATOM 4984 O O . GLU A 1 628 ? -35.059 -7.959 96.308 1.00 69.94 628 GLU A O 1
#

Mean predicted aligned error: 16.27 Å

Secondary structure (DSSP, 8-state):
-HHHHHHHHHHHHHHHHHH-GGGG----TTPPP-HHHHHHHIIIIITTSBPPTTPPP-HHHHHHHHHTTTTTSSBTTBTTB---TT-HHHHHHHHHHHHH--STT-EEEHHHHHHHHSSSSSSS-----HHHHHHHHHHHHHTTSEEEEE-TTS-SS-SEE-TTTGGG----HHHHHTEEEEEEPPP-TTHHHHHHHHHHHTTS-------HHHHHHHHHHHHHHHHHHHHHHHHHHHHHHHHHHHTT---TTHHHHHHHHHHHHS--SSS-HHHHHHHHHHHHH---HHHHTS--HHHHHHHHHHHHHHHHHHHHHTTHHHHHHHHHHHHS---S-GGGHHHHHHHHHHHHHHHS-HHHHS-HHHIIIIII--SS--TT--S-HHHHHHHHHHHHHHHHHHHHHHHHHHHHHHHHHTSHHHHHHHHHHTTSGGGPSP-HHHHHHHHHHHHHTS---S---HHHHHHHHTTSS--TT---TTTHHHHHHHHHHHHHHHHHHHHHHHHHHHHGGGSHHHHHHHHTTTTSHHHHHHTT--SHHHHHHHHHHHHHH-TTHHHHHHHHHSEEEEEEE-GGG---S-SS--GGGHHHHHHHHHHHHHHHHHHHHHHHHHTT-TTTEEEEEEE-

Nearest PDB structures (foldseek):
  7n6g-assembly1_3Q  TM=1.267E-01  e=1.308E+00  Chlamydomonas reinhardtii
  7sqc-assembly1_1W  TM=1.278E-01  e=3.254E+00  Chlamydomonas reinhardtii